Protein AF-0000000076995771 (afdb_homodimer)

Organism: Colletotrichum orbiculare (strain 104-T / ATCC 96160 / CBS 514.97 / LARS 414 / MAFF 240422) (NCBI:txid1213857)

Secondary structure (DSSP, 8-state):
-----------------------------------SSTT--EEEE--BTTTB-HHHHHHHHHHHHHHHHHHHT-S-HHHHHHHHH--HHHHHHHHHHHHHHHHHT--TTTSPP--HHHHHHHHHHHHHHHTT-TTTS-HHHHHHHHGGGGS-PBPTTHHHHHHHHHTTSEEEEEESS-HHHHHHHHHHHT---SEEEEGGGTT--TT-HHHHHHHHHHHH-S--HHHHTTEEEEES-HHHHHHHHHTT-EEEEE--TTT--SPTTSHHHHHHHHH-SEEE-TTS-HHHHHHHHTT-/-----------------------------------SSTT--EEEE--BTTTB-HHHHHHHHHHHHHHHHHHHT-S-HHHHHHHHH--HHHHHHHHHHHHHHHHHT--TTTSPP--HHHHHHHHHHHHHHHTT-TTTS-HHHHHHHHGGGGS-PBPTTHHHHHHHHHTTSEEEEEESS-HHHHHHHHHHHT---SEEEEGGGTT--TT-HHHHHHHHHHHH-S--HHHHTTEEEEES-HHHHHHHHHTT-EEEEE--TTT--SPTTSHHHHHHHHH-SEEE-TTS-HHHHHHHHTT-

Radius of gyration: 30.96 Å; Cα contacts (8 Å, |Δi|>4): 912; chains: 2; bounding box: 150×78×55 Å

Sequence (592 aa):
MFTAFAIPDVWRHQKHISGLTIIPRWAGSKTLRMSALPDVKALTFDVFGTVVDWRGSVTAELFSRAAAKLASGTLDPAAAQNLAAVGWAAFAQEWRDSYKHFTAGHDPAVSAWKDIDAHHRDSLVALLAAHELEGVYTASEAQELSLAWHRLRPWEDSAPGLKRLGAGFVTSTLSNGNRSLLEDLDAFGNLGFRRILSAEDWKAYKPSSVVYDGAVRELLGEGGPEKRAQVAMVAAHLGDLAAARTRGLRTVYVERRDEEDWEREGEKWREARTWVDVWVAEGEGGFEEVARRLGVMFTAFAIPDVWRHQKHISGLTIIPRWAGSKTLRMSALPDVKALTFDVFGTVVDWRGSVTAELFSRAAAKLASGTLDPAAAQNLAAVGWAAFAQEWRDSYKHFTAGHDPAVSAWKDIDAHHRDSLVALLAAHELEGVYTASEAQELSLAWHRLRPWEDSAPGLKRLGAGFVTSTLSNGNRSLLEDLDAFGNLGFRRILSAEDWKAYKPSSVVYDGAVRELLGEGGPEKRAQVAMVAAHLGDLAAARTRGLRTVYVERRDEEDWEREGEKWREARTWVDVWVAEGEGGFEEVARRLGV

Structure (mmCIF, N/CA/C/O backbone):
data_AF-0000000076995771-model_v1
#
loop_
_entity.id
_entity.type
_entity.pdbx_description
1 polymer '(S)-2-haloacid dehalogenase'
#
loop_
_atom_site.group_PDB
_atom_site.id
_atom_site.type_symbol
_atom_site.label_atom_id
_atom_site.label_alt_id
_atom_site.label_comp_id
_atom_site.label_asym_id
_atom_site.label_entity_id
_atom_site.label_seq_id
_atom_site.pdbx_PDB_ins_code
_atom_site.Cartn_x
_atom_site.Cartn_y
_atom_site.Cartn_z
_atom_site.occupancy
_atom_site.B_iso_or_equiv
_atom_site.auth_seq_id
_atom_site.auth_comp_id
_atom_site.auth_asym_id
_atom_site.auth_atom_id
_atom_site.pdbx_PDB_model_num
ATOM 1 N N . MET A 1 1 ? 78.875 28.703 9.367 1 25.09 1 MET A N 1
ATOM 2 C CA . MET A 1 1 ? 79.625 27.438 9.516 1 25.09 1 MET A CA 1
ATOM 3 C C . MET A 1 1 ? 78.75 26.406 10.25 1 25.09 1 MET A C 1
ATOM 5 O O . MET A 1 1 ? 78.812 26.312 11.477 1 25.09 1 MET A O 1
ATOM 9 N N . PHE A 1 2 ? 77.438 26.328 9.875 1 28.23 2 PHE A N 1
ATOM 10 C CA . PHE A 1 2 ? 76.188 25.797 10.438 1 28.23 2 PHE A CA 1
ATOM 11 C C . PHE A 1 2 ? 76.25 24.281 10.477 1 28.23 2 PHE A C 1
ATOM 13 O O . PHE A 1 2 ? 76.438 23.625 9.445 1 28.23 2 PHE A O 1
ATOM 20 N N . THR A 1 3 ? 76.812 23.703 11.555 1 24.83 3 THR A N 1
ATOM 21 C CA . THR A 1 3 ? 77.188 22.328 11.852 1 24.83 3 THR A CA 1
ATOM 22 C C . THR A 1 3 ? 76 21.406 11.727 1 24.83 3 THR A C 1
ATOM 24 O O . THR A 1 3 ? 74.938 21.625 12.359 1 24.83 3 THR A O 1
ATOM 27 N N . ALA A 1 4 ? 75.812 20.609 10.594 1 24.59 4 ALA A N 1
ATOM 28 C CA . ALA A 1 4 ? 74.938 19.672 9.938 1 24.59 4 ALA A CA 1
ATOM 29 C C . ALA A 1 4 ? 74.688 18.438 10.812 1 24.59 4 ALA A C 1
ATOM 31 O O . ALA A 1 4 ? 75.625 17.719 11.156 1 24.59 4 ALA A O 1
ATOM 32 N N . PHE A 1 5 ? 73.75 18.609 11.812 1 25.84 5 PHE A N 1
ATOM 33 C CA . PHE A 1 5 ? 73.5 17.578 12.82 1 25.84 5 PHE A CA 1
ATOM 34 C C . PHE A 1 5 ? 73.25 16.219 12.164 1 25.84 5 PHE A C 1
ATOM 36 O O . PHE A 1 5 ? 72.625 16.141 11.125 1 25.84 5 PHE A O 1
ATOM 43 N N . ALA A 1 6 ? 74.125 15.227 12.398 1 23.16 6 ALA A N 1
ATOM 44 C CA . ALA A 1 6 ? 74.438 13.852 12 1 23.16 6 ALA A CA 1
ATOM 45 C C . ALA A 1 6 ? 73.188 12.945 12.25 1 23.16 6 ALA A C 1
ATOM 47 O O . ALA A 1 6 ? 72.75 12.812 13.391 1 23.16 6 ALA A O 1
ATOM 48 N N . ILE A 1 7 ? 72.188 12.82 11.336 1 26.47 7 ILE A N 1
ATOM 49 C CA . ILE A 1 7 ? 70.938 12.086 11.312 1 26.47 7 ILE A CA 1
ATOM 50 C C . ILE A 1 7 ? 71.188 10.586 11.445 1 26.47 7 ILE A C 1
ATOM 52 O O . ILE A 1 7 ? 71.938 10 10.609 1 26.47 7 ILE A O 1
ATOM 56 N N . PRO A 1 8 ? 71.438 10.094 12.727 1 24.45 8 PRO A N 1
ATOM 57 C CA . PRO A 1 8 ? 72 8.727 12.812 1 24.45 8 PRO A CA 1
ATOM 58 C C . PRO A 1 8 ? 71.125 7.73 12.039 1 24.45 8 PRO A C 1
ATOM 60 O O . PRO A 1 8 ? 69.938 7.984 11.812 1 24.45 8 PRO A O 1
ATOM 63 N N . ASP A 1 9 ? 71.688 6.742 11.375 1 23.47 9 ASP A N 1
ATOM 64 C CA . ASP A 1 9 ? 71.5 5.664 10.414 1 23.47 9 ASP A CA 1
ATOM 65 C C . ASP A 1 9 ? 70.562 4.598 11.008 1 23.47 9 ASP A C 1
ATOM 67 O O . ASP A 1 9 ? 71 3.533 11.422 1 23.47 9 ASP A O 1
ATOM 71 N N . VAL A 1 10 ? 69.625 4.848 11.953 1 27.28 10 VAL A N 1
ATOM 72 C CA . VAL A 1 10 ? 69.062 3.674 12.633 1 27.28 10 VAL A CA 1
ATOM 73 C C . VAL A 1 10 ? 68.438 2.75 11.625 1 27.28 10 VAL A C 1
ATOM 75 O O . VAL A 1 10 ? 67.312 3.049 11.141 1 27.28 10 VAL A O 1
ATOM 78 N N . TRP A 1 11 ? 69.125 2.311 10.547 1 20.55 11 TRP A N 1
ATOM 79 C CA . TRP A 1 11 ? 68.688 1.532 9.398 1 20.55 11 TRP A CA 1
ATOM 80 C C . TRP A 1 11 ? 67.812 0.348 9.859 1 20.55 11 TRP A C 1
ATOM 82 O O . TRP A 1 11 ? 66.688 0.197 9.43 1 20.55 11 TRP A O 1
ATOM 92 N N . ARG A 1 12 ? 68.375 -0.948 9.812 1 18.97 12 ARG A N 1
ATOM 93 C CA . ARG A 1 12 ? 68.125 -2.008 8.836 1 18.97 12 ARG A CA 1
ATOM 94 C C . ARG A 1 12 ? 67.188 -3.09 9.406 1 18.97 12 ARG A C 1
ATOM 96 O O . ARG A 1 12 ? 66.75 -3.979 8.68 1 18.97 12 ARG A O 1
ATOM 103 N N . HIS A 1 13 ? 67.25 -3.408 10.75 1 24.03 13 HIS A N 1
ATOM 104 C CA . HIS A 1 13 ? 67.062 -4.844 10.906 1 24.03 13 HIS A CA 1
ATOM 105 C C . HIS A 1 13 ? 65.688 -5.246 10.523 1 24.03 13 HIS A C 1
ATOM 107 O O . HIS A 1 13 ? 64.688 -4.801 11.141 1 24.03 13 HIS A O 1
ATOM 113 N N . GLN A 1 14 ? 65.438 -5.543 9.227 1 20.91 14 GLN A N 1
ATOM 114 C CA . GLN A 1 14 ? 64.188 -6.062 8.586 1 20.91 14 GLN A CA 1
ATOM 115 C C . GLN A 1 14 ? 63.812 -7.406 9.18 1 20.91 14 GLN A C 1
ATOM 117 O O . GLN A 1 14 ? 64.375 -8.438 8.859 1 20.91 14 GLN A O 1
ATOM 122 N N . LYS A 1 15 ? 63.75 -7.559 10.492 1 27.5 15 LYS A N 1
ATOM 123 C CA . LYS A 1 15 ? 63.406 -8.922 10.867 1 27.5 15 LYS A CA 1
ATOM 124 C C . LYS A 1 15 ? 62.219 -9.43 10.039 1 27.5 15 LYS A C 1
ATOM 126 O O . LYS A 1 15 ? 61.344 -8.656 9.664 1 27.5 15 LYS A O 1
ATOM 131 N N . HIS A 1 16 ? 62.406 -10.578 9.383 1 24.5 16 HIS A N 1
ATOM 132 C CA . HIS A 1 16 ? 61.594 -11.516 8.625 1 24.5 16 HIS A CA 1
ATOM 133 C C . HIS A 1 16 ? 60.312 -11.883 9.391 1 24.5 16 HIS A C 1
ATOM 135 O O . HIS A 1 16 ? 60.375 -12.484 10.461 1 24.5 16 HIS A O 1
ATOM 141 N N . ILE A 1 17 ? 59.469 -10.984 9.719 1 26.48 17 ILE A N 1
ATOM 142 C CA . ILE A 1 17 ? 58.281 -11.492 10.398 1 26.48 17 ILE A CA 1
ATOM 143 C C . ILE A 1 17 ? 57.688 -12.664 9.609 1 26.48 17 ILE A C 1
ATOM 145 O O . ILE A 1 17 ? 57.562 -12.594 8.383 1 26.48 17 ILE A O 1
ATOM 149 N N . SER A 1 18 ? 57.969 -13.891 10.148 1 26.44 18 SER A N 1
ATOM 150 C CA . SER A 1 18 ? 57.406 -15.156 9.695 1 26.44 18 SER A CA 1
ATOM 151 C C . SER A 1 18 ? 55.969 -15.008 9.281 1 26.44 18 SER A C 1
ATOM 153 O O . SER A 1 18 ? 55.25 -14.125 9.781 1 26.44 18 SER A O 1
ATOM 155 N N . GLY A 1 19 ? 55.656 -15.398 8.07 1 26.92 19 GLY A N 1
ATOM 156 C CA . GLY A 1 19 ? 54.438 -15.477 7.273 1 26.92 19 GLY A CA 1
ATOM 157 C C . GLY A 1 19 ? 53.25 -16.062 8.023 1 26.92 19 GLY A C 1
ATOM 158 O O . GLY A 1 19 ? 53.188 -17.281 8.234 1 26.92 19 GLY A O 1
ATOM 159 N N . LEU A 1 20 ? 52.875 -15.492 9.219 1 31.19 20 LEU A N 1
ATOM 160 C CA . LEU A 1 20 ? 51.656 -16.062 9.781 1 31.19 20 LEU A CA 1
ATOM 161 C C . LEU A 1 20 ? 50.562 -16.203 8.719 1 31.19 20 LEU A C 1
ATOM 163 O O . LEU A 1 20 ? 50.156 -15.211 8.133 1 31.19 20 LEU A O 1
ATOM 167 N N . THR A 1 21 ? 50.656 -17.391 8.031 1 28.03 21 THR A N 1
ATOM 168 C CA . THR A 1 21 ? 49.562 -17.75 7.133 1 28.03 21 THR A CA 1
ATOM 169 C C . THR A 1 21 ? 48.219 -17.547 7.812 1 28.03 21 THR A C 1
ATOM 171 O O . THR A 1 21 ? 47.938 -18.188 8.82 1 28.03 21 THR A O 1
ATOM 174 N N . ILE A 1 22 ? 47.781 -16.328 7.922 1 31.41 22 ILE A N 1
ATOM 175 C CA . ILE A 1 22 ? 46.375 -16.141 8.273 1 31.41 22 ILE A CA 1
ATOM 176 C C . ILE A 1 22 ? 45.5 -17.125 7.477 1 31.41 22 ILE A C 1
ATOM 178 O O . ILE A 1 22 ? 45.438 -17.047 6.246 1 31.41 22 ILE A O 1
ATOM 182 N N . ILE A 1 23 ? 45.5 -18.359 7.957 1 33.59 23 ILE A N 1
ATOM 183 C CA . ILE A 1 23 ? 44.469 -19.172 7.328 1 33.59 23 ILE A CA 1
ATOM 184 C C . ILE A 1 23 ? 43.125 -18.453 7.402 1 33.59 23 ILE A C 1
ATOM 186 O O . ILE A 1 23 ? 42.75 -17.984 8.469 1 33.59 23 ILE A O 1
ATOM 190 N N . PRO A 1 24 ? 42.781 -17.891 6.305 1 32.62 24 PRO A N 1
ATOM 191 C CA . PRO A 1 24 ? 41.469 -17.281 6.363 1 32.62 24 PRO A CA 1
ATOM 192 C C . PRO A 1 24 ? 40.438 -18.156 7.059 1 32.62 24 PRO A C 1
ATOM 194 O O . PRO A 1 24 ? 40.312 -19.344 6.746 1 32.62 24 PRO A O 1
ATOM 197 N N . ARG A 1 25 ? 40.219 -17.938 8.352 1 34.12 25 ARG A N 1
ATOM 198 C CA . ARG A 1 25 ? 39.281 -18.703 9.172 1 34.12 25 ARG A CA 1
ATOM 199 C C . ARG A 1 25 ? 37.969 -18.922 8.438 1 34.12 25 ARG A C 1
ATOM 201 O O . ARG A 1 25 ? 37.188 -19.797 8.812 1 34.12 25 ARG A O 1
ATOM 208 N N . TRP A 1 26 ? 37.531 -17.781 7.824 1 31.22 26 TRP A N 1
ATOM 209 C CA . TRP A 1 26 ? 36.094 -17.938 7.652 1 31.22 26 TRP A CA 1
ATOM 210 C C . TRP A 1 26 ? 35.812 -18.984 6.578 1 31.22 26 TRP A C 1
ATOM 212 O O . TRP A 1 26 ? 35.875 -18.688 5.383 1 31.22 26 TRP A O 1
ATOM 222 N N . ALA A 1 27 ? 36.562 -20.062 6.562 1 36.19 27 ALA A N 1
ATOM 223 C CA . ALA A 1 27 ? 35.812 -20.969 5.707 1 36.19 27 ALA A CA 1
ATOM 224 C C . ALA A 1 27 ? 34.344 -21 6.133 1 36.19 27 ALA A C 1
ATOM 226 O O . ALA A 1 27 ? 34.031 -21.406 7.258 1 36.19 27 ALA A O 1
ATOM 227 N N . GLY A 1 28 ? 33.531 -20.062 5.848 1 34.66 28 GLY A N 1
ATOM 228 C CA . GLY A 1 28 ? 32.094 -20.312 5.961 1 34.66 28 GLY A CA 1
ATOM 229 C C . GLY A 1 28 ? 31.719 -21.75 5.656 1 34.66 28 GLY A C 1
ATOM 230 O O . GLY A 1 28 ? 31.969 -22.234 4.555 1 34.66 28 GLY A O 1
ATOM 231 N N . SER A 1 29 ? 32.031 -22.625 6.555 1 32.75 29 SER A N 1
ATOM 232 C CA . SER A 1 29 ? 31.359 -23.922 6.41 1 32.75 29 SER A CA 1
ATOM 233 C C . SER A 1 29 ? 30 -23.766 5.766 1 32.75 29 SER A C 1
ATOM 235 O O . SER A 1 29 ? 29.125 -23.062 6.301 1 32.75 29 SER A O 1
ATOM 237 N N . LYS A 1 30 ? 29.938 -23.609 4.551 1 40.09 30 LYS A N 1
ATOM 238 C CA . LYS A 1 30 ? 28.672 -23.891 3.863 1 40.09 30 LYS A CA 1
ATOM 239 C C . LYS A 1 30 ? 27.953 -25.094 4.496 1 40.09 30 LYS A C 1
ATOM 241 O O . LYS A 1 30 ? 28.234 -26.234 4.145 1 40.09 30 LYS A O 1
ATOM 246 N N . THR A 1 31 ? 27.781 -25.156 5.762 1 41.03 31 THR A N 1
ATOM 247 C CA . THR A 1 31 ? 26.859 -26.172 6.246 1 41.03 31 THR A CA 1
ATOM 248 C C . THR A 1 31 ? 25.734 -26.406 5.242 1 41.03 31 THR A C 1
ATOM 250 O O . THR A 1 31 ? 25 -25.484 4.902 1 41.03 31 THR A O 1
ATOM 253 N N . LEU A 1 32 ? 25.891 -27.156 4.336 1 47.44 32 LEU A N 1
ATOM 254 C CA . LEU A 1 32 ? 24.844 -27.609 3.432 1 47.44 32 LEU A CA 1
ATOM 255 C C . LEU A 1 32 ? 23.484 -27.625 4.141 1 47.44 32 LEU A C 1
ATOM 257 O O . LEU A 1 32 ? 23.219 -28.516 4.953 1 47.44 32 LEU A O 1
ATOM 261 N N . ARG A 1 33 ? 22.984 -26.562 4.559 1 60.62 33 ARG A N 1
ATOM 262 C CA . ARG A 1 33 ? 21.672 -26.547 5.215 1 60.62 33 ARG A CA 1
ATOM 263 C C . ARG A 1 33 ? 20.688 -27.438 4.465 1 60.62 33 ARG A C 1
ATOM 265 O O . ARG A 1 33 ? 20.469 -27.266 3.264 1 60.62 33 ARG A O 1
ATOM 272 N N . MET A 1 34 ? 20.406 -28.625 5.012 1 81.31 34 MET A N 1
ATOM 273 C CA . MET A 1 34 ? 19.469 -29.609 4.473 1 81.31 34 MET A CA 1
ATOM 274 C C . MET A 1 34 ? 18.125 -28.969 4.152 1 81.31 34 MET A C 1
ATOM 276 O O . MET A 1 34 ? 17.594 -28.188 4.949 1 81.31 34 MET A O 1
ATOM 280 N N . SER A 1 35 ? 17.641 -29.156 2.902 1 92.75 35 SER A N 1
ATOM 281 C CA . SER A 1 35 ? 16.344 -28.656 2.451 1 92.75 35 SER A CA 1
ATOM 282 C C . SER A 1 35 ? 15.211 -29.188 3.32 1 92.75 35 SER A C 1
ATOM 284 O O . SER A 1 35 ? 15.195 -30.375 3.674 1 92.75 35 SER A O 1
ATOM 286 N N . ALA A 1 36 ? 14.375 -28.25 3.717 1 95.25 36 ALA A N 1
ATOM 287 C CA . ALA A 1 36 ? 13.195 -28.656 4.469 1 95.25 36 ALA A CA 1
ATOM 288 C C . ALA A 1 36 ? 12.312 -29.594 3.639 1 95.25 36 ALA A C 1
ATOM 290 O O . ALA A 1 36 ? 11.492 -30.328 4.184 1 95.25 36 ALA A O 1
ATOM 291 N N . LEU A 1 37 ? 12.469 -29.516 2.314 1 97.81 37 LEU A N 1
ATOM 292 C CA . LEU A 1 37 ? 11.711 -30.375 1.396 1 97.81 37 LEU A CA 1
ATOM 293 C C . LEU A 1 37 ? 12.633 -30.984 0.349 1 97.81 37 LEU A C 1
ATOM 295 O O . LEU A 1 37 ? 12.562 -30.641 -0.831 1 97.81 37 LEU A O 1
ATOM 299 N N . PRO A 1 38 ? 13.367 -31.969 0.665 1 96 38 PRO A N 1
ATOM 300 C CA . PRO A 1 38 ? 14.461 -32.438 -0.183 1 96 38 PRO A CA 1
ATOM 301 C C . PRO A 1 38 ? 13.969 -33.094 -1.469 1 96 38 PRO A C 1
ATOM 303 O O . PRO A 1 38 ? 14.695 -33.156 -2.465 1 96 38 PRO A O 1
ATOM 306 N N . ASP A 1 39 ? 12.727 -33.625 -1.475 1 96.69 39 ASP A N 1
ATOM 307 C CA . ASP A 1 39 ? 12.273 -34.375 -2.643 1 96.69 39 ASP A CA 1
ATOM 308 C C . ASP A 1 39 ? 11.547 -33.469 -3.629 1 96.69 39 ASP A C 1
ATOM 310 O O . ASP A 1 39 ? 11.211 -33.906 -4.738 1 96.69 39 ASP A O 1
ATOM 314 N N . VAL A 1 40 ? 11.312 -32.188 -3.229 1 98.38 40 VAL A N 1
ATOM 315 C CA . VAL A 1 40 ? 10.531 -31.281 -4.062 1 98.38 40 VAL A CA 1
ATOM 316 C C . VAL A 1 40 ? 11.375 -30.828 -5.246 1 98.38 40 VAL A C 1
ATOM 318 O O . VAL A 1 40 ? 12.555 -30.484 -5.082 1 98.38 40 VAL A O 1
ATOM 321 N N . LYS A 1 41 ? 10.703 -30.797 -6.402 1 98.44 41 LYS A N 1
ATOM 322 C CA . LYS A 1 41 ? 11.383 -30.406 -7.637 1 98.44 41 LYS A CA 1
ATOM 323 C C . LYS A 1 41 ? 10.75 -29.156 -8.234 1 98.44 41 LYS A C 1
ATOM 325 O O . LYS A 1 41 ? 11.398 -28.422 -8.984 1 98.44 41 LYS A O 1
ATOM 330 N N . ALA A 1 42 ? 9.469 -28.984 -7.934 1 98.81 42 ALA A N 1
ATOM 331 C CA . ALA A 1 42 ? 8.734 -27.844 -8.492 1 98.81 42 ALA A CA 1
ATOM 332 C C . ALA A 1 42 ? 7.914 -27.141 -7.41 1 98.81 42 ALA A C 1
ATOM 334 O O . ALA A 1 42 ? 7.434 -27.781 -6.473 1 98.81 42 ALA A O 1
ATOM 335 N N . LEU A 1 43 ? 7.852 -25.828 -7.527 1 98.94 43 LEU A N 1
ATOM 336 C CA . LEU A 1 43 ? 7.059 -24.984 -6.645 1 98.94 43 LEU A CA 1
ATOM 337 C C . LEU A 1 43 ? 5.957 -24.266 -7.422 1 98.94 43 LEU A C 1
ATOM 339 O O . LEU A 1 43 ? 6.23 -23.578 -8.406 1 98.94 43 LEU A O 1
ATOM 343 N N . THR A 1 44 ? 4.691 -24.5 -7.027 1 98.94 44 THR A N 1
ATOM 344 C CA . THR A 1 44 ? 3.57 -23.734 -7.559 1 98.94 44 THR A CA 1
ATOM 345 C C . THR A 1 44 ? 3.174 -22.609 -6.598 1 98.94 44 THR A C 1
ATOM 347 O O . THR A 1 44 ? 3.201 -22.797 -5.379 1 98.94 44 THR A O 1
ATOM 350 N N . PHE A 1 45 ? 2.846 -21.438 -7.168 1 98.94 45 PHE A N 1
ATOM 351 C CA . PHE A 1 45 ? 2.576 -20.266 -6.34 1 98.94 45 PHE A CA 1
ATOM 352 C C . PHE A 1 45 ? 1.173 -19.734 -6.598 1 98.94 45 PHE A C 1
ATOM 354 O O . PHE A 1 45 ? 0.806 -19.469 -7.746 1 98.94 45 PHE A O 1
ATOM 361 N N . ASP A 1 46 ? 0.383 -19.641 -5.5 1 98.94 46 ASP A N 1
ATOM 362 C CA . ASP A 1 46 ? -0.714 -18.672 -5.535 1 98.94 46 ASP A CA 1
ATOM 363 C C . ASP A 1 46 ? -0.2 -17.266 -5.824 1 98.94 46 ASP A C 1
ATOM 365 O O . ASP A 1 46 ? 0.877 -16.891 -5.359 1 98.94 46 ASP A O 1
ATOM 369 N N . VAL A 1 47 ? -1.023 -16.5 -6.574 1 98.88 47 VAL A N 1
ATOM 370 C CA . VAL A 1 47 ? -0.437 -15.258 -7.055 1 98.88 47 VAL A CA 1
ATOM 371 C C . VAL A 1 47 ? -1.057 -14.07 -6.312 1 98.88 47 VAL A C 1
ATOM 373 O O . VAL A 1 47 ? -0.349 -13.297 -5.664 1 98.88 47 VAL A O 1
ATOM 376 N N . PHE A 1 48 ? -2.314 -13.875 -6.324 1 98.62 48 PHE A N 1
ATOM 377 C CA . PHE A 1 48 ? -2.979 -12.703 -5.754 1 98.62 48 PHE A CA 1
ATOM 378 C C . PHE A 1 48 ? -2.986 -12.781 -4.23 1 98.62 48 PHE A C 1
ATOM 380 O O . PHE A 1 48 ? -3.604 -13.672 -3.648 1 98.62 48 PHE A O 1
ATOM 387 N N . GLY A 1 49 ? -2.344 -11.867 -3.648 1 98.44 49 GLY A N 1
ATOM 388 C CA . GLY A 1 49 ? -2.199 -11.852 -2.201 1 98.44 49 GLY A CA 1
ATOM 389 C C . GLY A 1 49 ? -0.955 -12.57 -1.719 1 98.44 49 GLY A C 1
ATOM 390 O O . GLY A 1 49 ? -0.431 -12.266 -0.645 1 98.44 49 GLY A O 1
ATOM 391 N N . THR A 1 50 ? -0.408 -13.445 -2.516 1 98.88 50 THR A N 1
ATOM 392 C CA . THR A 1 50 ? 0.764 -14.234 -2.145 1 98.88 50 THR A CA 1
ATOM 393 C C . THR A 1 50 ? 2.021 -13.672 -2.803 1 98.88 50 THR A C 1
ATOM 395 O O . THR A 1 50 ? 2.98 -13.312 -2.117 1 98.88 50 THR A O 1
ATOM 398 N N . VAL A 1 51 ? 2.004 -13.57 -4.098 1 98.88 51 VAL A N 1
ATOM 399 C CA . VAL A 1 51 ? 3.143 -13.047 -4.852 1 98.88 51 VAL A CA 1
ATOM 400 C C . VAL A 1 51 ? 3.053 -11.531 -4.938 1 98.88 51 VAL A C 1
ATOM 402 O O . VAL A 1 51 ? 4.066 -10.836 -4.844 1 98.88 51 VAL A O 1
ATOM 405 N N . VAL A 1 52 ? 1.792 -11.07 -5.109 1 98.69 52 VAL A N 1
ATOM 406 C CA . VAL A 1 52 ? 1.586 -9.648 -5.363 1 98.69 52 VAL A CA 1
ATOM 407 C C . VAL A 1 52 ? 0.673 -9.062 -4.293 1 98.69 52 VAL A C 1
ATOM 409 O O . VAL A 1 52 ? -0.189 -9.758 -3.75 1 98.69 52 VAL A O 1
ATOM 412 N N . ASP A 1 53 ? 0.853 -7.777 -4.016 1 97.38 53 ASP A N 1
ATOM 413 C CA . ASP A 1 53 ? 0.005 -6.992 -3.127 1 97.38 53 ASP A CA 1
ATOM 414 C C . ASP A 1 53 ? -1.159 -6.363 -3.889 1 97.38 53 ASP A C 1
ATOM 416 O O . ASP A 1 53 ? -1.12 -5.176 -4.227 1 97.38 53 ASP A O 1
ATOM 420 N N . TRP A 1 54 ? -2.219 -7.207 -4.059 1 98.12 54 TRP A N 1
ATOM 421 C CA . TRP A 1 54 ? -3.354 -6.719 -4.84 1 98.12 54 TRP A CA 1
ATOM 422 C C . TRP A 1 54 ? -4.062 -5.582 -4.113 1 98.12 54 TRP A C 1
ATOM 424 O O . TRP A 1 54 ? -4.508 -4.617 -4.738 1 98.12 54 TRP A O 1
ATOM 434 N N . ARG A 1 55 ? -4.16 -5.641 -2.807 1 96.12 55 ARG A N 1
ATOM 435 C CA . ARG A 1 55 ? -4.922 -4.684 -2.006 1 96.12 55 ARG A CA 1
ATOM 436 C C . ARG A 1 55 ? -4.348 -3.277 -2.145 1 96.12 55 ARG A C 1
ATOM 438 O O . ARG A 1 55 ? -5.078 -2.334 -2.461 1 96.12 55 ARG A O 1
ATOM 445 N N . GLY A 1 56 ? -3.061 -3.191 -1.854 1 94.31 56 GLY A N 1
ATOM 446 C CA . GLY A 1 56 ? -2.438 -1.886 -2.002 1 94.31 56 GLY A CA 1
ATOM 447 C C . GLY A 1 56 ? -2.48 -1.36 -3.424 1 94.31 56 GLY A C 1
ATOM 448 O O . GLY A 1 56 ? -2.756 -0.179 -3.646 1 94.31 56 GLY A O 1
ATOM 449 N N . SER A 1 57 ? -2.285 -2.197 -4.402 1 97.19 57 SER A N 1
ATOM 450 C CA . SER A 1 57 ? -2.201 -1.801 -5.805 1 97.19 57 SER A CA 1
ATOM 451 C C . SER A 1 57 ? -3.561 -1.358 -6.336 1 97.19 57 SER A C 1
ATOM 453 O O . SER A 1 57 ? -3.676 -0.304 -6.965 1 97.19 57 SER A O 1
ATOM 455 N N . VAL A 1 58 ? -4.613 -2.15 -6.086 1 98 58 VAL A N 1
ATOM 456 C CA . VAL A 1 58 ? -5.941 -1.867 -6.613 1 98 58 VAL A CA 1
ATOM 457 C C . VAL A 1 58 ? -6.516 -0.621 -5.941 1 98 58 VAL A C 1
ATOM 459 O O . VAL A 1 58 ? -7.094 0.241 -6.605 1 98 58 VAL A O 1
ATOM 462 N N . THR A 1 59 ? -6.285 -0.517 -4.656 1 96.25 59 THR A N 1
ATOM 463 C CA . THR A 1 59 ? -6.746 0.666 -3.938 1 96.25 59 THR A CA 1
ATOM 464 C C . THR A 1 59 ? -6.102 1.929 -4.504 1 96.25 59 THR A C 1
ATOM 466 O O . THR A 1 59 ? -6.785 2.922 -4.754 1 96.25 59 THR A O 1
ATOM 469 N N . ALA A 1 60 ? -4.848 1.85 -4.738 1 95.12 60 ALA A N 1
ATOM 470 C CA . ALA A 1 60 ? -4.121 3.006 -5.258 1 95.12 60 ALA A CA 1
ATOM 471 C C . ALA A 1 60 ? -4.633 3.398 -6.645 1 95.12 60 ALA A C 1
ATOM 473 O O . ALA A 1 60 ? -4.805 4.586 -6.934 1 95.12 60 ALA A O 1
ATOM 474 N N . GLU A 1 61 ? -4.852 2.408 -7.441 1 96.5 61 GLU A N 1
ATOM 475 C CA . GLU A 1 61 ? -5.328 2.68 -8.797 1 96.5 61 GLU A CA 1
ATOM 476 C C . GLU A 1 61 ? -6.727 3.291 -8.773 1 96.5 61 GLU A C 1
ATOM 478 O O . GLU A 1 61 ? -6.992 4.27 -9.477 1 96.5 61 GLU A O 1
ATOM 483 N N . LEU A 1 62 ? -7.602 2.742 -7.965 1 97.69 62 LEU A N 1
ATOM 484 C CA . LEU A 1 62 ? -8.953 3.266 -7.844 1 97.69 62 LEU A CA 1
ATOM 485 C C . LEU A 1 62 ? -8.945 4.707 -7.352 1 97.69 62 LEU A C 1
ATOM 487 O O . LEU A 1 62 ? -9.633 5.566 -7.906 1 97.69 62 LEU A O 1
ATOM 491 N N . PHE A 1 63 ? -8.156 4.926 -6.387 1 96.44 63 PHE A N 1
ATOM 492 C CA . PHE A 1 63 ? -8.062 6.262 -5.816 1 96.44 63 PHE A CA 1
ATOM 493 C C . PHE A 1 63 ? -7.539 7.258 -6.844 1 96.44 63 PHE A C 1
ATOM 495 O O . PHE A 1 63 ? -8.117 8.328 -7.027 1 96.44 63 PHE A O 1
ATOM 502 N N . SER A 1 64 ? -6.48 6.863 -7.52 1 94.81 64 SER A N 1
ATOM 503 C CA . SER A 1 64 ? -5.844 7.742 -8.492 1 94.81 64 SER A CA 1
ATOM 504 C C . SER A 1 64 ? -6.801 8.094 -9.633 1 94.81 64 SER A C 1
ATOM 506 O O . SER A 1 64 ? -6.887 9.25 -10.047 1 94.81 64 SER A O 1
ATOM 508 N N . ARG A 1 65 ? -7.516 7.148 -10.094 1 96.31 65 ARG A N 1
ATOM 509 C CA . ARG A 1 65 ? -8.461 7.379 -11.18 1 96.31 65 ARG A CA 1
ATOM 510 C C . ARG A 1 65 ? -9.609 8.273 -10.727 1 96.31 65 ARG A C 1
ATOM 512 O O . ARG A 1 65 ? -10.078 9.125 -11.484 1 96.31 65 ARG A O 1
ATOM 519 N N . ALA A 1 66 ? -10.055 8.094 -9.547 1 96.94 66 ALA A N 1
ATOM 520 C CA . ALA A 1 66 ? -11.117 8.93 -9 1 96.94 66 ALA A CA 1
ATOM 521 C C . ALA A 1 66 ? -10.648 10.375 -8.844 1 96.94 66 ALA A C 1
ATOM 523 O O . ALA A 1 66 ? -11.367 11.312 -9.203 1 96.94 66 ALA A O 1
ATOM 524 N N . ALA A 1 67 ? -9.453 10.516 -8.312 1 94.06 67 ALA A N 1
ATOM 525 C CA . ALA A 1 67 ? -8.891 11.859 -8.148 1 94.06 67 ALA A CA 1
ATOM 526 C C . ALA A 1 67 ? -8.781 12.578 -9.484 1 94.06 67 ALA A C 1
ATOM 528 O O . ALA A 1 67 ? -9.102 13.766 -9.586 1 94.06 67 ALA A O 1
ATOM 529 N N . ALA A 1 68 ? -8.328 11.82 -10.508 1 93.75 68 ALA A N 1
ATOM 530 C CA . ALA A 1 68 ? -8.211 12.398 -11.844 1 93.75 68 ALA A CA 1
ATOM 531 C C . ALA A 1 68 ? -9.578 12.797 -12.391 1 93.75 68 ALA A C 1
ATOM 533 O O . ALA A 1 68 ? -9.719 13.852 -13.008 1 93.75 68 ALA A O 1
ATOM 534 N N . LYS A 1 69 ? -10.539 11.969 -12.156 1 96.06 69 LYS A N 1
ATOM 535 C CA . LYS A 1 69 ? -11.891 12.258 -12.617 1 96.06 69 LYS A CA 1
ATOM 536 C C . LYS A 1 69 ? -12.453 13.5 -11.938 1 96.06 69 LYS A C 1
ATOM 538 O O . LYS A 1 69 ? -13.055 14.352 -12.594 1 96.06 69 LYS A O 1
ATOM 543 N N . LEU A 1 70 ? -12.258 13.625 -10.711 1 94.44 70 LEU A N 1
ATOM 544 C CA . LEU A 1 70 ? -12.711 14.797 -9.961 1 94.44 70 LEU A CA 1
ATOM 545 C C . LEU A 1 70 ? -12.016 16.062 -10.445 1 94.44 70 LEU A C 1
ATOM 547 O O . LEU A 1 70 ? -12.656 17.094 -10.633 1 94.44 70 LEU A O 1
ATOM 551 N N . ALA A 1 71 ? -10.789 15.906 -10.695 1 91.44 71 ALA A N 1
ATOM 552 C CA . ALA A 1 71 ? -9.984 17.047 -11.117 1 91.44 71 ALA A CA 1
ATOM 553 C C . ALA A 1 71 ? -10.367 17.5 -12.523 1 91.44 71 ALA A C 1
ATOM 555 O O . ALA A 1 71 ? -10.133 18.641 -12.898 1 91.44 71 ALA A O 1
ATOM 556 N N . SER A 1 72 ? -10.93 16.625 -13.312 1 93.81 72 SER A N 1
ATOM 557 C CA . SER A 1 72 ? -11.266 16.922 -14.695 1 93.81 72 SER A CA 1
ATOM 558 C C . SER A 1 72 ? -12.391 17.938 -14.789 1 93.81 72 SER A C 1
ATOM 560 O O . SER A 1 72 ? -12.586 18.578 -15.828 1 93.81 72 SER A O 1
ATOM 562 N N . GLY A 1 73 ? -13.219 18.047 -13.781 1 92.94 73 GLY A N 1
ATOM 563 C CA . GLY A 1 73 ? -14.32 19 -13.758 1 92.94 73 GLY A CA 1
ATOM 564 C C . GLY A 1 73 ? -15.453 18.625 -14.695 1 92.94 73 GLY A C 1
ATOM 565 O O . GLY A 1 73 ? -16.312 19.469 -15.016 1 92.94 73 GLY A O 1
ATOM 566 N N . THR A 1 74 ? -15.508 17.406 -15.117 1 94 74 THR A N 1
ATOM 567 C CA . THR A 1 74 ? -16.469 17 -16.141 1 94 74 THR A CA 1
ATOM 568 C C . THR A 1 74 ? -17.719 16.391 -15.5 1 94 74 THR A C 1
ATOM 570 O O . THR A 1 74 ? -18.703 16.109 -16.188 1 94 74 THR A O 1
ATOM 573 N N . LEU A 1 75 ? -17.703 16.219 -14.195 1 96.06 75 LEU A N 1
ATOM 574 C CA . LEU A 1 75 ? -18.812 15.547 -13.523 1 96.06 75 LEU A CA 1
ATOM 575 C C . LEU A 1 75 ? -19.844 16.562 -13.023 1 96.06 75 LEU A C 1
ATOM 577 O O . LEU A 1 75 ? -19.484 17.672 -12.641 1 96.06 75 LEU A O 1
ATOM 581 N N . ASP A 1 76 ? -21.141 16.156 -13.102 1 95.31 76 ASP A N 1
ATOM 582 C CA . ASP A 1 76 ? -22.125 16.969 -12.391 1 95.31 76 ASP A CA 1
ATOM 583 C C . ASP A 1 76 ? -21.891 16.922 -10.883 1 95.31 76 ASP A C 1
ATOM 585 O O . ASP A 1 76 ? -21.234 16 -10.375 1 95.31 76 ASP A O 1
ATOM 589 N N . PRO A 1 77 ? -22.406 17.859 -10.211 1 95.12 77 PRO A N 1
ATOM 590 C CA . PRO A 1 77 ? -22.109 18.016 -8.781 1 95.12 77 PRO A CA 1
ATOM 591 C C . PRO A 1 77 ? -22.5 16.797 -7.961 1 95.12 77 PRO A C 1
ATOM 593 O O . PRO A 1 77 ? -21.766 16.391 -7.047 1 95.12 77 PRO A O 1
ATOM 596 N N . ALA A 1 78 ? -23.578 16.172 -8.289 1 95.06 78 ALA A N 1
ATOM 597 C CA . ALA A 1 78 ? -24.016 15 -7.527 1 95.06 78 ALA A CA 1
ATOM 598 C C . ALA A 1 78 ? -23.062 13.82 -7.723 1 95.06 78 ALA A C 1
ATOM 600 O O . ALA A 1 78 ? -22.703 13.156 -6.758 1 95.06 78 ALA A O 1
ATOM 601 N N . ALA A 1 79 ? -22.672 13.586 -8.953 1 95.75 79 ALA A N 1
ATOM 602 C CA . ALA A 1 79 ? -21.719 12.516 -9.258 1 95.75 79 ALA A CA 1
ATOM 603 C C . ALA A 1 79 ? -20.375 12.773 -8.609 1 95.75 79 ALA A C 1
ATOM 605 O O . ALA A 1 79 ? -19.734 11.852 -8.102 1 95.75 79 ALA A O 1
ATOM 606 N N . ALA A 1 80 ? -20 14 -8.641 1 95.56 80 ALA A N 1
ATOM 607 C CA . ALA A 1 80 ? -18.734 14.383 -8.023 1 95.56 80 ALA A CA 1
ATOM 608 C C . ALA A 1 80 ? -18.766 14.141 -6.516 1 95.56 80 ALA A C 1
ATOM 610 O O . ALA A 1 80 ? -17.797 13.641 -5.945 1 95.56 80 ALA A O 1
ATOM 611 N N . GLN A 1 81 ? -19.812 14.492 -5.969 1 93.38 81 GLN A N 1
ATOM 612 C CA . GLN A 1 81 ? -19.969 14.289 -4.535 1 93.38 81 GLN A CA 1
ATOM 613 C C . GLN A 1 81 ? -19.953 12.805 -4.18 1 93.38 81 GLN A C 1
ATOM 615 O O . GLN A 1 81 ? -19.297 12.398 -3.219 1 93.38 81 GLN A O 1
ATOM 620 N N . ASN A 1 82 ? -20.641 12 -4.965 1 95.38 82 ASN A N 1
ATOM 621 C CA . ASN A 1 82 ? -20.656 10.555 -4.73 1 95.38 82 ASN A CA 1
ATOM 622 C C . ASN A 1 82 ? -19.266 9.938 -4.898 1 95.38 82 ASN A C 1
ATOM 624 O O . ASN A 1 82 ? -18.859 9.109 -4.09 1 95.38 82 ASN A O 1
ATOM 628 N N . LEU A 1 83 ? -18.594 10.406 -5.906 1 96.31 83 LEU A N 1
ATOM 629 C CA . LEU A 1 83 ? -17.266 9.883 -6.18 1 96.31 83 LEU A CA 1
ATOM 630 C C . LEU A 1 83 ? -16.297 10.242 -5.055 1 96.31 83 LEU A C 1
ATOM 632 O O . LEU A 1 83 ? -15.5 9.406 -4.621 1 96.31 83 LEU A O 1
ATOM 636 N N . ALA A 1 84 ? -16.438 11.414 -4.574 1 91.56 84 ALA A N 1
ATOM 637 C CA . ALA A 1 84 ? -15.555 11.906 -3.529 1 91.56 84 ALA A CA 1
ATOM 638 C C . ALA A 1 84 ? -15.812 11.195 -2.205 1 91.56 84 ALA A C 1
ATOM 640 O O . ALA A 1 84 ? -14.938 11.141 -1.339 1 91.56 84 ALA A O 1
ATOM 641 N N . ALA A 1 85 ? -16.953 10.602 -2.076 1 91.06 85 ALA A N 1
ATOM 642 C CA . ALA A 1 85 ? -17.375 10.023 -0.803 1 91.06 85 ALA A CA 1
ATOM 643 C C . ALA A 1 85 ? -16.984 8.555 -0.712 1 91.06 85 ALA A C 1
ATOM 645 O O . ALA A 1 85 ? -17.062 7.953 0.363 1 91.06 85 ALA A O 1
ATOM 646 N N . VAL A 1 86 ? -16.453 8.016 -1.743 1 94.38 86 VAL A N 1
ATOM 647 C CA . VAL A 1 86 ? -16.203 6.578 -1.786 1 94.38 86 VAL A CA 1
ATOM 648 C C . VAL A 1 86 ? -14.945 6.258 -0.978 1 94.38 86 VAL A C 1
ATOM 650 O O . VAL A 1 86 ? -13.906 6.902 -1.143 1 94.38 86 VAL A O 1
ATOM 653 N N . GLY A 1 87 ? -15.055 5.223 0.001 1 93.62 87 GLY A N 1
ATOM 654 C CA . GLY A 1 87 ? -13.875 4.598 0.579 1 93.62 87 GLY A CA 1
ATOM 655 C C . GLY A 1 87 ? -13.258 3.537 -0.316 1 93.62 87 GLY A C 1
ATOM 656 O O . GLY A 1 87 ? -13.711 2.389 -0.321 1 93.62 87 GLY A O 1
ATOM 657 N N . TRP A 1 88 ? -12.156 3.867 -0.9 1 95.62 88 TRP A N 1
ATOM 658 C CA . TRP A 1 88 ? -11.656 3.045 -1.998 1 95.62 88 TRP A CA 1
ATOM 659 C C . TRP A 1 88 ? -11.039 1.752 -1.475 1 95.62 88 TRP A C 1
ATOM 661 O O . TRP A 1 88 ? -11.016 0.741 -2.18 1 95.62 88 TRP A O 1
ATOM 671 N N . ALA A 1 89 ? -10.539 1.733 -0.271 1 93.69 89 ALA A N 1
ATOM 672 C CA . ALA A 1 89 ? -10.078 0.476 0.31 1 93.69 89 ALA A CA 1
ATOM 673 C C . ALA A 1 89 ? -11.234 -0.503 0.49 1 93.69 89 ALA A C 1
ATOM 675 O O . ALA A 1 89 ? -11.109 -1.686 0.161 1 93.69 89 ALA A O 1
ATOM 676 N N . ALA A 1 90 ? -12.289 0.054 1.008 1 94.69 90 ALA A N 1
ATOM 677 C CA . ALA A 1 90 ? -13.477 -0.78 1.183 1 94.69 90 ALA A CA 1
ATOM 678 C C . ALA A 1 90 ? -14.023 -1.239 -0.164 1 94.69 90 ALA A C 1
ATOM 680 O O . ALA A 1 90 ? -14.438 -2.395 -0.313 1 94.69 90 ALA A O 1
ATOM 681 N N . PHE A 1 91 ? -14.039 -0.305 -1.144 1 97.62 91 PHE A N 1
ATOM 682 C CA . PHE A 1 91 ? -14.492 -0.64 -2.49 1 97.62 91 PHE A CA 1
ATOM 683 C C . PHE A 1 91 ? -13.648 -1.769 -3.074 1 97.62 91 PHE A C 1
ATOM 685 O O . PHE A 1 91 ? -14.188 -2.727 -3.633 1 97.62 91 PHE A O 1
ATOM 692 N N . ALA A 1 92 ? -12.336 -1.678 -2.912 1 98.19 92 ALA A N 1
ATOM 693 C CA . ALA A 1 92 ? -11.422 -2.711 -3.402 1 98.19 92 ALA A CA 1
ATOM 694 C C . ALA A 1 92 ? -11.711 -4.055 -2.74 1 98.19 92 ALA A C 1
ATOM 696 O O . ALA A 1 92 ? -11.695 -5.094 -3.4 1 98.19 92 ALA A O 1
ATOM 697 N N . GLN A 1 93 ? -11.93 -4.012 -1.452 1 97.38 93 GLN A N 1
ATOM 698 C CA . GLN A 1 93 ? -12.25 -5.242 -0.734 1 97.38 93 GLN A CA 1
ATOM 699 C C . GLN A 1 93 ? -13.547 -5.859 -1.257 1 97.38 93 GLN A C 1
ATOM 701 O O . GLN A 1 93 ? -13.633 -7.078 -1.422 1 97.38 93 GLN A O 1
ATOM 706 N N . GLU A 1 94 ? -14.531 -5.02 -1.533 1 98.31 94 GLU A N 1
ATOM 707 C CA . GLU A 1 94 ? -15.773 -5.516 -2.115 1 98.31 94 GLU A CA 1
ATOM 708 C C . GLU A 1 94 ? -15.531 -6.176 -3.467 1 98.31 94 GLU A C 1
ATOM 710 O O . GLU A 1 94 ? -16.125 -7.211 -3.775 1 98.31 94 GLU A O 1
ATOM 715 N N . TRP A 1 95 ? -14.688 -5.574 -4.199 1 98.69 95 TRP A N 1
ATOM 716 C CA . TRP A 1 95 ? -14.32 -6.109 -5.508 1 98.69 95 TRP A CA 1
ATOM 717 C C . TRP A 1 95 ? -13.656 -7.473 -5.371 1 98.69 95 TRP A C 1
ATOM 719 O O . TRP A 1 95 ? -14.016 -8.422 -6.078 1 98.69 95 TRP A O 1
ATOM 729 N N . ARG A 1 96 ? -12.758 -7.613 -4.449 1 98.38 96 ARG A N 1
ATOM 730 C CA . ARG A 1 96 ? -12.086 -8.883 -4.168 1 98.38 96 ARG A CA 1
ATOM 731 C C . ARG A 1 96 ? -13.078 -9.922 -3.668 1 98.38 96 ARG A C 1
ATOM 733 O O . ARG A 1 96 ? -13.016 -11.086 -4.066 1 98.38 96 ARG A O 1
ATOM 740 N N . ASP A 1 97 ? -13.992 -9.492 -2.814 1 97.62 97 ASP A N 1
ATOM 741 C CA . ASP A 1 97 ? -14.992 -10.414 -2.283 1 97.62 97 ASP A CA 1
ATOM 742 C C . ASP A 1 97 ? -15.875 -10.969 -3.4 1 97.62 97 ASP A C 1
ATOM 744 O O . ASP A 1 97 ? -16.266 -12.133 -3.363 1 97.62 97 ASP A O 1
ATOM 748 N N . SER A 1 98 ? -16.188 -10.109 -4.352 1 97.62 98 SER A N 1
ATOM 749 C CA . SER A 1 98 ? -16.969 -10.578 -5.496 1 97.62 98 SER A CA 1
ATOM 750 C C . SER A 1 98 ? -16.25 -11.711 -6.227 1 97.62 98 SER A C 1
ATOM 752 O O . SER A 1 98 ? -16.891 -12.672 -6.652 1 97.62 98 SER A O 1
ATOM 754 N N . TYR A 1 99 ? -14.961 -11.594 -6.414 1 97.31 99 TYR A N 1
ATOM 755 C CA . TYR A 1 99 ? -14.148 -12.633 -7.031 1 97.31 99 TYR A CA 1
ATOM 756 C C . TYR A 1 99 ? -14.219 -13.93 -6.23 1 97.31 99 TYR A C 1
ATOM 758 O O . TYR A 1 99 ? -14.398 -15.008 -6.797 1 97.31 99 TYR A O 1
ATOM 766 N N . LYS A 1 100 ? -14.078 -13.82 -4.875 1 96.12 100 LYS A N 1
ATOM 767 C CA . LYS A 1 100 ? -14.117 -15.008 -4.02 1 96.12 100 LYS A CA 1
ATOM 768 C C . LYS A 1 100 ? -15.461 -15.727 -4.148 1 96.12 100 LYS A C 1
ATOM 770 O O . LYS A 1 100 ? -15.5 -16.953 -4.262 1 96.12 100 LYS A O 1
ATOM 775 N N . HIS A 1 101 ? -16.516 -14.961 -4.191 1 95.38 101 HIS A N 1
ATOM 776 C CA . HIS A 1 101 ? -17.844 -15.547 -4.344 1 95.38 101 HIS A CA 1
ATOM 777 C C . HIS A 1 101 ? -18.016 -16.203 -5.711 1 95.38 101 HIS A C 1
ATOM 779 O O . HIS A 1 101 ? -18.562 -17.297 -5.816 1 95.38 101 HIS A O 1
ATOM 785 N N . PHE A 1 102 ? -17.516 -15.547 -6.664 1 95.31 102 PHE A N 1
ATOM 786 C CA . PHE A 1 102 ? -17.609 -16.016 -8.039 1 95.31 102 PHE A CA 1
ATOM 787 C C . PHE A 1 102 ? -16.922 -17.359 -8.203 1 95.31 102 PHE A C 1
ATOM 789 O O . PHE A 1 102 ? -17.531 -18.328 -8.672 1 95.31 102 PHE A O 1
ATOM 796 N N . THR A 1 103 ? -15.688 -17.5 -7.703 1 94.44 103 THR A N 1
ATOM 797 C CA . THR A 1 103 ? -14.93 -18.734 -7.898 1 94.44 103 THR A CA 1
ATOM 798 C C . THR A 1 103 ? -15.453 -19.844 -6.992 1 94.44 103 THR A C 1
ATOM 800 O O . THR A 1 103 ? -15.469 -21.016 -7.387 1 94.44 103 THR A O 1
ATOM 803 N N . ALA A 1 104 ? -15.93 -19.516 -5.824 1 90.25 104 ALA A N 1
ATOM 804 C CA . ALA A 1 104 ? -16.484 -20.5 -4.906 1 90.25 104 ALA A CA 1
ATOM 805 C C . ALA A 1 104 ? -17.781 -21.094 -5.449 1 90.25 104 ALA A C 1
ATOM 807 O O . ALA A 1 104 ? -18.109 -22.25 -5.172 1 90.25 104 ALA A O 1
ATOM 808 N N . GLY A 1 105 ? -18.453 -20.312 -6.266 1 87.69 105 GLY A N 1
ATOM 809 C CA . GLY A 1 105 ? -19.734 -20.734 -6.781 1 87.69 105 GLY A CA 1
ATOM 810 C C . GLY A 1 105 ? -19.641 -21.469 -8.109 1 87.69 105 GLY A C 1
ATOM 811 O O . GLY A 1 105 ? -20.656 -21.953 -8.625 1 87.69 105 GLY A O 1
ATOM 812 N N . HIS A 1 106 ? -18.531 -21.547 -8.578 1 87.12 106 HIS A N 1
ATOM 813 C CA . HIS A 1 106 ? -18.359 -22.172 -9.883 1 87.12 106 HIS A CA 1
ATOM 814 C C . HIS A 1 106 ? -18.297 -23.688 -9.758 1 87.12 106 HIS A C 1
ATOM 816 O O . HIS A 1 106 ? -17.531 -24.219 -8.945 1 87.12 106 HIS A O 1
ATOM 822 N N . ASP A 1 107 ? -19.156 -24.312 -10.508 1 84.62 107 ASP A N 1
ATOM 823 C CA . ASP A 1 107 ? -19.109 -25.766 -10.695 1 84.62 107 ASP A CA 1
ATOM 824 C C . ASP A 1 107 ? -18.719 -26.109 -12.125 1 84.62 107 ASP A C 1
ATOM 826 O O . ASP A 1 107 ? -19.5 -25.938 -13.062 1 84.62 107 ASP A O 1
ATOM 830 N N . PRO A 1 108 ? -17.578 -26.656 -12.25 1 83.25 108 PRO A N 1
ATOM 831 C CA . PRO A 1 108 ? -17.094 -26.906 -13.609 1 83.25 108 PRO A CA 1
ATOM 832 C C . PRO A 1 108 ? -18 -27.859 -14.391 1 83.25 108 PRO A C 1
ATOM 834 O O . PRO A 1 108 ? -17.953 -27.875 -15.617 1 83.25 108 PRO A O 1
ATOM 837 N N . ALA A 1 109 ? -18.734 -28.625 -13.68 1 83.25 109 ALA A N 1
ATOM 838 C CA . ALA A 1 109 ? -19.594 -29.609 -14.328 1 83.25 109 ALA A CA 1
ATOM 839 C C . ALA A 1 109 ? -20.828 -28.938 -14.93 1 83.25 109 ALA A C 1
ATOM 841 O O . ALA A 1 109 ? -21.422 -29.453 -15.875 1 83.25 109 ALA A O 1
ATOM 842 N N . VAL A 1 110 ? -21.203 -27.719 -14.477 1 85.69 110 VAL A N 1
ATOM 843 C CA . VAL A 1 110 ? -22.484 -27.188 -14.906 1 85.69 110 VAL A CA 1
ATOM 844 C C . VAL A 1 110 ? -22.328 -25.703 -15.273 1 85.69 110 VAL A C 1
ATOM 846 O O . VAL A 1 110 ? -23.109 -25.172 -16.062 1 85.69 110 VAL A O 1
ATOM 849 N N . SER A 1 111 ? -21.328 -25.078 -14.766 1 88 111 SER A N 1
ATOM 850 C CA . SER A 1 111 ? -21.156 -23.641 -14.977 1 88 111 SER A CA 1
ATOM 851 C C . SER A 1 111 ? -20.438 -23.359 -16.297 1 88 111 SER A C 1
ATOM 853 O O . SER A 1 111 ? -19.5 -24.062 -16.656 1 88 111 SER A O 1
ATOM 855 N N . ALA A 1 112 ? -20.969 -22.375 -17.016 1 91.69 112 ALA A N 1
ATOM 856 C CA . ALA A 1 112 ? -20.188 -21.875 -18.141 1 91.69 112 ALA A CA 1
ATOM 857 C C . ALA A 1 112 ? -18.906 -21.203 -17.656 1 91.69 112 ALA A C 1
ATOM 859 O O . ALA A 1 112 ? -18.906 -20.516 -16.625 1 91.69 112 ALA A O 1
ATOM 860 N N . TRP A 1 113 ? -17.859 -21.438 -18.453 1 93.69 113 TRP A N 1
ATOM 861 C CA . TRP A 1 113 ? -16.562 -20.859 -18.078 1 93.69 113 TRP A CA 1
ATOM 862 C C . TRP A 1 113 ? -16.562 -19.344 -18.297 1 93.69 113 TRP A C 1
ATOM 864 O O . TRP A 1 113 ? -17.031 -18.875 -19.344 1 93.69 113 TRP A O 1
ATOM 874 N N . LYS A 1 114 ? -16.172 -18.578 -17.375 1 94.75 114 LYS A N 1
ATOM 875 C CA . LYS A 1 114 ? -15.883 -17.141 -17.422 1 94.75 114 LYS A CA 1
ATOM 876 C C . LYS A 1 114 ? -14.523 -16.844 -16.812 1 94.75 114 LYS A C 1
ATOM 878 O O . LYS A 1 114 ? -14.242 -17.219 -15.672 1 94.75 114 LYS A O 1
ATOM 883 N N . ASP A 1 115 ? -13.688 -16.125 -17.625 1 94.06 115 ASP A N 1
ATOM 884 C CA . ASP A 1 115 ? -12.359 -15.891 -17.078 1 94.06 115 ASP A CA 1
ATOM 885 C C . ASP A 1 115 ? -12.383 -14.734 -16.078 1 94.06 115 ASP A C 1
ATOM 887 O O . ASP A 1 115 ? -13.406 -14.07 -15.906 1 94.06 115 ASP A O 1
ATOM 891 N N . ILE A 1 116 ? -11.352 -14.555 -15.398 1 97.44 116 ILE A N 1
ATOM 892 C CA . ILE A 1 116 ? -11.281 -13.641 -14.258 1 97.44 116 ILE A CA 1
ATOM 893 C C . ILE A 1 116 ? -11.375 -12.195 -14.758 1 97.44 116 ILE A C 1
ATOM 895 O O . ILE A 1 116 ? -12 -11.359 -14.117 1 97.44 116 ILE A O 1
ATOM 899 N N . ASP A 1 117 ? -10.836 -11.883 -15.93 1 97.94 117 ASP A N 1
ATOM 900 C CA . ASP A 1 117 ? -10.953 -10.547 -16.5 1 97.94 117 ASP A CA 1
ATOM 901 C C . ASP A 1 117 ? -12.414 -10.172 -16.734 1 97.94 117 ASP A C 1
ATOM 903 O O . ASP A 1 117 ? -12.836 -9.062 -16.391 1 97.94 117 ASP A O 1
ATOM 907 N N . ALA A 1 118 ? -13.055 -11.125 -17.328 1 97.25 118 ALA A N 1
ATOM 908 C CA . ALA A 1 118 ? -14.469 -10.875 -17.578 1 97.25 118 ALA A CA 1
ATOM 909 C C . ALA A 1 118 ? -15.234 -10.648 -16.281 1 97.25 118 ALA A C 1
ATOM 911 O O . ALA A 1 118 ? -16.078 -9.742 -16.203 1 97.25 118 ALA A O 1
ATOM 912 N N . HIS A 1 119 ? -14.961 -11.445 -15.312 1 97.81 119 HIS A N 1
ATOM 913 C CA . HIS A 1 119 ? -15.617 -11.25 -14.023 1 97.81 119 HIS A CA 1
ATOM 914 C C . HIS A 1 119 ? -15.25 -9.906 -13.414 1 97.81 119 HIS A C 1
ATOM 916 O O . HIS A 1 119 ? -16.109 -9.195 -12.891 1 97.81 119 HIS A O 1
ATOM 922 N N . HIS A 1 120 ? -13.953 -9.562 -13.453 1 98.5 120 HIS A N 1
ATOM 923 C CA . HIS A 1 120 ? -13.508 -8.297 -12.875 1 98.5 120 HIS A CA 1
ATOM 924 C C . HIS A 1 120 ? -14.203 -7.113 -13.539 1 98.5 120 HIS A C 1
ATOM 926 O O . HIS A 1 120 ? -14.633 -6.176 -12.852 1 98.5 120 HIS A O 1
ATOM 932 N N . ARG A 1 121 ? -14.367 -7.172 -14.805 1 98.31 121 ARG A N 1
ATOM 933 C CA . ARG A 1 121 ? -15.039 -6.094 -15.523 1 98.31 121 ARG A CA 1
ATOM 934 C C . ARG A 1 121 ? -16.5 -5.992 -15.109 1 98.31 121 ARG A C 1
ATOM 936 O O . ARG A 1 121 ? -16.969 -4.918 -14.742 1 98.31 121 ARG A O 1
ATOM 943 N N . ASP A 1 122 ? -17.188 -7.125 -15.125 1 98.12 122 ASP A N 1
ATOM 944 C CA . ASP A 1 122 ? -18.609 -7.141 -14.805 1 98.12 122 ASP A CA 1
ATOM 945 C C . ASP A 1 122 ? -18.859 -6.695 -13.367 1 98.12 122 ASP A C 1
ATOM 947 O O . ASP A 1 122 ? -19.766 -5.914 -13.094 1 98.12 122 ASP A O 1
ATOM 951 N N . SER A 1 123 ? -18.047 -7.203 -12.469 1 98.56 123 SER A N 1
ATOM 952 C CA . SER A 1 123 ? -18.219 -6.879 -11.055 1 98.56 123 SER A CA 1
ATOM 953 C C . SER A 1 123 ? -17.891 -5.418 -10.773 1 98.56 123 SER A C 1
ATOM 955 O O . SER A 1 123 ? -18.5 -4.793 -9.906 1 98.56 123 SER A O 1
ATOM 957 N N . LEU A 1 124 ? -16.906 -4.859 -11.531 1 98.62 124 LEU A N 1
ATOM 958 C CA . LEU A 1 124 ? -16.609 -3.441 -11.383 1 98.62 124 LEU A CA 1
ATOM 959 C C . LEU A 1 124 ? -17.797 -2.582 -11.758 1 98.62 124 LEU A C 1
ATOM 961 O O . LEU A 1 124 ? -18.172 -1.669 -11.023 1 98.62 124 LEU A O 1
ATOM 965 N N . VAL A 1 125 ? -18.391 -2.889 -12.852 1 98.31 125 VAL A N 1
ATOM 966 C CA . VAL A 1 125 ? -19.531 -2.133 -13.328 1 98.31 125 VAL A CA 1
ATOM 967 C C . VAL A 1 125 ? -20.672 -2.219 -12.312 1 98.31 125 VAL A C 1
ATOM 969 O O . VAL A 1 125 ? -21.297 -1.206 -11.977 1 98.31 125 VAL A O 1
ATOM 972 N N . ALA A 1 126 ? -20.922 -3.398 -11.789 1 98.25 126 ALA A N 1
ATOM 973 C CA . ALA A 1 126 ? -21.969 -3.6 -10.789 1 98.25 126 ALA A CA 1
ATOM 974 C C . ALA A 1 126 ? -21.656 -2.824 -9.508 1 98.25 126 ALA A C 1
ATOM 976 O O . ALA A 1 126 ? -22.562 -2.229 -8.914 1 98.25 126 ALA A O 1
ATOM 977 N N . LEU A 1 127 ? -20.422 -2.832 -9.109 1 98.38 127 LEU A N 1
ATOM 978 C CA . LEU A 1 127 ? -20.016 -2.15 -7.883 1 98.38 127 LEU A CA 1
ATOM 979 C C . LEU A 1 127 ? -20.125 -0.638 -8.039 1 98.38 127 LEU A C 1
ATOM 981 O O . LEU A 1 127 ? -20.562 0.054 -7.117 1 98.38 127 LEU A O 1
ATOM 985 N N . LEU A 1 128 ? -19.703 -0.131 -9.211 1 98.31 128 LEU A N 1
ATOM 986 C CA . LEU A 1 128 ? -19.859 1.296 -9.469 1 98.31 128 LEU A CA 1
ATOM 987 C C . LEU A 1 128 ? -21.328 1.711 -9.367 1 98.31 128 LEU A C 1
ATOM 989 O O . LEU A 1 128 ? -21.641 2.738 -8.766 1 98.31 128 LEU A O 1
ATOM 993 N N . ALA A 1 129 ? -22.203 0.908 -9.898 1 97.88 129 ALA A N 1
ATOM 994 C CA . ALA A 1 129 ? -23.625 1.188 -9.82 1 97.88 129 ALA A CA 1
ATOM 995 C C . ALA A 1 129 ? -24.109 1.15 -8.375 1 97.88 129 ALA A C 1
ATOM 997 O O . ALA A 1 129 ? -24.891 2.014 -7.949 1 97.88 129 ALA A O 1
ATOM 998 N N . ALA A 1 130 ? -23.656 0.172 -7.645 1 97.75 130 ALA A N 1
ATOM 999 C CA . ALA A 1 130 ? -24.062 0.012 -6.25 1 97.75 130 ALA A CA 1
ATOM 1000 C C . ALA A 1 130 ? -23.641 1.217 -5.414 1 97.75 130 ALA A C 1
ATOM 1002 O O . ALA A 1 130 ? -24.297 1.543 -4.418 1 97.75 130 ALA A O 1
ATOM 1003 N N . HIS A 1 131 ? -22.578 1.914 -5.867 1 97.06 131 HIS A N 1
ATOM 1004 C CA . HIS A 1 131 ? -22.078 3.088 -5.152 1 97.06 131 HIS A CA 1
ATOM 1005 C C . HIS A 1 131 ? -22.578 4.375 -5.805 1 97.06 131 HIS A C 1
ATOM 1007 O O . HIS A 1 131 ? -22 5.445 -5.582 1 97.06 131 HIS A O 1
ATOM 1013 N N . GLU A 1 132 ? -23.547 4.234 -6.691 1 97.19 132 GLU A N 1
ATOM 1014 C CA . GLU A 1 132 ? -24.188 5.363 -7.359 1 97.19 132 GLU A CA 1
ATOM 1015 C C . GLU A 1 132 ? -23.188 6.129 -8.227 1 97.19 132 GLU A C 1
ATOM 1017 O O . GLU A 1 132 ? -23.188 7.359 -8.25 1 97.19 132 GLU A O 1
ATOM 1022 N N . LEU A 1 133 ? -22.344 5.363 -8.82 1 97.81 133 LEU A N 1
ATOM 1023 C CA . LEU A 1 133 ? -21.344 5.953 -9.695 1 97.81 133 LEU A CA 1
ATOM 1024 C C . LEU A 1 133 ? -21.562 5.535 -11.148 1 97.81 133 LEU A C 1
ATOM 1026 O O . LEU A 1 133 ? -20.625 5.516 -11.945 1 97.81 133 LEU A O 1
ATOM 1030 N N . GLU A 1 134 ? -22.812 5.148 -11.344 1 94.06 134 GLU A N 1
ATOM 1031 C CA . GLU A 1 134 ? -23.141 4.809 -12.727 1 94.06 134 GLU A CA 1
ATOM 1032 C C . GLU A 1 134 ? -22.875 5.988 -13.664 1 94.06 134 GLU A C 1
ATOM 1034 O O . GLU A 1 134 ? -23.266 7.117 -13.367 1 94.06 134 GLU A O 1
ATOM 1039 N N . GLY A 1 135 ? -22.141 5.805 -14.742 1 93.38 135 GLY A N 1
ATOM 1040 C CA . GLY A 1 135 ? -21.922 6.844 -15.734 1 93.38 135 GLY A CA 1
ATOM 1041 C C . GLY A 1 135 ? -20.703 7.699 -15.445 1 93.38 135 GLY A C 1
ATOM 1042 O O . GLY A 1 135 ? -20.312 8.516 -16.281 1 93.38 135 GLY A O 1
ATOM 1043 N N . VAL A 1 136 ? -20.141 7.605 -14.266 1 97.12 136 VAL A N 1
ATOM 1044 C CA . VAL A 1 136 ? -18.953 8.383 -13.922 1 97.12 136 VAL A CA 1
ATOM 1045 C C . VAL A 1 136 ? -17.812 8.023 -14.852 1 97.12 136 VAL A C 1
ATOM 1047 O O . VAL A 1 136 ? -17.078 8.898 -15.328 1 97.12 136 VAL A O 1
ATOM 1050 N N . TYR A 1 137 ? -17.703 6.797 -15.109 1 97.56 137 TYR A N 1
ATOM 1051 C CA . TYR A 1 137 ? -16.703 6.316 -16.062 1 97.56 137 TYR A CA 1
ATOM 1052 C C . TYR A 1 137 ? -17.359 5.859 -17.359 1 97.56 137 TYR A C 1
ATOM 1054 O O . TYR A 1 137 ? -18.422 5.234 -17.328 1 97.56 137 TYR A O 1
ATOM 1062 N N . THR A 1 138 ? -16.703 6.215 -18.438 1 97.06 138 THR A N 1
ATOM 1063 C CA . THR A 1 138 ? -17.141 5.637 -19.703 1 97.06 138 THR A CA 1
ATOM 1064 C C . THR A 1 138 ? -16.859 4.137 -19.734 1 97.06 138 THR A C 1
ATOM 1066 O O . THR A 1 138 ? -16.125 3.617 -18.891 1 97.06 138 THR A O 1
ATOM 1069 N N . ALA A 1 139 ? -17.469 3.48 -20.75 1 97.06 139 ALA A N 1
ATOM 1070 C CA . ALA A 1 139 ? -17.234 2.047 -20.906 1 97.06 139 ALA A CA 1
ATOM 1071 C C . ALA A 1 139 ? -15.742 1.755 -21.094 1 97.06 139 ALA A C 1
ATOM 1073 O O . ALA A 1 139 ? -15.219 0.79 -20.547 1 97.06 139 ALA A O 1
ATOM 1074 N N . SER A 1 140 ? -15.125 2.578 -21.875 1 97.75 140 SER A N 1
ATOM 1075 C CA . SER A 1 140 ? -13.703 2.4 -22.141 1 97.75 140 SER A CA 1
ATOM 1076 C C . SER A 1 140 ? -12.883 2.645 -20.875 1 97.75 140 SER A C 1
ATOM 1078 O O . SER A 1 140 ? -11.922 1.919 -20.594 1 97.75 140 SER A O 1
ATOM 1080 N N . GLU A 1 141 ? -13.273 3.658 -20.062 1 97.25 141 GLU A N 1
ATOM 1081 C CA . GLU A 1 141 ? -12.586 3.934 -18.812 1 97.25 141 GLU A CA 1
ATOM 1082 C C . GLU A 1 141 ? -12.75 2.781 -17.828 1 97.25 141 GLU A C 1
ATOM 1084 O O . GLU A 1 141 ? -11.797 2.4 -17.141 1 97.25 141 GLU A O 1
ATOM 1089 N N . ALA A 1 142 ? -13.93 2.273 -17.797 1 97.75 142 ALA A N 1
ATOM 1090 C CA . ALA A 1 142 ? -14.195 1.155 -16.891 1 97.75 142 ALA A CA 1
ATOM 1091 C C . ALA A 1 142 ? -13.414 -0.086 -17.312 1 97.75 142 ALA A C 1
ATOM 1093 O O . ALA A 1 142 ? -12.898 -0.815 -16.453 1 97.75 142 ALA A O 1
ATOM 1094 N N . GLN A 1 143 ? -13.328 -0.302 -18.594 1 97.94 143 GLN A N 1
ATOM 1095 C CA . GLN A 1 143 ? -12.539 -1.417 -19.094 1 97.94 143 GLN A CA 1
ATOM 1096 C C . GLN A 1 143 ? -11.07 -1.267 -18.719 1 97.94 143 GLN A C 1
ATOM 1098 O O . GLN A 1 143 ? -10.445 -2.221 -18.25 1 97.94 143 GLN A O 1
ATOM 1103 N N . GLU A 1 144 ? -10.57 -0.122 -18.906 1 97.69 144 GLU A N 1
ATOM 1104 C CA . GLU A 1 144 ? -9.18 0.132 -18.547 1 97.69 144 GLU A CA 1
ATOM 1105 C C . GLU A 1 144 ? -8.961 -0.016 -17.047 1 97.69 144 GLU A C 1
ATOM 1107 O O . GLU A 1 144 ? -7.949 -0.567 -16.609 1 97.69 144 GLU A O 1
ATOM 1112 N N . LEU A 1 145 ? -9.914 0.507 -16.266 1 98 145 LEU A N 1
ATOM 1113 C CA . LEU A 1 145 ? -9.828 0.424 -14.82 1 98 145 LEU A CA 1
ATOM 1114 C C . LEU A 1 145 ? -9.852 -1.028 -14.352 1 98 145 LEU A C 1
ATOM 1116 O O . LEU A 1 145 ? -9.148 -1.397 -13.414 1 98 145 LEU A O 1
ATOM 1120 N N . SER A 1 146 ? -10.609 -1.858 -15.008 1 98.5 146 SER A N 1
ATOM 1121 C CA . SER A 1 146 ? -10.695 -3.266 -14.633 1 98.5 146 SER A CA 1
ATOM 1122 C C . SER A 1 146 ? -9.367 -3.977 -14.836 1 98.5 146 SER A C 1
ATOM 1124 O O . SER A 1 146 ? -9.07 -4.965 -14.164 1 98.5 146 SER A O 1
ATOM 1126 N N . LEU A 1 147 ? -8.531 -3.439 -15.695 1 97.94 147 LEU A N 1
ATOM 1127 C CA . LEU A 1 147 ? -7.242 -4.055 -15.992 1 97.94 147 LEU A CA 1
ATOM 1128 C C . LEU A 1 147 ? -6.199 -3.656 -14.953 1 97.94 147 LEU A C 1
ATOM 1130 O O . LEU A 1 147 ? -5.031 -4.039 -15.062 1 97.94 147 LEU A O 1
ATOM 1134 N N . ALA A 1 148 ? -6.656 -2.922 -13.906 1 97.62 148 ALA A N 1
ATOM 1135 C CA . ALA A 1 148 ? -5.781 -2.664 -12.766 1 97.62 148 ALA A CA 1
ATOM 1136 C C . ALA A 1 148 ? -5.203 -3.965 -12.211 1 97.62 148 ALA A C 1
ATOM 1138 O O . ALA A 1 148 ? -4.062 -3.996 -11.742 1 97.62 148 ALA A O 1
ATOM 1139 N N . TRP A 1 149 ? -5.848 -5.035 -12.344 1 98.5 149 TRP A N 1
ATOM 1140 C CA . TRP A 1 149 ? -5.465 -6.332 -11.805 1 98.5 149 TRP A CA 1
ATOM 1141 C C . TRP A 1 149 ? -4.293 -6.926 -12.586 1 98.5 149 TRP A C 1
ATOM 1143 O O . TRP A 1 149 ? -3.67 -7.891 -12.133 1 98.5 149 TRP A O 1
ATOM 1153 N N . HIS A 1 150 ? -3.959 -6.371 -13.727 1 98.19 150 HIS A N 1
ATOM 1154 C CA . HIS A 1 150 ? -2.832 -6.816 -14.539 1 98.19 150 HIS A CA 1
ATOM 1155 C C . HIS A 1 150 ? -1.539 -6.129 -14.109 1 98.19 150 HIS A C 1
ATOM 1157 O O . HIS A 1 150 ? -0.459 -6.473 -14.594 1 98.19 150 HIS A O 1
ATOM 1163 N N . ARG A 1 151 ? -1.656 -5.152 -13.25 1 96.31 151 ARG A N 1
ATOM 1164 C CA . ARG A 1 151 ? -0.525 -4.316 -12.859 1 96.31 151 ARG A CA 1
ATOM 1165 C C . ARG A 1 151 ? -0.436 -4.188 -11.344 1 96.31 151 ARG A C 1
ATOM 1167 O O . ARG A 1 151 ? -0.546 -3.088 -10.805 1 96.31 151 ARG A O 1
ATOM 1174 N N . LEU A 1 152 ? -0.16 -5.262 -10.766 1 98 152 LEU A N 1
ATOM 1175 C CA . LEU A 1 152 ? -0.074 -5.312 -9.312 1 98 152 LEU A CA 1
ATOM 1176 C C . LEU A 1 152 ? 1.378 -5.422 -8.859 1 98 152 LEU A C 1
ATOM 1178 O O . LEU A 1 152 ? 2.139 -6.234 -9.383 1 98 152 LEU A O 1
ATOM 1182 N N . ARG A 1 153 ? 1.775 -4.609 -7.957 1 96.44 153 ARG A N 1
ATOM 1183 C CA . ARG A 1 153 ? 3.135 -4.629 -7.426 1 96.44 153 ARG A CA 1
ATOM 1184 C C . ARG A 1 153 ? 3.4 -5.91 -6.641 1 96.44 153 ARG A C 1
ATOM 1186 O O . ARG A 1 153 ? 2.602 -6.297 -5.785 1 96.44 153 ARG A O 1
ATOM 1193 N N . PRO A 1 154 ? 4.52 -6.59 -6.895 1 97.69 154 PRO A N 1
ATOM 1194 C CA . PRO A 1 154 ? 4.887 -7.719 -6.039 1 97.69 154 PRO A CA 1
ATOM 1195 C C . PRO A 1 154 ? 5.258 -7.285 -4.621 1 97.69 154 PRO A C 1
ATOM 1197 O O . PRO A 1 154 ? 5.621 -6.129 -4.398 1 97.69 154 PRO A O 1
ATOM 1200 N N . TRP A 1 155 ? 5.055 -8.219 -3.697 1 96.62 155 TRP A N 1
ATOM 1201 C CA . TRP A 1 155 ? 5.703 -8.016 -2.408 1 96.62 155 TRP A CA 1
ATOM 1202 C C . TRP A 1 155 ? 7.211 -7.871 -2.574 1 96.62 155 TRP A C 1
ATOM 1204 O O . TRP A 1 155 ? 7.793 -8.406 -3.525 1 96.62 155 TRP A O 1
ATOM 1214 N N . GLU A 1 156 ? 7.871 -7.262 -1.629 1 92.5 156 GLU A N 1
ATOM 1215 C CA . GLU A 1 156 ? 9.281 -6.91 -1.762 1 92.5 156 GLU A CA 1
ATOM 1216 C C . GLU A 1 156 ? 10.148 -8.156 -1.914 1 92.5 156 GLU A C 1
ATOM 1218 O O . GLU A 1 156 ? 11.164 -8.133 -2.611 1 92.5 156 GLU A O 1
ATOM 1223 N N . ASP A 1 157 ? 9.742 -9.18 -1.326 1 96.44 157 ASP A N 1
ATOM 1224 C CA . ASP A 1 157 ? 10.539 -10.398 -1.289 1 96.44 157 ASP A CA 1
ATOM 1225 C C . ASP A 1 157 ? 10.203 -11.312 -2.467 1 96.44 157 ASP A C 1
ATOM 1227 O O . ASP A 1 157 ? 10.898 -12.305 -2.705 1 96.44 157 ASP A O 1
ATOM 1231 N N . SER A 1 158 ? 9.188 -10.977 -3.262 1 98.06 158 SER A N 1
ATOM 1232 C CA . SER A 1 158 ? 8.68 -11.914 -4.254 1 98.06 158 SER A CA 1
ATOM 1233 C C . SER A 1 158 ? 9.672 -12.117 -5.387 1 98.06 158 SER A C 1
ATOM 1235 O O . SER A 1 158 ? 10.148 -13.234 -5.605 1 98.06 158 SER A O 1
ATOM 1237 N N . ALA A 1 159 ? 10.086 -11.078 -5.992 1 96.12 159 ALA A N 1
ATOM 1238 C CA . ALA A 1 159 ? 10.953 -11.211 -7.16 1 96.12 159 ALA A CA 1
ATOM 1239 C C . ALA A 1 159 ? 12.32 -11.766 -6.77 1 96.12 159 ALA A C 1
ATOM 1241 O O . ALA A 1 159 ? 12.773 -12.758 -7.34 1 96.12 159 ALA A O 1
ATOM 1242 N N . PRO A 1 160 ? 12.977 -11.203 -5.715 1 95.19 160 PRO A N 1
ATOM 1243 C CA . PRO A 1 160 ? 14.266 -11.789 -5.34 1 95.19 160 PRO A CA 1
ATOM 1244 C C . PRO A 1 160 ? 14.141 -13.234 -4.855 1 95.19 160 PRO A C 1
ATOM 1246 O O . PRO A 1 160 ? 15.008 -14.062 -5.141 1 95.19 160 PRO A O 1
ATOM 1249 N N . GLY A 1 161 ? 13.102 -13.469 -4.141 1 98.06 161 GLY A N 1
ATOM 1250 C CA . GLY A 1 161 ? 12.883 -14.836 -3.691 1 98.06 161 GLY A CA 1
ATOM 1251 C C . GLY A 1 161 ? 12.664 -15.805 -4.832 1 98.06 161 GLY A C 1
ATOM 1252 O O . GLY A 1 161 ? 13.219 -16.906 -4.836 1 98.06 161 GLY A O 1
ATOM 1253 N N . LEU A 1 162 ? 11.891 -15.398 -5.793 1 98.56 162 LEU A N 1
ATOM 1254 C CA . LEU A 1 162 ? 11.609 -16.25 -6.945 1 98.56 162 LEU A CA 1
ATOM 1255 C C . LEU A 1 162 ? 12.875 -16.484 -7.762 1 98.56 162 LEU A C 1
ATOM 1257 O O . LEU A 1 162 ? 13.07 -17.578 -8.297 1 98.56 162 LEU A O 1
ATOM 1261 N N . LYS A 1 163 ? 13.68 -15.523 -7.879 1 96.5 163 LYS A N 1
ATOM 1262 C CA . LYS A 1 163 ? 14.953 -15.688 -8.578 1 96.5 163 LYS A CA 1
ATOM 1263 C C . LYS A 1 163 ? 15.812 -16.75 -7.91 1 96.5 163 LYS A C 1
ATOM 1265 O O . LYS A 1 163 ? 16.359 -17.625 -8.586 1 96.5 163 LYS A O 1
ATOM 1270 N N . ARG A 1 164 ? 15.906 -16.703 -6.629 1 97.69 164 ARG A N 1
ATOM 1271 C CA . ARG A 1 164 ? 16.688 -17.703 -5.887 1 97.69 164 ARG A CA 1
ATOM 1272 C C . ARG A 1 164 ? 16.062 -19.094 -6.031 1 97.69 164 ARG A C 1
ATOM 1274 O O . ARG A 1 164 ? 16.766 -20.062 -6.297 1 97.69 164 ARG A O 1
ATOM 1281 N N . LEU A 1 165 ? 14.789 -19.094 -5.875 1 98.69 165 LEU A N 1
ATOM 1282 C CA . LEU A 1 165 ? 14.086 -20.375 -5.957 1 98.69 165 LEU A CA 1
ATOM 1283 C C . LEU A 1 165 ? 14.203 -20.969 -7.352 1 98.69 165 LEU A C 1
ATOM 1285 O O . LEU A 1 165 ? 14.312 -22.188 -7.504 1 98.69 165 LEU A O 1
ATOM 1289 N N . GLY A 1 166 ? 14.258 -20.125 -8.32 1 98.25 166 GLY A N 1
ATOM 1290 C CA . GLY A 1 166 ? 14.336 -20.562 -9.703 1 98.25 166 GLY A CA 1
ATOM 1291 C C . GLY A 1 166 ? 15.656 -21.234 -10.039 1 98.25 166 GLY A C 1
ATOM 1292 O O . GLY A 1 166 ? 15.773 -21.906 -11.062 1 98.25 166 GLY A O 1
ATOM 1293 N N . ALA A 1 167 ? 16.625 -21.078 -9.234 1 96.25 167 ALA A N 1
ATOM 1294 C CA . ALA A 1 167 ? 17.938 -21.688 -9.453 1 96.25 167 ALA A CA 1
ATOM 1295 C C . ALA A 1 167 ? 17.906 -23.172 -9.109 1 96.25 167 ALA A C 1
ATOM 1297 O O . ALA A 1 167 ? 18.719 -23.953 -9.609 1 96.25 167 ALA A O 1
ATOM 1298 N N . GLY A 1 168 ? 16.953 -23.531 -8.312 1 97.25 168 GLY A N 1
ATOM 1299 C CA . GLY A 1 168 ? 16.938 -24.906 -7.859 1 97.25 168 GLY A CA 1
ATOM 1300 C C . GLY A 1 168 ? 15.656 -25.641 -8.188 1 97.25 168 GLY A C 1
ATOM 1301 O O . GLY A 1 168 ? 15.609 -26.875 -8.156 1 97.25 168 GLY A O 1
ATOM 1302 N N . PHE A 1 169 ? 14.609 -24.891 -8.492 1 98.56 169 PHE A N 1
ATOM 1303 C CA . PHE A 1 169 ? 13.297 -25.484 -8.703 1 98.56 169 PHE A CA 1
ATOM 1304 C C . PHE A 1 169 ? 12.672 -24.969 -10 1 98.56 169 PHE A C 1
ATOM 1306 O O . PHE A 1 169 ? 13 -23.875 -10.469 1 98.56 169 PHE A O 1
ATOM 1313 N N . VAL A 1 170 ? 11.766 -25.781 -10.586 1 98.62 170 VAL A N 1
ATOM 1314 C CA . VAL A 1 170 ? 10.82 -25.234 -11.562 1 98.62 170 VAL A CA 1
ATOM 1315 C C . VAL A 1 170 ? 9.742 -24.422 -10.836 1 98.62 170 VAL A C 1
ATOM 1317 O O . VAL A 1 170 ? 8.977 -24.969 -10.047 1 98.62 170 VAL A O 1
ATOM 1320 N N . THR A 1 171 ? 9.727 -23.109 -11.062 1 98.88 171 THR A N 1
ATOM 1321 C CA . THR A 1 171 ? 8.719 -22.266 -10.438 1 98.88 171 THR A CA 1
ATOM 1322 C C . THR A 1 171 ? 7.559 -22 -11.391 1 98.88 171 THR A C 1
ATOM 1324 O O . THR A 1 171 ? 7.766 -21.812 -12.594 1 98.88 171 THR A O 1
ATOM 1327 N N . SER A 1 172 ? 6.348 -22.094 -10.875 1 98.94 172 SER A N 1
ATOM 1328 C CA . SER A 1 172 ? 5.152 -21.859 -11.688 1 98.94 172 SER A CA 1
ATOM 1329 C C . SER A 1 172 ? 4.074 -21.125 -10.891 1 98.94 172 SER A C 1
ATOM 1331 O O . SER A 1 172 ? 3.947 -21.328 -9.68 1 98.94 172 SER A O 1
ATOM 1333 N N . THR A 1 173 ? 3.346 -20.328 -11.648 1 98.94 173 THR A N 1
ATOM 1334 C CA . THR A 1 173 ? 2.086 -19.906 -11.047 1 98.94 173 THR A CA 1
ATOM 1335 C C . THR A 1 173 ? 1.1 -21.062 -10.977 1 98.94 173 THR A C 1
ATOM 1337 O O . THR A 1 173 ? 1.212 -22.031 -11.734 1 98.94 173 THR A O 1
ATOM 1340 N N . LEU A 1 174 ? 0.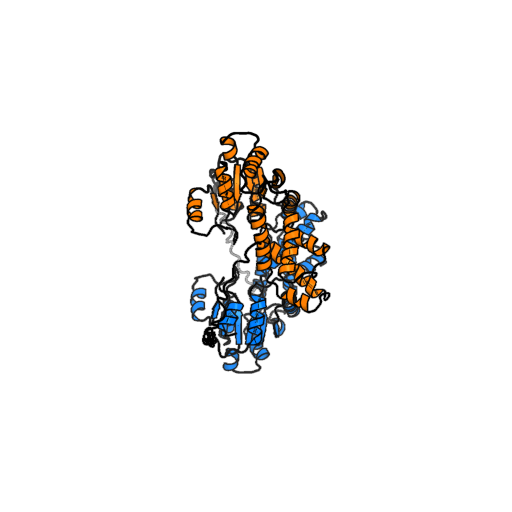3 -21.109 -10.055 1 98.88 174 LEU A N 1
ATOM 1341 C CA . LEU A 1 174 ? -0.969 -21.828 -10.008 1 98.88 174 LEU A CA 1
ATOM 1342 C C . LEU A 1 174 ? -2.074 -20.938 -9.438 1 98.88 174 LEU A C 1
ATOM 1344 O O . LEU A 1 174 ? -2.283 -20.906 -8.227 1 98.88 174 LEU A O 1
ATOM 1348 N N . SER A 1 175 ? -2.709 -20.25 -10.328 1 98.62 175 SER A N 1
ATOM 1349 C CA . SER A 1 175 ? -3.615 -19.156 -9.977 1 98.62 175 SER A CA 1
ATOM 1350 C C . SER A 1 175 ? -4.914 -19.234 -10.766 1 98.62 175 SER A C 1
ATOM 1352 O O . SER A 1 175 ? -4.934 -19.75 -11.883 1 98.62 175 SER A O 1
ATOM 1354 N N . ASN A 1 176 ? -5.953 -18.781 -10.164 1 97.94 176 ASN A N 1
ATOM 1355 C CA . ASN A 1 176 ? -7.242 -18.719 -10.844 1 97.94 176 ASN A CA 1
ATOM 1356 C C . ASN A 1 176 ? -7.238 -17.656 -11.945 1 97.94 176 ASN A C 1
ATOM 1358 O O . ASN A 1 176 ? -8.133 -17.625 -12.789 1 97.94 176 ASN A O 1
ATOM 1362 N N . GLY A 1 177 ? -6.258 -16.75 -11.992 1 97.81 177 GLY A N 1
ATOM 1363 C CA . GLY A 1 177 ? -6.16 -15.75 -13.039 1 97.81 177 GLY A CA 1
ATOM 1364 C C . GLY A 1 177 ? -5.949 -16.344 -14.422 1 97.81 177 GLY A C 1
ATOM 1365 O O . GLY A 1 177 ? -5.289 -17.375 -14.562 1 97.81 177 GLY A O 1
ATOM 1366 N N . ASN A 1 178 ? -6.562 -15.68 -15.359 1 97.19 178 ASN A N 1
ATOM 1367 C CA . ASN A 1 178 ? -6.348 -16.156 -16.719 1 97.19 178 ASN A CA 1
ATOM 1368 C C . ASN A 1 178 ? -4.914 -15.914 -17.188 1 97.19 178 ASN A C 1
ATOM 1370 O O . ASN A 1 178 ? -4.176 -15.156 -16.547 1 97.19 178 ASN A O 1
ATOM 1374 N N . ARG A 1 179 ? -4.543 -16.609 -18.25 1 97.44 179 ARG A N 1
ATOM 1375 C CA . ARG A 1 179 ? -3.15 -16.688 -18.688 1 97.44 179 ARG A CA 1
ATOM 1376 C C . ARG A 1 179 ? -2.578 -15.312 -18.984 1 97.44 179 ARG A C 1
ATOM 1378 O O . ARG A 1 179 ? -1.483 -14.977 -18.531 1 97.44 179 ARG A O 1
ATOM 1385 N N . SER A 1 180 ? -3.283 -14.484 -19.734 1 97.94 180 SER A N 1
ATOM 1386 C CA . SER A 1 180 ? -2.793 -13.156 -20.094 1 97.94 180 SER A CA 1
ATOM 1387 C C . SER A 1 180 ? -2.572 -12.289 -18.859 1 97.94 180 SER A C 1
ATOM 1389 O O . SER A 1 180 ? -1.598 -11.539 -18.781 1 97.94 180 SER A O 1
ATOM 1391 N N . LEU A 1 181 ? -3.486 -12.406 -17.906 1 98.19 181 LEU A N 1
ATOM 1392 C CA . LEU A 1 181 ? -3.377 -11.695 -16.625 1 98.19 181 LEU A CA 1
ATOM 1393 C C . LEU A 1 181 ? -2.105 -12.102 -15.891 1 98.19 181 LEU A C 1
ATOM 1395 O O . LEU A 1 181 ? -1.336 -11.234 -15.461 1 98.19 181 LEU A O 1
ATOM 1399 N N . LEU A 1 182 ? -1.831 -13.352 -15.828 1 98.81 182 LEU A N 1
ATOM 1400 C CA . LEU A 1 182 ? -0.677 -13.867 -15.102 1 98.81 182 LEU A CA 1
ATOM 1401 C C . LEU A 1 182 ? 0.62 -13.531 -15.828 1 98.81 182 LEU A C 1
ATOM 1403 O O . LEU A 1 182 ? 1.634 -13.234 -15.188 1 98.81 182 LEU A O 1
ATOM 1407 N N . GLU A 1 183 ? 0.581 -13.578 -17.109 1 98.44 183 GLU A N 1
ATOM 1408 C CA . GLU A 1 183 ? 1.746 -13.195 -17.906 1 98.44 183 GLU A CA 1
ATOM 1409 C C . GLU A 1 183 ? 2.074 -11.719 -17.719 1 98.44 183 GLU A C 1
ATOM 1411 O O . GLU A 1 183 ? 3.244 -11.344 -17.609 1 98.44 183 GLU A O 1
ATOM 1416 N N . ASP A 1 184 ? 1.028 -10.898 -17.734 1 97.88 184 ASP A N 1
ATOM 1417 C CA . ASP A 1 184 ? 1.226 -9.469 -17.5 1 97.88 184 ASP A CA 1
ATOM 1418 C C . ASP A 1 184 ? 1.831 -9.219 -16.125 1 97.88 184 ASP A C 1
ATOM 1420 O O . ASP A 1 184 ? 2.725 -8.383 -15.977 1 97.88 184 ASP A O 1
ATOM 1424 N N . LEU A 1 185 ? 1.366 -9.891 -15.133 1 98.25 185 LEU A N 1
ATOM 1425 C CA . LEU A 1 185 ? 1.903 -9.727 -13.789 1 98.25 185 LEU A CA 1
ATOM 1426 C C . LEU A 1 185 ? 3.361 -10.172 -13.727 1 98.25 185 LEU A C 1
ATOM 1428 O O . LEU A 1 185 ? 4.184 -9.531 -13.07 1 98.25 185 LEU A O 1
ATOM 1432 N N . ASP A 1 186 ? 3.658 -11.281 -14.398 1 98.12 186 ASP A N 1
ATOM 1433 C CA . ASP A 1 186 ? 5.031 -11.781 -14.438 1 98.12 186 ASP A CA 1
ATOM 1434 C C . ASP A 1 186 ? 5.977 -10.734 -15.031 1 98.12 186 ASP A C 1
ATOM 1436 O O . ASP A 1 186 ? 7.027 -10.445 -14.453 1 98.12 186 ASP A O 1
ATOM 1440 N N . ALA A 1 187 ? 5.516 -10.156 -16.125 1 94.75 187 ALA A N 1
ATOM 1441 C CA . ALA A 1 187 ? 6.32 -9.141 -16.812 1 94.75 187 ALA A CA 1
ATOM 1442 C C . ALA A 1 187 ? 6.406 -7.859 -15.984 1 94.75 187 ALA A C 1
ATOM 1444 O O . ALA A 1 187 ? 7.496 -7.316 -15.789 1 94.75 187 ALA A O 1
ATOM 1445 N N . PHE A 1 188 ? 5.312 -7.434 -15.492 1 95.19 188 PHE A N 1
ATOM 1446 C CA . PHE A 1 188 ? 5.219 -6.176 -14.766 1 95.19 188 PHE A CA 1
ATOM 1447 C C . PHE A 1 188 ? 6.082 -6.215 -13.508 1 95.19 188 PHE A C 1
ATOM 1449 O O . PHE A 1 188 ? 6.715 -5.219 -13.148 1 95.19 188 PHE A O 1
ATOM 1456 N N . GLY A 1 189 ? 6.133 -7.371 -12.82 1 95.06 189 GLY A N 1
ATOM 1457 C CA . GLY A 1 189 ? 6.832 -7.516 -11.555 1 95.06 189 GLY A CA 1
ATOM 1458 C C . GLY A 1 189 ? 8.242 -8.047 -11.711 1 95.06 189 GLY A C 1
ATOM 1459 O O . GLY A 1 189 ? 8.961 -8.211 -10.727 1 95.06 189 GLY A O 1
ATOM 1460 N N . ASN A 1 190 ? 8.609 -8.336 -12.93 1 93.44 190 ASN A N 1
ATOM 1461 C CA . ASN A 1 190 ? 9.891 -9 -13.164 1 93.44 190 ASN A CA 1
ATOM 1462 C C . ASN A 1 190 ? 10.047 -10.234 -12.281 1 93.44 190 ASN A C 1
ATOM 1464 O O . ASN A 1 190 ? 11.039 -10.375 -11.57 1 93.44 190 ASN A O 1
ATOM 1468 N N . LEU A 1 191 ? 9.086 -11.047 -12.281 1 97 191 LEU A N 1
ATOM 1469 C CA . LEU A 1 191 ? 9.016 -12.148 -11.336 1 97 191 LEU A CA 1
ATOM 1470 C C . LEU A 1 191 ? 9.82 -13.344 -11.828 1 97 191 LEU A C 1
ATOM 1472 O O . LEU A 1 191 ? 10.43 -14.062 -11.031 1 97 191 LEU A O 1
ATOM 1476 N N . GLY A 1 192 ? 9.766 -13.68 -13.117 1 96.94 192 GLY A N 1
ATOM 1477 C CA . GLY A 1 192 ? 10.641 -14.688 -13.711 1 96.94 192 GLY A CA 1
ATOM 1478 C C . GLY A 1 192 ? 10.164 -16.109 -13.469 1 96.94 192 GLY A C 1
ATOM 1479 O O . GLY A 1 192 ? 10.977 -17.016 -13.266 1 96.94 192 GLY A O 1
ATOM 1480 N N . PHE A 1 193 ? 8.883 -16.297 -13.484 1 98.69 193 PHE A N 1
ATOM 1481 C CA . PHE A 1 193 ? 8.367 -17.656 -13.398 1 98.69 193 PHE A CA 1
ATOM 1482 C C . PHE A 1 193 ? 8.828 -18.484 -14.602 1 98.69 193 PHE A C 1
ATOM 1484 O O . PHE A 1 193 ? 8.781 -18 -15.734 1 98.69 193 PHE A O 1
ATOM 1491 N N . ARG A 1 194 ? 9.211 -19.719 -14.328 1 98.5 194 ARG A N 1
ATOM 1492 C CA . ARG A 1 194 ? 9.578 -20.609 -15.422 1 98.5 194 ARG A CA 1
ATOM 1493 C C . ARG A 1 194 ? 8.336 -21.062 -16.188 1 98.5 194 ARG A C 1
ATOM 1495 O O . ARG A 1 194 ? 8.391 -21.266 -17.406 1 98.5 194 ARG A O 1
ATOM 1502 N N . ARG A 1 195 ? 7.215 -21.281 -15.5 1 98.69 195 ARG A N 1
ATOM 1503 C CA . ARG A 1 195 ? 5.941 -21.703 -16.078 1 98.69 195 ARG A CA 1
ATOM 1504 C C . ARG A 1 195 ? 4.801 -20.812 -15.578 1 98.69 195 ARG A C 1
ATOM 1506 O O . ARG A 1 195 ? 4.855 -20.281 -14.469 1 98.69 195 ARG A O 1
ATOM 1513 N N . ILE A 1 196 ? 3.857 -20.672 -16.484 1 98.81 196 ILE A N 1
ATOM 1514 C CA . ILE A 1 196 ? 2.615 -19.984 -16.125 1 98.81 196 ILE A CA 1
ATOM 1515 C C . ILE A 1 196 ? 1.443 -20.953 -16.25 1 98.81 196 ILE A C 1
ATOM 1517 O O . ILE A 1 196 ? 1.04 -21.312 -17.359 1 98.81 196 ILE A O 1
ATOM 1521 N N . LEU A 1 197 ? 0.954 -21.422 -15.094 1 98.75 197 LEU A N 1
ATOM 1522 C CA . LEU A 1 197 ? -0.23 -22.266 -15.062 1 98.75 197 LEU A CA 1
ATOM 1523 C C . LEU A 1 197 ? -1.433 -21.516 -14.516 1 98.75 197 LEU A C 1
ATOM 1525 O O . LEU A 1 197 ? -1.317 -20.797 -13.523 1 98.75 197 LEU A O 1
ATOM 1529 N N . SER A 1 198 ? -2.5 -21.625 -15.227 1 98.19 198 SER A N 1
ATOM 1530 C CA . SER A 1 198 ? -3.734 -20.891 -14.961 1 98.19 198 SER A CA 1
ATOM 1531 C C . SER A 1 198 ? -4.922 -21.844 -14.82 1 98.19 198 SER A C 1
ATOM 1533 O O . SER A 1 198 ? -4.98 -22.875 -15.5 1 98.19 198 SER A O 1
ATOM 1535 N N . ALA A 1 199 ? -5.84 -21.438 -13.914 1 94 199 ALA A N 1
ATOM 1536 C CA . ALA A 1 199 ? -7.109 -22.156 -13.836 1 94 199 ALA A CA 1
ATOM 1537 C C . ALA A 1 199 ? -7.754 -22.281 -15.211 1 94 199 ALA A C 1
ATOM 1539 O O . ALA A 1 199 ? -8.445 -23.266 -15.492 1 94 199 ALA A O 1
ATOM 1540 N N . GLU A 1 200 ? -7.484 -21.359 -16.047 1 95.88 200 GLU A N 1
ATOM 1541 C CA . GLU A 1 200 ? -8 -21.344 -17.406 1 95.88 200 GLU A CA 1
ATOM 1542 C C . GLU A 1 200 ? -7.574 -22.594 -18.172 1 95.88 200 GLU A C 1
ATOM 1544 O O . GLU A 1 200 ? -8.297 -23.078 -19.047 1 95.88 200 GLU A O 1
ATOM 1549 N N . ASP A 1 201 ? -6.445 -23.141 -17.844 1 96.12 201 ASP A N 1
ATOM 1550 C CA . ASP A 1 201 ? -5.898 -24.312 -18.531 1 96.12 201 ASP A CA 1
ATOM 1551 C C . ASP A 1 201 ? -6.832 -25.516 -18.391 1 96.12 201 ASP A C 1
ATOM 1553 O O . ASP A 1 201 ? -6.848 -26.391 -19.25 1 96.12 201 ASP A O 1
ATOM 1557 N N . TRP A 1 202 ? -7.68 -25.516 -17.312 1 94.69 202 TRP A N 1
ATOM 1558 C CA . TRP A 1 202 ? -8.555 -26.656 -17.031 1 94.69 202 TRP A CA 1
ATOM 1559 C C . TRP A 1 202 ? -10.008 -26.219 -16.922 1 94.69 202 TRP A C 1
ATOM 1561 O O . TRP A 1 202 ? -10.883 -27.016 -16.609 1 94.69 202 TRP A O 1
ATOM 1571 N N . LYS A 1 203 ? -10.227 -24.953 -17.109 1 94.69 203 LYS A N 1
ATOM 1572 C CA . LYS A 1 203 ? -11.562 -24.359 -16.969 1 94.69 203 LYS A CA 1
ATOM 1573 C C . LYS A 1 203 ? -12.195 -24.75 -15.633 1 94.69 203 LYS A C 1
ATOM 1575 O O . LYS A 1 203 ? -13.352 -25.172 -15.594 1 94.69 203 LYS A O 1
ATOM 1580 N N . ALA A 1 204 ? -11.414 -24.719 -14.648 1 94.75 204 ALA A N 1
ATOM 1581 C CA . ALA A 1 204 ? -11.789 -24.938 -13.25 1 94.75 204 ALA A CA 1
ATOM 1582 C C . ALA A 1 204 ? -10.961 -24.062 -12.32 1 94.75 204 ALA A C 1
ATOM 1584 O O . ALA A 1 204 ? -9.797 -23.766 -12.602 1 94.75 204 ALA A O 1
ATOM 1585 N N . TYR A 1 205 ? -11.625 -23.656 -11.258 1 96.88 205 TYR A N 1
ATOM 1586 C CA . TYR A 1 205 ? -10.906 -22.812 -10.305 1 96.88 205 TYR A CA 1
ATOM 1587 C C . TYR A 1 205 ? -10.438 -23.625 -9.102 1 96.88 205 TYR A C 1
ATOM 1589 O O . TYR A 1 205 ? -11.055 -24.625 -8.742 1 96.88 205 TYR A O 1
ATOM 1597 N N . LYS A 1 206 ? -9.227 -23.203 -8.508 1 96.38 206 LYS A N 1
ATOM 1598 C CA . LYS A 1 206 ? -8.953 -23.609 -7.133 1 96.38 206 LYS A CA 1
ATOM 1599 C C . LYS A 1 206 ? -10.148 -23.328 -6.227 1 96.38 206 LYS A C 1
ATOM 1601 O O . LYS A 1 206 ? -10.844 -22.328 -6.402 1 96.38 206 LYS A O 1
ATOM 1606 N N . PRO A 1 207 ? -10.516 -24.328 -5.438 1 95.62 207 PRO A N 1
ATOM 1607 C CA . PRO A 1 207 ? -9.711 -25.469 -4.988 1 95.62 207 PRO A CA 1
ATOM 1608 C C . PRO A 1 207 ? -10.094 -26.766 -5.699 1 95.62 207 PRO A C 1
ATOM 1610 O O . PRO A 1 207 ? -9.922 -27.844 -5.141 1 95.62 207 PRO A O 1
ATOM 1613 N N . SER A 1 208 ? -10.586 -26.719 -6.832 1 94.88 208 SER A N 1
ATOM 1614 C CA . SER A 1 208 ? -10.883 -27.953 -7.562 1 94.88 208 SER A CA 1
ATOM 1615 C C . SER A 1 208 ? -9.633 -28.828 -7.699 1 94.88 208 SER A C 1
ATOM 1617 O O . SER A 1 208 ? -8.555 -28.328 -8.039 1 94.88 208 SER A O 1
ATOM 1619 N N . SER A 1 209 ? -9.812 -30.188 -7.527 1 95.88 209 SER A N 1
ATOM 1620 C CA . SER A 1 209 ? -8.695 -31.109 -7.594 1 95.88 209 SER A CA 1
ATOM 1621 C C . SER A 1 209 ? -8.07 -31.141 -8.984 1 95.88 209 SER A C 1
ATOM 1623 O O . SER A 1 209 ? -6.867 -31.359 -9.133 1 95.88 209 SER A O 1
ATOM 1625 N N . VAL A 1 210 ? -8.836 -30.812 -9.969 1 95.19 210 VAL A N 1
ATOM 1626 C CA . VAL A 1 210 ? -8.367 -30.875 -11.352 1 95.19 210 VAL A CA 1
ATOM 1627 C C . VAL A 1 210 ? -7.223 -29.891 -11.555 1 95.19 210 VAL A C 1
ATOM 1629 O O . VAL A 1 210 ? -6.289 -30.172 -12.312 1 95.19 210 VAL A O 1
ATOM 1632 N N . VAL A 1 211 ? -7.262 -28.859 -10.836 1 97.19 211 VAL A N 1
ATOM 1633 C CA . VAL A 1 211 ? -6.254 -27.812 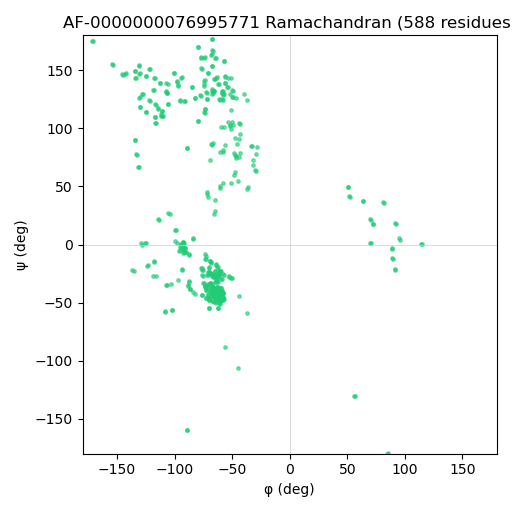-10.984 1 97.19 211 VAL A CA 1
ATOM 1634 C C . VAL A 1 211 ? -4.926 -28.297 -10.398 1 97.19 211 VAL A C 1
ATOM 1636 O O . VAL A 1 211 ? -3.885 -28.203 -11.055 1 97.19 211 VAL A O 1
ATOM 1639 N N . TYR A 1 212 ? -4.977 -28.875 -9.25 1 98.06 212 TYR A N 1
ATOM 1640 C CA . TYR A 1 212 ? -3.77 -29.344 -8.57 1 98.06 212 TYR A CA 1
ATOM 1641 C C . TYR A 1 212 ? -3.189 -30.562 -9.266 1 98.06 212 TYR A C 1
ATOM 1643 O O . TYR A 1 212 ? -1.979 -30.641 -9.492 1 98.06 212 TYR A O 1
ATOM 1651 N N . ASP A 1 213 ? -4.082 -31.484 -9.648 1 97.62 213 ASP A N 1
ATOM 1652 C CA . ASP A 1 213 ? -3.646 -32.656 -10.398 1 97.62 213 ASP A CA 1
ATOM 1653 C C . ASP A 1 213 ? -3.045 -32.281 -11.742 1 97.62 213 ASP A C 1
ATOM 1655 O O . ASP A 1 213 ? -2.025 -32.812 -12.156 1 97.62 213 ASP A O 1
ATOM 1659 N N . GLY A 1 214 ? -3.742 -31.328 -12.375 1 97.56 214 GLY A N 1
ATOM 1660 C CA . GLY A 1 214 ? -3.252 -30.844 -13.648 1 97.56 214 GLY A CA 1
ATOM 1661 C C . GLY A 1 214 ? -1.881 -30.203 -13.547 1 97.56 214 GLY A C 1
ATOM 1662 O O . GLY A 1 214 ? -1.034 -30.391 -14.422 1 97.56 214 GLY A O 1
ATOM 1663 N N . ALA A 1 215 ? -1.641 -29.469 -12.5 1 98.19 215 ALA A N 1
ATOM 1664 C CA . ALA A 1 215 ? -0.352 -28.812 -12.297 1 98.19 215 ALA A CA 1
ATOM 1665 C C . ALA A 1 215 ? 0.773 -29.828 -12.172 1 98.19 215 ALA A C 1
ATOM 1667 O O . ALA A 1 215 ? 1.835 -29.672 -12.773 1 98.19 215 ALA A O 1
ATOM 1668 N N . VAL A 1 216 ? 0.513 -30.844 -11.406 1 98.19 216 VAL A N 1
ATOM 1669 C CA . VAL A 1 216 ? 1.514 -31.891 -11.234 1 98.19 216 VAL A CA 1
ATOM 1670 C C . VAL A 1 216 ? 1.84 -32.531 -12.586 1 98.19 216 VAL A C 1
ATOM 1672 O O . VAL A 1 216 ? 3.01 -32.688 -12.93 1 98.19 216 VAL A O 1
ATOM 1675 N N . ARG A 1 217 ? 0.825 -32.844 -13.336 1 97.69 217 ARG A N 1
ATOM 1676 C CA . ARG A 1 217 ? 1.013 -33.469 -14.641 1 97.69 217 ARG A CA 1
ATOM 1677 C C . ARG A 1 217 ? 1.789 -32.562 -15.586 1 97.69 217 ARG A C 1
ATOM 1679 O O . ARG A 1 217 ? 2.686 -33.031 -16.297 1 97.69 217 ARG A O 1
ATOM 1686 N N . GLU A 1 218 ? 1.446 -31.297 -15.562 1 97.88 218 GLU A N 1
ATOM 1687 C CA . GLU A 1 218 ? 2.092 -30.344 -16.453 1 97.88 218 GLU A CA 1
ATOM 1688 C C . GLU A 1 218 ? 3.561 -30.141 -16.094 1 97.88 218 GLU A C 1
ATOM 1690 O O . GLU A 1 218 ? 4.406 -29.953 -16.969 1 97.88 218 GLU A O 1
ATOM 1695 N N . LEU A 1 219 ? 3.863 -30.203 -14.836 1 97.88 219 LEU A N 1
ATOM 1696 C CA . LEU A 1 219 ? 5.203 -29.859 -14.383 1 97.88 219 LEU A CA 1
ATOM 1697 C C . LEU A 1 219 ? 6.117 -31.078 -14.406 1 97.88 219 LEU A C 1
ATOM 1699 O O . LEU A 1 219 ? 7.301 -30.969 -14.734 1 97.88 219 LEU A O 1
ATOM 1703 N N . LEU A 1 220 ? 5.516 -32.188 -14.086 1 96.88 220 LEU A N 1
ATOM 1704 C CA . LEU A 1 220 ? 6.406 -33.344 -13.875 1 96.88 220 LEU A CA 1
ATOM 1705 C C . LEU A 1 220 ? 5.953 -34.531 -14.688 1 96.88 220 LEU A C 1
ATOM 1707 O O . LEU A 1 220 ? 6.582 -35.594 -14.641 1 96.88 220 LEU A O 1
ATOM 1711 N N . GLY A 1 221 ? 4.895 -34.438 -15.445 1 94.31 221 GLY A N 1
ATOM 1712 C CA . GLY A 1 221 ? 4.379 -35.562 -16.234 1 94.31 221 GLY A CA 1
ATOM 1713 C C . GLY A 1 221 ? 3.459 -36.469 -15.438 1 94.31 221 GLY A C 1
ATOM 1714 O O . GLY A 1 221 ? 3.156 -36.188 -14.273 1 94.31 221 GLY A O 1
ATOM 1715 N N . GLU A 1 222 ? 3.002 -37.469 -16.125 1 91.38 222 GLU A N 1
ATOM 1716 C CA . GLU A 1 222 ? 2.133 -38.438 -15.484 1 91.38 222 GLU A CA 1
ATOM 1717 C C . GLU A 1 222 ? 2.891 -39.25 -14.438 1 91.38 222 GLU A C 1
ATOM 1719 O O . GLU A 1 222 ? 4.062 -39.594 -14.633 1 91.38 222 GLU A O 1
ATOM 1724 N N . GLY A 1 223 ? 2.223 -39.344 -13.305 1 84.31 223 GLY A N 1
ATOM 1725 C CA . GLY A 1 223 ? 2.869 -40.156 -12.281 1 84.31 223 GLY A CA 1
ATOM 1726 C C . GLY A 1 223 ? 1.99 -40.406 -11.07 1 84.31 223 GLY A C 1
ATOM 1727 O O . GLY A 1 223 ? 0.856 -39.938 -11.016 1 84.31 223 GLY A O 1
ATOM 1728 N N . GLY A 1 224 ? 2.488 -41.25 -10.102 1 87.62 224 GLY A N 1
ATOM 1729 C CA . GLY A 1 224 ? 1.769 -41.625 -8.898 1 87.62 224 GLY A CA 1
ATOM 1730 C C . GLY A 1 224 ? 2.008 -40.688 -7.734 1 87.62 224 GLY A C 1
ATOM 1731 O O . GLY A 1 224 ? 2.355 -39.5 -7.938 1 87.62 224 GLY A O 1
ATOM 1732 N N . PRO A 1 225 ? 1.746 -41.156 -6.57 1 91.56 225 PRO A N 1
ATOM 1733 C CA . PRO A 1 225 ? 1.867 -40.344 -5.355 1 91.56 225 PRO A CA 1
ATOM 1734 C C . PRO A 1 225 ? 3.268 -39.781 -5.168 1 91.56 225 PRO A C 1
ATOM 1736 O O . PRO A 1 225 ? 3.418 -38.688 -4.609 1 91.56 225 PRO A O 1
ATOM 1739 N N . GLU A 1 226 ? 4.211 -40.438 -5.723 1 93 226 GLU A N 1
ATOM 1740 C CA . GLU A 1 226 ? 5.582 -39.969 -5.555 1 93 226 GLU A CA 1
ATOM 1741 C C . GLU A 1 226 ? 5.82 -38.656 -6.324 1 93 226 GLU A C 1
ATOM 1743 O O . GLU A 1 226 ? 6.555 -37.781 -5.859 1 93 226 GLU A O 1
ATOM 1748 N N . LYS A 1 227 ? 5.207 -38.531 -7.418 1 95.25 227 LYS A N 1
ATOM 1749 C CA . LYS A 1 227 ? 5.359 -37.344 -8.219 1 95.25 227 LYS A CA 1
ATOM 1750 C C . LYS A 1 227 ? 4.621 -36.156 -7.59 1 95.25 227 LYS A C 1
ATOM 1752 O O . LYS A 1 227 ? 5.078 -35 -7.672 1 95.25 227 LYS A O 1
ATOM 1757 N N . ARG A 1 228 ? 3.529 -36.469 -7.004 1 97.75 228 ARG A N 1
ATOM 1758 C CA . ARG A 1 228 ? 2.756 -35.438 -6.34 1 97.75 228 ARG A CA 1
ATOM 1759 C C . ARG A 1 228 ? 3.549 -34.812 -5.195 1 97.75 228 ARG A C 1
ATOM 1761 O O . ARG A 1 228 ? 3.527 -33.594 -5.008 1 97.7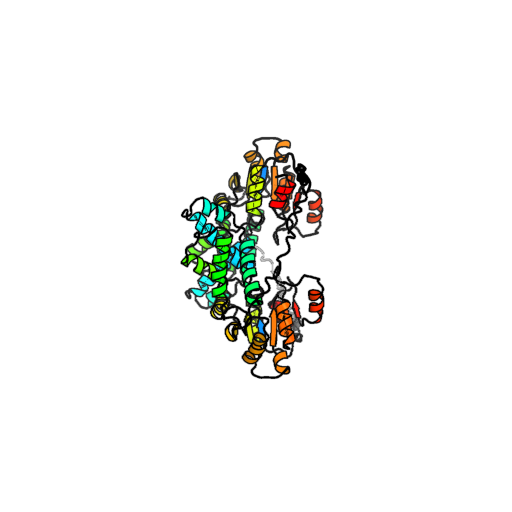5 228 ARG A O 1
ATOM 1768 N N . ALA A 1 229 ? 4.305 -35.656 -4.52 1 97.88 229 ALA A N 1
ATOM 1769 C CA . ALA A 1 229 ? 5.082 -35.219 -3.367 1 97.88 229 ALA A CA 1
ATOM 1770 C C . ALA A 1 229 ? 6.289 -34.375 -3.807 1 97.88 229 ALA A C 1
ATOM 1772 O O . ALA A 1 229 ? 6.926 -33.719 -2.986 1 97.88 229 ALA A O 1
ATOM 1773 N N . GLN A 1 230 ? 6.539 -34.344 -5.086 1 98.62 230 GLN A N 1
ATOM 1774 C CA . GLN A 1 230 ? 7.668 -33.594 -5.621 1 98.62 230 GLN A CA 1
ATOM 1775 C C . GLN A 1 230 ? 7.254 -32.188 -6.016 1 98.62 230 GLN A C 1
ATOM 1777 O O . GLN A 1 230 ? 8.07 -31.406 -6.52 1 98.62 230 GLN A O 1
ATOM 1782 N N . VAL A 1 231 ? 5.996 -31.844 -5.789 1 98.81 231 VAL A N 1
ATOM 1783 C CA . VAL A 1 231 ? 5.484 -30.5 -6.055 1 98.81 231 VAL A CA 1
ATOM 1784 C C . VAL A 1 231 ? 4.988 -29.875 -4.754 1 98.81 231 VAL A C 1
ATOM 1786 O O . VAL A 1 231 ? 4.305 -30.531 -3.963 1 98.81 231 VAL A O 1
ATOM 1789 N N . ALA A 1 232 ? 5.395 -28.609 -4.504 1 98.94 232 ALA A N 1
ATOM 1790 C CA . ALA A 1 232 ? 4.879 -27.875 -3.352 1 98.94 232 ALA A CA 1
ATOM 1791 C C . ALA A 1 232 ? 4.016 -26.703 -3.793 1 98.94 232 ALA A C 1
ATOM 1793 O O . ALA A 1 232 ? 4.344 -26.016 -4.762 1 98.94 232 ALA A O 1
ATOM 1794 N N . MET A 1 233 ? 2.932 -26.531 -3.074 1 98.94 233 MET A N 1
ATOM 1795 C CA . MET A 1 233 ? 2.096 -25.344 -3.201 1 98.94 233 MET A CA 1
ATOM 1796 C C . MET A 1 233 ? 2.523 -24.266 -2.207 1 98.94 233 MET A C 1
ATOM 1798 O O . MET A 1 233 ? 2.604 -24.531 -1.005 1 98.94 233 MET A O 1
ATOM 1802 N N . VAL A 1 234 ? 2.85 -23.062 -2.73 1 99 234 VAL A N 1
ATOM 1803 C CA . VAL A 1 234 ? 3.195 -21.906 -1.914 1 99 234 VAL A CA 1
ATOM 1804 C C . VAL A 1 234 ? 2.037 -20.906 -1.914 1 99 234 VAL A C 1
ATOM 1806 O O . VAL A 1 234 ? 1.618 -20.438 -2.973 1 99 234 VAL A O 1
ATOM 1809 N N . ALA A 1 235 ? 1.491 -20.594 -0.716 1 98.94 235 ALA A N 1
ATOM 1810 C CA . ALA A 1 235 ? 0.334 -19.703 -0.67 1 98.94 235 ALA A CA 1
ATOM 1811 C C . ALA A 1 235 ? 0.253 -18.969 0.671 1 98.94 235 ALA A C 1
ATOM 1813 O O . ALA A 1 235 ? 0.759 -19.469 1.682 1 98.94 235 ALA A O 1
ATOM 1814 N N . ALA A 1 236 ? -0.373 -17.844 0.628 1 98.81 236 ALA A N 1
ATOM 1815 C CA . ALA A 1 236 ? -0.708 -17.094 1.837 1 98.81 236 ALA A CA 1
ATOM 1816 C C . ALA A 1 236 ? -2.082 -17.484 2.365 1 98.81 236 ALA A C 1
ATOM 1818 O O . ALA A 1 236 ? -2.523 -17 3.404 1 98.81 236 ALA A O 1
ATOM 1819 N N . HIS A 1 237 ? -2.783 -18.328 1.71 1 98.62 237 HIS A N 1
ATOM 1820 C CA . HIS A 1 237 ? -4.121 -18.781 2.07 1 98.62 237 HIS A CA 1
ATOM 1821 C C . HIS A 1 237 ? -4.129 -20.266 2.418 1 98.62 237 HIS A C 1
ATOM 1823 O O . HIS A 1 237 ? -3.908 -21.109 1.548 1 98.62 237 HIS A O 1
ATOM 1829 N N . LEU A 1 238 ? -4.473 -20.547 3.633 1 98.75 238 LEU A N 1
ATOM 1830 C CA . LEU A 1 238 ? -4.414 -21.906 4.133 1 98.75 238 LEU A CA 1
ATOM 1831 C C . LEU A 1 238 ? -5.398 -22.812 3.385 1 98.75 238 LEU A C 1
ATOM 1833 O O . LEU A 1 238 ? -5.141 -24 3.199 1 98.75 238 LEU A O 1
ATOM 1837 N N . GLY A 1 239 ? -6.449 -22.25 2.887 1 98.19 239 GLY A N 1
ATOM 1838 C CA . GLY A 1 239 ? -7.387 -23.031 2.09 1 98.19 239 GLY A CA 1
ATOM 1839 C C . GLY A 1 239 ? -6.77 -23.609 0.83 1 98.19 239 GLY A C 1
ATOM 1840 O O . GLY A 1 239 ? -7.066 -24.734 0.451 1 98.19 239 GLY A O 1
ATOM 1841 N N . ASP A 1 240 ? -5.902 -22.875 0.182 1 98.44 240 ASP A N 1
ATOM 1842 C CA . ASP A 1 240 ? -5.18 -23.344 -0.998 1 98.44 240 ASP A CA 1
ATOM 1843 C C . ASP A 1 240 ? -4.258 -24.5 -0.651 1 98.44 240 ASP A C 1
ATOM 1845 O O . ASP A 1 240 ? -4.164 -25.469 -1.406 1 98.44 240 ASP A O 1
ATOM 1849 N N . LEU A 1 241 ? -3.637 -24.375 0.478 1 98.88 241 LEU A N 1
ATOM 1850 C CA . LEU A 1 241 ? -2.684 -25.391 0.904 1 98.88 241 LEU A CA 1
ATOM 1851 C C . LEU A 1 241 ? -3.404 -26.672 1.334 1 98.88 241 LEU A C 1
ATOM 1853 O O . LEU A 1 241 ? -2.932 -27.766 1.064 1 98.88 241 LEU A O 1
ATOM 1857 N N . ALA A 1 242 ? -4.527 -26.469 2.008 1 98.75 242 ALA A N 1
ATOM 1858 C CA . ALA A 1 242 ? -5.324 -27.625 2.406 1 98.75 242 ALA A CA 1
ATOM 1859 C C . ALA A 1 242 ? -5.758 -28.438 1.188 1 98.75 242 ALA A C 1
ATOM 1861 O O . ALA A 1 242 ? -5.652 -29.672 1.184 1 98.75 242 ALA A O 1
ATOM 1862 N N . ALA A 1 243 ? -6.215 -27.781 0.161 1 98.5 243 ALA A N 1
ATOM 1863 C CA . ALA A 1 243 ? -6.625 -28.453 -1.066 1 98.5 243 ALA A CA 1
ATOM 1864 C C . ALA A 1 243 ? -5.445 -29.156 -1.725 1 98.5 243 ALA A C 1
ATOM 1866 O O . ALA A 1 243 ? -5.559 -30.312 -2.135 1 98.5 243 ALA A O 1
ATOM 1867 N N . ALA A 1 244 ? -4.328 -28.516 -1.798 1 98.81 244 ALA A N 1
ATOM 1868 C CA . ALA A 1 244 ? -3.125 -29.109 -2.377 1 98.81 244 ALA A CA 1
ATOM 1869 C C . ALA A 1 244 ? -2.703 -30.359 -1.612 1 98.81 244 ALA A C 1
ATOM 1871 O O . ALA A 1 244 ? -2.346 -31.375 -2.217 1 98.81 244 ALA A O 1
ATOM 1872 N N . ARG A 1 245 ? -2.793 -30.266 -0.352 1 98.69 245 ARG A N 1
ATOM 1873 C CA . ARG A 1 245 ? -2.416 -31.375 0.521 1 98.69 245 ARG A CA 1
ATOM 1874 C C . ARG A 1 245 ? -3.27 -32.625 0.244 1 98.69 245 ARG A C 1
ATOM 1876 O O . ARG A 1 245 ? -2.764 -33.75 0.241 1 98.69 245 ARG A O 1
ATOM 1883 N N . THR A 1 246 ? -4.535 -32.406 0.026 1 98.31 246 THR A N 1
ATOM 1884 C CA . THR A 1 246 ? -5.426 -33.531 -0.233 1 98.31 246 THR A CA 1
ATOM 1885 C C . THR A 1 246 ? -5.031 -34.25 -1.522 1 98.31 246 THR A C 1
ATOM 1887 O O . THR A 1 246 ? -5.406 -35.406 -1.738 1 98.31 246 THR A O 1
ATOM 1890 N N . ARG A 1 247 ? -4.277 -33.531 -2.342 1 97.88 247 ARG A N 1
ATOM 1891 C CA . ARG A 1 247 ? -3.854 -34.125 -3.609 1 97.88 247 ARG A CA 1
ATOM 1892 C C . ARG A 1 247 ? -2.428 -34.656 -3.518 1 97.88 247 ARG A C 1
ATOM 1894 O O . ARG A 1 247 ? -1.841 -35.062 -4.527 1 97.88 247 ARG A O 1
ATOM 1901 N N . GLY A 1 248 ? -1.842 -34.562 -2.363 1 98.31 248 GLY A N 1
ATOM 1902 C CA . GLY A 1 248 ? -0.535 -35.156 -2.133 1 98.31 248 GLY A CA 1
ATOM 1903 C C . GLY A 1 248 ? 0.608 -34.188 -2.328 1 98.31 248 GLY A C 1
ATOM 1904 O O . GLY A 1 248 ? 1.778 -34.562 -2.242 1 98.31 248 GLY A O 1
ATOM 1905 N N . LEU A 1 249 ? 0.368 -32.906 -2.564 1 98.75 249 LEU A N 1
ATOM 1906 C CA . LEU A 1 249 ? 1.415 -31.891 -2.699 1 98.75 249 LEU A CA 1
ATOM 1907 C C . LEU A 1 249 ? 1.968 -31.5 -1.335 1 98.75 249 LEU A C 1
ATOM 1909 O O . LEU A 1 249 ? 1.278 -31.625 -0.321 1 98.75 249 LEU A O 1
ATOM 1913 N N . ARG A 1 250 ? 3.221 -31.078 -1.323 1 98.81 250 ARG A N 1
ATOM 1914 C CA . ARG A 1 250 ? 3.766 -30.422 -0.137 1 98.81 250 ARG A CA 1
ATOM 1915 C C . ARG A 1 250 ? 3.229 -29 0.001 1 98.81 250 ARG A C 1
ATOM 1917 O O . ARG A 1 250 ? 2.664 -28.453 -0.947 1 98.81 250 ARG A O 1
ATOM 1924 N N . THR A 1 251 ? 3.332 -28.469 1.227 1 98.94 251 THR A N 1
ATOM 1925 C CA . THR A 1 251 ? 2.668 -27.203 1.521 1 98.94 251 THR A CA 1
ATOM 1926 C C . THR A 1 251 ? 3.65 -26.203 2.133 1 98.94 251 THR A C 1
ATOM 1928 O O . THR A 1 251 ? 4.379 -26.547 3.068 1 98.94 251 THR A O 1
ATOM 1931 N N . VAL A 1 252 ? 3.709 -24.969 1.585 1 98.94 252 VAL A N 1
ATOM 1932 C CA . VAL A 1 252 ? 4.5 -23.859 2.096 1 98.94 252 VAL A CA 1
ATOM 1933 C C . VAL A 1 252 ? 3.596 -22.656 2.338 1 98.94 252 VAL A C 1
ATOM 1935 O O . VAL A 1 252 ? 3.035 -22.094 1.396 1 98.94 252 VAL A O 1
ATOM 1938 N N . TYR A 1 253 ? 3.482 -22.312 3.584 1 98.94 253 TYR A N 1
ATOM 1939 C CA . TYR A 1 253 ? 2.695 -21.156 3.961 1 98.94 253 TYR A CA 1
ATOM 1940 C C . TYR A 1 253 ? 3.582 -19.922 4.105 1 98.94 253 TYR A C 1
ATOM 1942 O O . TYR A 1 253 ? 4.598 -19.953 4.805 1 98.94 253 TYR A O 1
ATOM 1950 N N . VAL A 1 254 ? 3.264 -18.875 3.381 1 98.94 254 VAL A N 1
ATOM 1951 C CA . VAL A 1 254 ? 3.904 -17.562 3.535 1 98.94 254 VAL A CA 1
ATOM 1952 C C . VAL A 1 254 ? 2.875 -16.531 3.984 1 98.94 254 VAL A C 1
ATOM 1954 O O . VAL A 1 254 ? 2.027 -16.109 3.195 1 98.94 254 VAL A O 1
ATOM 1957 N N . GLU A 1 255 ? 3.006 -16.125 5.191 1 98.5 255 GLU A N 1
ATOM 1958 C CA . GLU A 1 255 ? 2.021 -15.211 5.758 1 98.5 255 GLU A CA 1
ATOM 1959 C C . GLU A 1 255 ? 2.158 -13.812 5.156 1 98.5 255 GLU A C 1
ATOM 1961 O O . GLU A 1 255 ? 3.26 -13.258 5.098 1 98.5 255 GLU A O 1
ATOM 1966 N N . ARG A 1 256 ? 1.035 -13.328 4.613 1 98.06 256 ARG A N 1
ATOM 1967 C CA . ARG A 1 256 ? 0.923 -11.969 4.102 1 98.06 256 ARG A CA 1
ATOM 1968 C C . ARG A 1 256 ? -0.125 -11.172 4.875 1 98.06 256 ARG A C 1
ATOM 1970 O O . ARG A 1 256 ? -1.187 -11.703 5.211 1 98.06 256 ARG A O 1
ATOM 1977 N N . ARG A 1 257 ? 0.229 -9.93 5.035 1 91.62 257 ARG A N 1
ATOM 1978 C CA . ARG A 1 257 ? -0.642 -9.055 5.812 1 91.62 257 ARG A CA 1
ATOM 1979 C C . ARG A 1 257 ? -2.043 -9 5.215 1 91.62 257 ARG A C 1
ATOM 1981 O O . ARG A 1 257 ? -2.207 -8.734 4.023 1 91.62 257 ARG A O 1
ATOM 1988 N N . ASP A 1 258 ? -3.078 -9.312 6.027 1 91.12 258 ASP A N 1
ATOM 1989 C CA . ASP A 1 258 ? -4.5 -9.125 5.746 1 91.12 258 ASP A CA 1
ATOM 1990 C C . ASP A 1 258 ? -4.977 -10.109 4.672 1 91.12 258 ASP A C 1
ATOM 1992 O O . ASP A 1 258 ? -6.004 -9.875 4.027 1 91.12 258 ASP A O 1
ATOM 1996 N N . GLU A 1 259 ? -4.23 -11.227 4.488 1 97 259 GLU A N 1
ATOM 1997 C CA . GLU A 1 259 ? -4.59 -12.086 3.363 1 97 259 GLU A CA 1
ATOM 1998 C C . GLU A 1 259 ? -5.273 -13.359 3.842 1 97 259 GLU A C 1
ATOM 2000 O O . GLU A 1 259 ? -6.164 -13.883 3.17 1 97 259 GLU A O 1
ATOM 2005 N N . GLU A 1 260 ? -4.875 -13.875 4.969 1 97.75 260 GLU A N 1
ATOM 2006 C CA . GLU A 1 260 ? -5.375 -15.18 5.402 1 97.75 260 GLU A CA 1
ATOM 2007 C C . GLU A 1 260 ? -6.871 -15.125 5.699 1 97.75 260 GLU A C 1
ATOM 2009 O O . GLU A 1 260 ? -7.332 -14.242 6.422 1 97.75 260 GLU A O 1
ATOM 2014 N N . ASP A 1 261 ? -7.562 -16.062 5.176 1 95.81 261 ASP A N 1
ATOM 2015 C CA . ASP A 1 261 ? -9.016 -16.094 5.324 1 95.81 261 ASP A CA 1
ATOM 2016 C C . ASP A 1 261 ? -9.414 -16.828 6.602 1 95.81 261 ASP A C 1
ATOM 2018 O O . ASP A 1 261 ? -10.469 -16.547 7.18 1 95.81 261 ASP A O 1
ATOM 2022 N N . TRP A 1 262 ? -8.586 -17.844 6.996 1 96.88 262 TRP A N 1
ATOM 2023 C CA . TRP A 1 262 ? -8.898 -18.578 8.219 1 96.88 262 TRP A CA 1
ATOM 2024 C C . TRP A 1 262 ? -8.594 -17.734 9.453 1 96.88 262 TRP A C 1
ATOM 2026 O O . TRP A 1 262 ? -7.582 -17.047 9.5 1 96.88 262 TRP A O 1
ATOM 2036 N N . GLU A 1 263 ? -9.461 -17.859 10.422 1 95.06 263 GLU A N 1
ATOM 2037 C CA . GLU A 1 263 ? -9.312 -17.078 11.641 1 95.06 263 GLU A CA 1
ATOM 2038 C C . GLU A 1 263 ? -8 -17.391 12.352 1 95.06 263 GLU A C 1
ATOM 2040 O O . GLU A 1 263 ? -7.758 -18.547 12.719 1 95.06 263 GLU A O 1
ATOM 2045 N N . ARG A 1 264 ? -7.297 -16.391 12.562 1 92.19 264 ARG A N 1
ATOM 2046 C CA . ARG A 1 264 ? -6.047 -16.562 13.289 1 92.19 264 ARG A CA 1
ATOM 2047 C C . ARG A 1 264 ? -6.301 -17.156 14.672 1 92.19 264 ARG A C 1
ATOM 2049 O O . ARG A 1 264 ? -7.219 -16.734 15.375 1 92.19 264 ARG A O 1
ATOM 2056 N N . GLU A 1 265 ? -5.547 -18.188 14.977 1 92.12 265 GLU A N 1
ATOM 2057 C CA . GLU A 1 265 ? -5.594 -18.875 16.266 1 92.12 265 GLU A CA 1
ATOM 2058 C C . GLU A 1 265 ? -6.898 -19.656 16.438 1 92.12 265 GLU A C 1
ATOM 2060 O O . GLU A 1 265 ? -7.172 -20.188 17.5 1 92.12 265 GLU A O 1
ATOM 2065 N N . GLY A 1 266 ? -7.672 -19.578 15.422 1 95.5 266 GLY A N 1
ATOM 2066 C CA . GLY A 1 266 ? -8.828 -20.453 15.422 1 95.5 266 GLY A CA 1
ATOM 2067 C C . GLY A 1 266 ? -8.453 -21.922 15.289 1 95.5 266 GLY A C 1
ATOM 2068 O O . GLY A 1 266 ? -7.277 -22.266 15.133 1 95.5 266 GLY A O 1
ATOM 2069 N N . GLU A 1 267 ? -9.422 -22.766 15.352 1 96.44 267 GLU A N 1
ATOM 2070 C CA . GLU A 1 267 ? -9.203 -24.203 15.352 1 96.44 267 GLU A CA 1
ATOM 2071 C C . GLU A 1 267 ? -8.508 -24.656 14.07 1 96.44 267 GLU A C 1
ATOM 2073 O O . GLU A 1 267 ? -7.488 -25.359 14.117 1 96.44 267 GLU A O 1
ATOM 2078 N N . LYS A 1 268 ? -9.008 -24.281 12.906 1 97.44 268 LYS A N 1
ATOM 2079 C CA . LYS A 1 268 ? -8.445 -24.688 11.625 1 97.44 268 LYS A CA 1
ATOM 2080 C C . LYS A 1 268 ? -7.027 -24.141 11.453 1 97.44 268 LYS A C 1
ATOM 2082 O O . LYS A 1 268 ? -6.152 -24.844 10.922 1 97.44 268 LYS A O 1
ATOM 2087 N N . TRP A 1 269 ? -6.867 -22.969 11.844 1 96.94 269 TRP A N 1
ATOM 2088 C CA . TRP A 1 269 ? -5.551 -22.344 11.781 1 96.94 269 TRP A CA 1
ATOM 2089 C C . TRP A 1 269 ? -4.547 -23.094 12.648 1 96.94 269 TRP A C 1
ATOM 2091 O O . TRP A 1 269 ? -3.436 -23.391 12.195 1 96.94 269 TRP A O 1
ATOM 2101 N N . ARG A 1 270 ? -4.902 -23.391 13.844 1 96.62 270 ARG A N 1
ATOM 2102 C CA . ARG A 1 270 ? -4.039 -24.141 14.75 1 96.62 270 ARG A CA 1
ATOM 2103 C C . ARG A 1 270 ? -3.732 -25.531 14.195 1 96.62 270 ARG A C 1
ATOM 2105 O O . ARG A 1 270 ? -2.598 -26 14.289 1 96.62 270 ARG A O 1
ATOM 2112 N N . GLU A 1 271 ? -4.703 -26.125 13.672 1 97.94 271 GLU A N 1
ATOM 2113 C CA . GLU A 1 271 ? -4.508 -27.438 13.062 1 97.94 271 GLU A CA 1
ATOM 2114 C C . GLU A 1 271 ? -3.531 -27.359 11.891 1 97.94 271 GLU A C 1
ATOM 2116 O O . GLU A 1 271 ? -2.713 -28.266 11.703 1 97.94 271 GLU A O 1
ATOM 2121 N N . ALA A 1 272 ? -3.633 -26.281 11.125 1 98.5 272 ALA A N 1
ATOM 2122 C CA . ALA A 1 272 ? -2.775 -26.125 9.953 1 98.5 272 ALA A CA 1
ATOM 2123 C C . ALA A 1 272 ? -1.303 -26.078 10.359 1 98.5 272 ALA A C 1
ATOM 2125 O O . ALA A 1 272 ? -0.435 -26.516 9.594 1 98.5 272 ALA A O 1
ATOM 2126 N N . ARG A 1 273 ? -1.02 -25.641 11.547 1 97.38 273 ARG A N 1
ATOM 2127 C CA . ARG A 1 273 ? 0.349 -25.578 12.047 1 97.38 273 ARG A CA 1
ATOM 2128 C C . ARG A 1 273 ? 0.953 -26.984 12.148 1 97.38 273 ARG A C 1
ATOM 2130 O O . ARG A 1 273 ? 2.176 -27.141 12.133 1 97.38 273 ARG A O 1
ATOM 2137 N N . THR A 1 274 ? 0.107 -27.953 12.125 1 97.81 274 THR A N 1
ATOM 2138 C CA . THR A 1 274 ? 0.58 -29.328 12.289 1 97.81 274 THR A CA 1
ATOM 2139 C C . THR A 1 274 ? 0.84 -29.984 10.938 1 97.81 274 THR A C 1
ATOM 2141 O O . THR A 1 274 ? 1.587 -30.953 10.844 1 97.81 274 THR A O 1
ATOM 2144 N N . TRP A 1 275 ? 0.208 -29.438 9.914 1 98.38 275 TRP A N 1
ATOM 2145 C CA . TRP A 1 275 ? 0.347 -30.188 8.672 1 98.38 275 TRP A CA 1
ATOM 2146 C C . TRP A 1 275 ? 1.053 -29.344 7.609 1 98.38 275 TRP A C 1
ATOM 2148 O O . TRP A 1 275 ? 1.491 -29.875 6.582 1 98.38 275 TRP A O 1
ATOM 2158 N N . VAL A 1 276 ? 1.176 -28.094 7.781 1 98.88 276 VAL A N 1
ATOM 2159 C CA . VAL A 1 276 ? 1.959 -27.266 6.859 1 98.88 276 VAL A CA 1
ATOM 2160 C C . VAL A 1 276 ? 3.436 -27.641 6.969 1 98.88 276 VAL A C 1
ATOM 2162 O O . VAL A 1 276 ? 4.008 -27.625 8.062 1 98.88 276 VAL A O 1
ATOM 2165 N N . ASP A 1 277 ? 4.07 -27.891 5.836 1 98.88 277 ASP A N 1
ATOM 2166 C CA . ASP A 1 277 ? 5.441 -28.391 5.848 1 98.88 277 ASP A CA 1
ATOM 2167 C C . ASP A 1 277 ? 6.434 -27.266 6.168 1 98.88 277 ASP A C 1
ATOM 2169 O O . ASP A 1 277 ? 7.402 -27.484 6.898 1 98.88 277 ASP A O 1
ATOM 2173 N N . VAL A 1 278 ? 6.273 -26.109 5.594 1 98.88 278 VAL A N 1
ATOM 2174 C CA . VAL A 1 278 ? 7.105 -24.938 5.836 1 98.88 278 VAL A CA 1
ATOM 2175 C C . VAL A 1 278 ? 6.219 -23.719 6.129 1 98.88 278 VAL A C 1
ATOM 2177 O O . VAL A 1 278 ? 5.355 -23.375 5.32 1 98.88 278 VAL A O 1
ATOM 2180 N N . TRP A 1 279 ? 6.387 -23.188 7.305 1 98.81 279 TRP A N 1
ATOM 2181 C CA . TRP A 1 279 ? 5.633 -22.016 7.734 1 98.81 279 TRP A CA 1
ATOM 2182 C C . TRP A 1 279 ? 6.539 -20.797 7.855 1 98.81 279 TRP A C 1
ATOM 2184 O O . TRP A 1 279 ? 7.477 -20.797 8.656 1 98.81 279 TRP A O 1
ATOM 2194 N N . VAL A 1 280 ? 6.305 -19.797 7.031 1 98.75 280 VAL A N 1
ATOM 2195 C CA . VAL A 1 280 ? 7.02 -18.531 7.109 1 98.75 280 VAL A CA 1
ATOM 2196 C C . VAL A 1 280 ? 6.066 -17.422 7.574 1 98.75 280 VAL A C 1
ATOM 2198 O O . VAL A 1 280 ? 5.16 -17.031 6.84 1 98.75 280 VAL A O 1
ATOM 2201 N N . ALA A 1 281 ? 6.27 -16.938 8.766 1 97.81 281 ALA A N 1
ATOM 2202 C CA . ALA A 1 281 ? 5.395 -15.922 9.344 1 97.81 281 ALA A CA 1
ATOM 2203 C C . ALA A 1 281 ? 5.68 -14.547 8.75 1 97.81 281 ALA A C 1
ATOM 2205 O O . ALA A 1 281 ? 6.73 -14.336 8.133 1 97.81 281 ALA A O 1
ATOM 2206 N N . GLU A 1 282 ? 4.688 -13.688 8.914 1 95.38 282 GLU A N 1
ATOM 2207 C CA . GLU A 1 282 ? 4.906 -12.297 8.508 1 95.38 282 GLU A CA 1
ATOM 2208 C C . GLU A 1 282 ? 6.16 -11.727 9.164 1 95.38 282 GLU A C 1
ATOM 2210 O O . GLU A 1 282 ? 6.398 -11.938 10.352 1 95.38 282 GLU A O 1
ATOM 2215 N N . GLY A 1 283 ? 6.984 -11.023 8.375 1 91.75 283 GLY A N 1
ATOM 2216 C CA . GLY A 1 283 ? 8.188 -10.406 8.914 1 91.75 283 GLY A CA 1
ATOM 2217 C C . GLY A 1 283 ? 9.398 -11.32 8.875 1 91.75 283 GLY A C 1
ATOM 2218 O O . GLY A 1 283 ? 10.516 -10.891 9.172 1 91.75 283 GLY A O 1
ATOM 2219 N N . GLU A 1 284 ? 9.242 -12.586 8.438 1 97.06 284 GLU A N 1
ATOM 2220 C CA . GLU A 1 284 ? 10.352 -13.539 8.469 1 97.06 284 GLU A CA 1
ATOM 2221 C C . GLU A 1 284 ? 11.094 -13.578 7.137 1 97.06 284 GLU A C 1
ATOM 2223 O O . GLU A 1 284 ? 11.977 -14.414 6.934 1 97.06 284 GLU A O 1
ATOM 2228 N N . GLY A 1 285 ? 10.703 -12.82 6.195 1 96.75 285 GLY A N 1
ATOM 2229 C CA . GLY A 1 285 ? 11.508 -12.711 4.988 1 96.75 285 GLY A CA 1
ATOM 2230 C C . GLY A 1 285 ? 10.812 -13.25 3.754 1 96.75 285 GLY A C 1
ATOM 2231 O O . GLY A 1 285 ? 11.383 -13.25 2.66 1 96.75 285 GLY A O 1
ATOM 2232 N N . GLY A 1 286 ? 9.609 -13.742 3.867 1 98.38 286 GLY A N 1
ATOM 2233 C CA . GLY A 1 286 ? 8.781 -14.148 2.742 1 98.38 286 GLY A CA 1
ATOM 2234 C C . GLY A 1 286 ? 9.453 -15.18 1.852 1 98.38 286 GLY A C 1
ATOM 2235 O O . GLY A 1 286 ? 9.953 -16.188 2.338 1 98.38 286 GLY A O 1
ATOM 2236 N N . PHE A 1 287 ? 9.469 -14.977 0.539 1 98.81 287 PHE A N 1
ATOM 2237 C CA . PHE A 1 287 ? 9.984 -15.93 -0.434 1 98.81 287 PHE A CA 1
ATOM 2238 C C . PHE A 1 287 ? 11.492 -16.109 -0.264 1 98.81 287 PHE A C 1
ATOM 2240 O O . PHE A 1 287 ? 12.031 -17.172 -0.594 1 98.81 287 PHE A O 1
ATOM 2247 N N . GLU A 1 288 ? 12.18 -15.117 0.223 1 98.19 288 GLU A N 1
ATOM 2248 C CA . GLU A 1 288 ? 13.609 -15.273 0.481 1 98.19 288 GLU A CA 1
ATOM 2249 C C . GLU A 1 288 ? 13.859 -16.281 1.604 1 98.19 288 GLU A C 1
ATOM 2251 O O . GLU A 1 288 ? 14.805 -17.062 1.546 1 98.19 288 GLU A O 1
ATOM 2256 N N . GLU A 1 289 ? 12.984 -16.172 2.592 1 98.62 289 GLU A N 1
ATOM 2257 C CA . GLU A 1 289 ? 13.086 -17.141 3.672 1 98.62 289 GLU A CA 1
ATOM 2258 C C . GLU A 1 289 ? 12.703 -18.547 3.189 1 98.62 289 GLU A C 1
ATOM 2260 O O . GLU A 1 289 ? 13.305 -19.531 3.613 1 98.62 289 GLU A O 1
ATOM 2265 N N . VAL A 1 290 ? 11.719 -18.641 2.311 1 98.88 290 VAL A N 1
ATOM 2266 C CA . VAL A 1 290 ? 11.383 -19.938 1.717 1 98.88 290 VAL A CA 1
ATOM 2267 C C . VAL A 1 290 ? 12.609 -20.516 1.01 1 98.88 290 VAL A C 1
ATOM 2269 O O . VAL A 1 290 ? 12.938 -21.688 1.193 1 98.88 290 VAL A O 1
ATOM 2272 N N . ALA A 1 291 ? 13.266 -19.688 0.231 1 98.69 291 ALA A N 1
ATOM 2273 C CA . ALA A 1 291 ? 14.469 -20.125 -0.485 1 98.69 291 ALA A CA 1
ATOM 2274 C C . ALA A 1 291 ? 15.523 -20.641 0.483 1 98.69 291 ALA A C 1
ATOM 2276 O O . ALA A 1 291 ? 16.078 -21.734 0.276 1 98.69 291 ALA A O 1
ATOM 2277 N N . ARG A 1 292 ? 15.734 -19.906 1.523 1 98 292 ARG A N 1
ATOM 2278 C CA . ARG A 1 292 ? 16.719 -20.312 2.521 1 98 292 ARG A CA 1
ATOM 2279 C C . ARG A 1 292 ? 16.375 -21.672 3.113 1 98 292 ARG A C 1
ATOM 2281 O O . ARG A 1 292 ? 17.234 -22.562 3.184 1 98 292 ARG A O 1
ATOM 2288 N N . ARG A 1 293 ? 15.133 -21.859 3.453 1 98.19 293 ARG A N 1
ATOM 2289 C CA . ARG A 1 293 ? 14.703 -23.094 4.113 1 98.19 293 ARG A CA 1
ATOM 2290 C C . ARG A 1 293 ? 14.719 -24.266 3.145 1 98.19 293 ARG A C 1
ATOM 2292 O O . ARG A 1 293 ? 14.867 -25.422 3.562 1 98.19 293 ARG A O 1
ATOM 2299 N N . LEU A 1 294 ? 14.57 -23.953 1.869 1 98.19 294 LEU A N 1
ATOM 2300 C CA . LEU A 1 294 ? 14.578 -25.016 0.874 1 98.19 294 LEU A CA 1
ATOM 2301 C C . LEU A 1 294 ? 15.984 -25.234 0.326 1 98.19 294 LEU A C 1
ATOM 2303 O O . LEU A 1 294 ? 16.188 -26.047 -0.584 1 98.19 294 LEU A O 1
ATOM 2307 N N . GLY A 1 295 ? 16.969 -24.516 0.803 1 96.19 295 GLY A N 1
ATOM 2308 C CA . GLY A 1 295 ? 18.359 -24.828 0.556 1 96.19 295 GLY A CA 1
ATOM 2309 C C . GLY A 1 295 ? 18.922 -24.109 -0.658 1 96.19 295 GLY A C 1
ATOM 2310 O O . GLY A 1 295 ? 19.875 -24.594 -1.287 1 96.19 295 GLY A O 1
ATOM 2311 N N . VAL A 1 296 ? 18.234 -23.141 -1.02 1 95.75 296 VAL A N 1
ATOM 2312 C CA . VAL A 1 296 ? 18.75 -22.391 -2.16 1 95.75 296 VAL A CA 1
ATOM 2313 C C . VAL A 1 296 ? 18.906 -20.922 -1.787 1 95.75 296 VAL A C 1
ATOM 2315 O O . VAL A 1 296 ? 18.234 -20.438 -0.875 1 95.75 296 VAL A O 1
ATOM 2318 N N . MET B 1 1 ? -69.875 -36.656 -11.719 1 24.11 1 MET B N 1
ATOM 2319 C CA . MET B 1 1 ? -70.562 -36.312 -10.477 1 24.11 1 MET B CA 1
ATOM 2320 C C . MET B 1 1 ? -69.625 -35.625 -9.5 1 24.11 1 MET B C 1
ATOM 2322 O O . MET B 1 1 ? -68.625 -36.219 -9.016 1 24.11 1 MET B O 1
ATOM 2326 N N . PHE B 1 2 ? -69.25 -34.344 -9.797 1 25.64 2 PHE B N 1
ATOM 2327 C CA . PHE B 1 2 ? -68.312 -33.25 -9.664 1 25.64 2 PHE B CA 1
ATOM 2328 C C . PHE B 1 2 ? -68.375 -32.625 -8.289 1 25.64 2 PHE B C 1
ATOM 2330 O O . PHE B 1 2 ? -69.188 -31.734 -8.062 1 25.64 2 PHE B O 1
ATOM 2337 N N . THR B 1 3 ? -68.438 -33.562 -7.227 1 24.62 3 THR B N 1
ATOM 2338 C CA . THR B 1 3 ? -68.875 -33.094 -5.906 1 24.62 3 THR B CA 1
ATOM 2339 C C . THR B 1 3 ? -67.938 -32 -5.395 1 24.62 3 THR B C 1
ATOM 2341 O O . THR B 1 3 ? -66.688 -32.188 -5.332 1 24.62 3 THR B O 1
ATOM 2344 N N . ALA B 1 4 ? -68.312 -30.703 -5.48 1 25.03 4 ALA B N 1
ATOM 2345 C CA . ALA B 1 4 ? -67.875 -29.344 -5.273 1 25.03 4 ALA B CA 1
ATOM 2346 C C . ALA B 1 4 ? -67.438 -29.125 -3.824 1 25.03 4 ALA B C 1
ATOM 2348 O O . ALA B 1 4 ? -68.25 -29.281 -2.902 1 25.03 4 ALA B O 1
ATOM 2349 N N . PHE B 1 5 ? -66.125 -29.547 -3.498 1 26.47 5 PHE B N 1
ATOM 2350 C CA . PHE B 1 5 ? -65.562 -29.578 -2.162 1 26.47 5 PHE B CA 1
ATOM 2351 C C . PHE B 1 5 ? -65.688 -28.219 -1.484 1 26.47 5 PHE B C 1
ATOM 2353 O O . PHE B 1 5 ? -65.438 -27.172 -2.1 1 26.47 5 PHE B O 1
ATOM 2360 N N . ALA B 1 6 ? -66.625 -28.094 -0.513 1 23.62 6 ALA B N 1
ATOM 2361 C CA . ALA B 1 6 ? -67.125 -27.016 0.35 1 23.62 6 ALA B CA 1
ATOM 2362 C C . ALA B 1 6 ? -65.938 -26.312 1.058 1 23.62 6 ALA B C 1
ATOM 2364 O O . ALA B 1 6 ? -65.125 -26.969 1.722 1 23.62 6 ALA B O 1
ATOM 2365 N N . ILE B 1 7 ? -65.438 -25.109 0.579 1 26.78 7 ILE B N 1
ATOM 2366 C CA . ILE B 1 7 ? -64.312 -24.188 0.91 1 26.78 7 ILE B CA 1
ATOM 2367 C C . ILE B 1 7 ? -64.625 -23.531 2.262 1 26.78 7 ILE B C 1
ATOM 2369 O O . ILE B 1 7 ? -65.562 -22.797 2.412 1 26.78 7 ILE B O 1
ATOM 2373 N N . PRO B 1 8 ? -64.5 -24.391 3.434 1 25.45 8 PRO B N 1
ATOM 2374 C CA . PRO B 1 8 ? -65.062 -23.781 4.637 1 25.45 8 PRO B CA 1
ATOM 2375 C C . PRO B 1 8 ? -64.562 -22.391 4.902 1 25.45 8 PRO B C 1
ATOM 2377 O O . PRO B 1 8 ? -63.438 -22.047 4.438 1 25.45 8 PRO B O 1
ATOM 2380 N N . ASP B 1 9 ? -65.375 -21.5 5.395 1 23.48 9 ASP B N 1
ATOM 2381 C CA . ASP B 1 9 ? -65.562 -20.078 5.695 1 23.48 9 ASP B CA 1
ATOM 2382 C C . ASP B 1 9 ? -64.562 -19.641 6.766 1 23.48 9 ASP B C 1
ATOM 2384 O O . ASP B 1 9 ? -64.875 -19.5 7.938 1 23.48 9 ASP B O 1
ATOM 2388 N N . VAL B 1 10 ? -63.344 -20.219 6.941 1 27.27 10 VAL B N 1
ATOM 2389 C CA . VAL B 1 10 ? -62.656 -19.953 8.211 1 27.27 10 VAL B CA 1
ATOM 2390 C C . VAL B 1 10 ? -62.312 -18.469 8.32 1 27.27 10 VAL B C 1
ATOM 2392 O O . VAL B 1 10 ? -61.281 -18.031 7.805 1 27.27 10 VAL B O 1
ATOM 2395 N N . TRP B 1 11 ? -63.25 -17.516 7.836 1 19.53 11 TRP B N 1
ATOM 2396 C CA . TRP B 1 11 ? -62.938 -16.094 7.641 1 19.53 11 TRP B CA 1
ATOM 2397 C C . TRP B 1 11 ? -62.438 -15.469 8.93 1 19.53 11 TRP B C 1
ATOM 2399 O O . TRP B 1 11 ? -61.375 -14.844 8.945 1 19.53 11 TRP B O 1
ATOM 2409 N N . ARG B 1 12 ? -63.312 -14.906 9.891 1 20.72 12 ARG B N 1
ATOM 2410 C CA . ARG B 1 12 ? -63.469 -13.484 10.164 1 20.72 12 ARG B CA 1
ATOM 2411 C C . ARG B 1 12 ? -62.625 -13.062 11.352 1 20.72 12 ARG B C 1
ATOM 2413 O O . ARG B 1 12 ? -62.594 -11.883 11.711 1 20.72 12 ARG B O 1
ATOM 2420 N N . HIS B 1 13 ? -62.344 -13.93 12.383 1 24.7 13 HIS B N 1
ATOM 2421 C CA . HIS B 1 13 ? -62.281 -13.195 13.633 1 24.7 13 HIS B CA 1
ATOM 2422 C C . HIS B 1 13 ? -61.094 -12.258 13.672 1 24.7 13 HIS B C 1
ATOM 2424 O O . HIS B 1 13 ? -59.938 -12.719 13.633 1 24.7 13 HIS B O 1
ATOM 2430 N N . GLN B 1 14 ? -61.219 -11.016 13.125 1 20.61 14 GLN B N 1
ATOM 2431 C CA . GLN B 1 14 ? -60.312 -9.867 13.094 1 20.61 14 GLN B CA 1
ATOM 2432 C C . GLN B 1 14 ? -60 -9.391 14.508 1 20.61 14 GLN B C 1
ATOM 2434 O O . GLN B 1 14 ? -60.781 -8.703 15.141 1 20.61 14 GLN B O 1
ATOM 2439 N N . LYS B 1 15 ? -59.625 -10.305 15.453 1 28.62 15 LYS B N 1
ATOM 2440 C CA . LYS B 1 15 ? -59.438 -9.688 16.766 1 28.62 15 LYS B CA 1
ATOM 2441 C C . LYS B 1 15 ? -58.562 -8.438 16.656 1 28.62 15 LYS B C 1
ATOM 2443 O O . LYS B 1 15 ? -57.719 -8.352 15.766 1 28.62 15 LYS B O 1
ATOM 2448 N N . HIS B 1 16 ? -59.031 -7.309 17.172 1 25.23 16 HIS B N 1
ATOM 2449 C CA . HIS B 1 16 ? -58.562 -5.957 17.453 1 25.23 16 HIS B CA 1
ATOM 2450 C C . HIS B 1 16 ? -57.219 -5.969 18.156 1 25.23 16 HIS B C 1
ATOM 2452 O O . HIS B 1 16 ? -57.094 -6.469 19.266 1 25.23 16 HIS B O 1
ATOM 2458 N N . ILE B 1 17 ? -56.188 -6.461 17.578 1 27.3 17 ILE B N 1
ATOM 2459 C CA . ILE B 1 17 ? -54.938 -6.395 18.328 1 27.3 17 ILE B CA 1
ATOM 2460 C C . ILE B 1 17 ? -54.688 -4.965 18.797 1 27.3 17 ILE B C 1
ATOM 2462 O O . ILE B 1 17 ? -54.844 -4.012 18.016 1 27.3 17 ILE B O 1
ATOM 2466 N N . SER B 1 18 ? -54.969 -4.754 20.125 1 27.36 18 SER B N 1
ATOM 2467 C CA . SER B 1 18 ? -54.719 -3.539 20.875 1 27.36 18 SER B CA 1
ATOM 2468 C C . SER B 1 18 ? -53.375 -2.908 20.484 1 27.36 18 SER B C 1
ATOM 2470 O O . SER B 1 18 ? -52.5 -3.6 20 1 27.36 18 SER B O 1
ATOM 2472 N N . GLY B 1 19 ? -53.406 -1.627 20.172 1 27.75 19 GLY B N 1
ATOM 2473 C CA . GLY B 1 19 ? -52.438 -0.63 19.719 1 27.75 19 GLY B CA 1
ATOM 2474 C C . GLY B 1 19 ? -51.188 -0.582 20.594 1 27.75 19 GLY B C 1
ATOM 2475 O O . GLY B 1 19 ? -51.188 -0.008 21.672 1 27.75 19 GLY B O 1
ATOM 2476 N N . LEU B 1 20 ? -50.5 -1.734 20.828 1 30.83 20 LEU B N 1
ATOM 2477 C CA . LEU B 1 20 ? -49.25 -1.561 21.609 1 30.83 20 LEU B CA 1
ATOM 2478 C C . LEU B 1 20 ? -48.438 -0.412 21.047 1 30.83 20 LEU B C 1
ATOM 2480 O O . LEU B 1 20 ? -48.031 -0.433 19.875 1 30.83 20 LEU B O 1
ATOM 2484 N N . THR B 1 21 ? -48.688 0.796 21.625 1 28.7 21 THR B N 1
ATOM 2485 C CA . THR B 1 21 ? -47.844 1.949 21.344 1 28.7 21 THR B CA 1
ATOM 2486 C C . THR B 1 21 ? -46.375 1.577 21.484 1 28.7 21 THR B C 1
ATOM 2488 O O . THR B 1 21 ? -45.938 1.195 22.562 1 28.7 21 THR B O 1
ATOM 2491 N N . ILE B 1 22 ? -45.812 0.934 20.531 1 30.66 22 ILE B N 1
ATOM 2492 C CA . ILE B 1 22 ? -44.344 0.803 20.469 1 30.66 22 ILE B CA 1
ATOM 2493 C C . ILE B 1 22 ? -43.719 2.15 20.781 1 30.66 22 ILE B C 1
ATOM 2495 O O . ILE B 1 22 ? -43.875 3.111 20.016 1 30.66 22 ILE B O 1
ATOM 2499 N N . ILE B 1 23 ? -43.75 2.504 22.078 1 34.28 23 ILE B N 1
ATOM 2500 C CA . ILE B 1 23 ? -42.906 3.662 22.344 1 34.28 23 ILE B CA 1
ATOM 2501 C C . ILE B 1 23 ? -41.5 3.436 21.75 1 34.28 23 ILE B C 1
ATOM 2503 O O . ILE B 1 23 ? -40.906 2.371 21.922 1 34.28 23 ILE B O 1
ATOM 2507 N N . PRO B 1 24 ? -41.312 4.137 20.656 1 32.88 24 PRO B N 1
ATOM 2508 C CA . PRO B 1 24 ? -39.969 3.975 20.094 1 32.88 24 PRO B CA 1
ATOM 2509 C C . PRO B 1 24 ? -38.875 4.027 21.156 1 32.88 24 PRO B C 1
ATOM 2511 O O . PRO B 1 24 ? -38.844 4.941 21.984 1 32.88 24 PRO B O 1
ATOM 2514 N N . ARG B 1 25 ? -38.531 2.844 21.703 1 30.27 25 ARG B N 1
ATOM 2515 C CA . ARG B 1 25 ? -37.5 2.695 22.734 1 30.27 25 ARG B CA 1
ATOM 2516 C C . ARG B 1 25 ? -36.344 3.641 22.5 1 30.27 25 ARG B C 1
ATOM 2518 O O . ARG B 1 25 ? -35.719 4.125 23.438 1 30.27 25 ARG B O 1
ATOM 2525 N N . TRP B 1 26 ? -35.75 3.445 21.281 1 29.42 26 TRP B N 1
ATOM 2526 C CA . TRP B 1 26 ? -34.344 3.852 21.344 1 29.42 26 TRP B CA 1
ATOM 2527 C C . TRP B 1 26 ? -34.219 5.371 21.422 1 29.42 26 TRP B C 1
ATOM 2529 O O . TRP B 1 26 ? -34.406 6.066 20.422 1 29.42 26 TRP B O 1
ATOM 2539 N N . ALA B 1 27 ? -35 6.004 22.25 1 31.91 27 ALA B N 1
ATOM 2540 C CA . ALA B 1 27 ? -34.406 7.336 22.328 1 31.91 27 ALA B CA 1
ATOM 2541 C C . ALA B 1 27 ? -32.906 7.25 22.516 1 31.91 27 ALA B C 1
ATOM 2543 O O . ALA B 1 27 ? -32.406 6.738 23.531 1 31.91 27 ALA B O 1
ATOM 2544 N N . GLY B 1 28 ? -32.156 6.902 21.484 1 34.44 28 GLY B N 1
ATOM 2545 C CA . GLY B 1 28 ? -30.734 7.145 21.641 1 34.44 28 GLY B CA 1
ATOM 2546 C C . GLY B 1 28 ? -30.438 8.359 22.5 1 34.44 28 GLY B C 1
ATOM 2547 O O . GLY B 1 28 ? -30.828 9.477 22.156 1 34.44 28 GLY B O 1
ATOM 2548 N N . SER B 1 29 ? -30.734 8.25 23.75 1 33.84 29 SER B N 1
ATOM 2549 C CA . SER B 1 29 ? -30.078 9.273 24.562 1 33.84 29 SER B CA 1
ATOM 2550 C C . SER B 1 29 ? -28.766 9.719 23.938 1 33.84 29 SER B C 1
ATOM 2552 O O . SER B 1 29 ? -27.875 8.898 23.688 1 33.84 29 SER B O 1
ATOM 2554 N N . LYS B 1 30 ? -28.812 10.586 23.062 1 39.81 30 LYS B N 1
ATOM 2555 C CA . LYS B 1 30 ? -27.609 11.344 22.75 1 39.81 30 LYS B CA 1
ATOM 2556 C C . LYS B 1 30 ? -26.797 11.625 24 1 39.81 30 LYS B C 1
ATOM 2558 O O . LYS B 1 30 ? -27.062 12.602 24.719 1 39.81 30 LYS B O 1
ATOM 2563 N N . THR B 1 31 ? -26.531 10.703 24.859 1 41.12 31 THR B N 1
ATOM 2564 C CA . THR B 1 31 ? -25.547 11.008 25.891 1 41.12 31 THR B CA 1
ATOM 2565 C C . THR B 1 31 ? -24.469 11.945 25.359 1 41.12 31 THR B C 1
ATOM 2567 O O . THR B 1 31 ? -23.781 11.609 24.391 1 41.12 31 THR B O 1
ATOM 2570 N N . LEU B 1 32 ? -24.641 13.125 25.359 1 47.72 32 LEU B N 1
ATOM 2571 C CA . LEU B 1 32 ? -23.641 14.148 25.062 1 47.72 32 LEU B CA 1
ATOM 2572 C C . LEU B 1 32 ? -22.25 13.672 25.453 1 47.72 32 LEU B C 1
ATOM 2574 O O . LEU B 1 32 ? -21.906 13.641 26.641 1 47.72 32 LEU B O 1
ATOM 2578 N N . ARG B 1 33 ? -21.734 12.711 24.891 1 60.59 33 ARG B N 1
ATOM 2579 C CA . ARG B 1 33 ? -20.391 12.242 25.219 1 60.59 33 ARG B CA 1
ATOM 2580 C C . ARG B 1 33 ? -19.422 13.414 25.359 1 60.59 33 ARG B C 1
ATOM 2582 O O . ARG B 1 33 ? -19.297 14.227 24.438 1 60.59 33 ARG B O 1
ATOM 2589 N N . MET B 1 34 ? -19.047 13.773 26.594 1 81.69 34 MET B N 1
ATOM 2590 C CA . MET B 1 34 ? -18.125 14.852 26.938 1 81.69 34 MET B CA 1
ATOM 2591 C C . MET B 1 34 ? -16.828 14.727 26.156 1 81.69 34 MET B C 1
ATOM 2593 O O . MET B 1 34 ? -16.281 13.625 26.031 1 81.69 34 MET B O 1
ATOM 2597 N N . SER B 1 35 ? -16.406 15.844 25.5 1 92.69 35 SER B N 1
ATOM 2598 C CA . SER B 1 35 ? -15.164 15.906 24.75 1 92.69 35 SER B CA 1
ATOM 2599 C C . SER B 1 35 ? -13.961 15.602 25.641 1 92.69 35 SER B C 1
ATOM 2601 O O . SER B 1 35 ? -13.883 16.094 26.766 1 92.69 35 SER B O 1
ATOM 2603 N N . ALA B 1 36 ? -13.125 14.727 25.109 1 95.44 36 ALA B N 1
ATOM 2604 C CA . ALA B 1 36 ? -11.883 14.445 25.828 1 95.44 36 ALA B CA 1
ATOM 2605 C C . ALA B 1 36 ? -11.031 15.703 25.969 1 95.44 36 ALA B C 1
ATOM 2607 O O . ALA B 1 36 ? -10.148 15.766 26.828 1 95.44 36 ALA B O 1
ATOM 2608 N N . LEU B 1 37 ? -11.266 16.672 25.078 1 97.81 37 LEU B N 1
ATOM 2609 C CA . LEU B 1 37 ? -10.547 17.953 25.109 1 97.81 37 LEU B CA 1
ATOM 2610 C C . LEU B 1 37 ? -11.516 19.125 24.984 1 97.81 37 LEU B C 1
ATOM 2612 O O . LEU B 1 37 ? -11.531 19.812 23.953 1 97.81 37 LEU B O 1
ATOM 2616 N N . PRO B 1 38 ? -12.195 19.469 26 1 96.06 38 PRO B N 1
ATOM 2617 C CA . PRO B 1 38 ? -13.328 20.391 25.891 1 96.06 38 PRO B CA 1
ATOM 2618 C C . PRO B 1 38 ? -12.898 21.828 25.562 1 96.06 38 PRO B C 1
ATOM 2620 O O . PRO B 1 38 ? -13.688 22.594 25.016 1 96.06 38 PRO B O 1
ATOM 2623 N N . ASP B 1 39 ? -11.641 22.203 25.875 1 96.69 39 ASP B N 1
ATOM 2624 C CA . ASP B 1 39 ? -11.242 23.594 25.688 1 96.69 39 ASP B CA 1
ATOM 2625 C C . ASP B 1 39 ? -10.609 23.797 24.312 1 96.69 39 ASP B C 1
ATOM 2627 O O . ASP B 1 39 ? -10.328 24.938 23.906 1 96.69 39 ASP B O 1
ATOM 2631 N N . VAL B 1 40 ? -10.383 22.688 23.562 1 98.38 40 VAL B N 1
ATOM 2632 C CA . VAL B 1 40 ? -9.688 22.781 22.281 1 98.38 40 VAL B CA 1
ATOM 2633 C C . VAL B 1 40 ? -10.617 23.375 21.219 1 98.38 40 VAL B C 1
ATOM 2635 O O . VAL B 1 40 ? -11.789 23 21.141 1 98.38 40 VAL B O 1
ATOM 2638 N N . LYS B 1 41 ? -10.031 24.281 20.453 1 98.44 41 LYS B N 1
ATOM 2639 C CA . LYS B 1 41 ? -10.797 24.969 19.406 1 98.44 41 LYS B CA 1
ATOM 2640 C C . LYS B 1 41 ? -10.242 24.641 18.031 1 98.44 41 LYS B C 1
ATOM 2642 O O . LYS B 1 41 ? -10.961 24.734 17.031 1 98.44 41 LYS B O 1
ATOM 2647 N N . ALA B 1 42 ? -8.953 24.328 17.984 1 98.81 42 ALA B N 1
ATOM 2648 C CA . ALA B 1 42 ? -8.289 24.062 16.719 1 98.81 42 ALA B CA 1
ATOM 2649 C C . ALA B 1 42 ? -7.426 22.812 16.797 1 98.81 42 ALA B C 1
ATOM 2651 O O . ALA B 1 42 ? -6.871 22.5 17.859 1 98.81 42 ALA B O 1
ATOM 2652 N N . LEU B 1 43 ? -7.402 22.062 15.711 1 98.94 43 LEU B N 1
ATOM 2653 C CA . LEU B 1 43 ? -6.578 20.875 15.562 1 98.94 43 LEU B CA 1
ATOM 2654 C C . LEU B 1 43 ? -5.551 21.047 14.453 1 98.94 43 LEU B C 1
ATOM 2656 O O . LEU B 1 43 ? -5.914 21.375 13.312 1 98.94 43 LEU B O 1
ATOM 2660 N N . THR B 1 44 ? -4.27 20.938 14.797 1 98.94 44 THR B N 1
ATOM 2661 C CA . THR B 1 44 ? -3.211 20.891 13.789 1 98.94 44 THR B CA 1
ATOM 2662 C C . THR B 1 44 ? -2.789 19.453 13.516 1 98.94 44 THR B C 1
ATOM 2664 O O . THR B 1 44 ? -2.732 18.625 14.43 1 98.94 44 THR B O 1
ATOM 2667 N N . PHE B 1 45 ? -2.525 19.156 12.227 1 98.94 45 PHE B N 1
ATOM 2668 C CA . PHE B 1 45 ? -2.24 17.781 11.828 1 98.94 45 PHE B CA 1
ATOM 2669 C C . PHE B 1 45 ? -0.873 17.688 11.164 1 98.94 45 PHE B C 1
ATOM 2671 O O . PHE B 1 45 ? -0.587 18.406 10.211 1 98.94 45 PHE B O 1
ATOM 2678 N N . ASP B 1 46 ? -0.019 16.797 11.734 1 98.94 46 ASP B N 1
ATOM 2679 C CA . ASP B 1 46 ? 1.041 16.234 10.906 1 98.94 46 ASP B CA 1
ATOM 2680 C C . ASP B 1 46 ? 0.465 15.555 9.664 1 98.94 46 ASP B C 1
ATOM 2682 O O . ASP B 1 46 ? -0.597 14.93 9.734 1 98.94 46 ASP B O 1
ATOM 2686 N N . VAL B 1 47 ? 1.21 15.672 8.539 1 98.88 47 VAL B N 1
ATOM 2687 C CA . VAL B 1 47 ? 0.559 15.234 7.312 1 98.88 47 VAL B CA 1
ATOM 2688 C C . VAL B 1 47 ? 1.189 13.93 6.836 1 98.88 47 VAL B C 1
ATOM 2690 O O . VAL B 1 47 ? 0.502 12.914 6.699 1 98.88 47 VAL B O 1
ATOM 2693 N N . PHE B 1 48 ? 2.436 13.852 6.59 1 98.62 48 PHE B N 1
ATOM 2694 C CA . PHE B 1 48 ? 3.098 12.688 6.004 1 98.62 48 PHE B CA 1
ATOM 2695 C C . PHE B 1 48 ? 3.201 11.555 7.02 1 98.62 48 PHE B C 1
ATOM 2697 O O . PHE B 1 48 ? 3.887 11.688 8.039 1 98.62 48 PHE B O 1
ATOM 2704 N N . GLY B 1 49 ? 2.572 10.508 6.73 1 98.44 49 GLY B N 1
ATOM 2705 C CA . GLY B 1 49 ? 2.52 9.375 7.641 1 98.44 49 GLY B CA 1
ATOM 2706 C C . GLY B 1 49 ? 1.329 9.422 8.578 1 98.44 49 GLY B C 1
ATOM 2707 O O . GLY B 1 49 ? 0.865 8.383 9.055 1 98.44 49 GLY B O 1
ATOM 2708 N N . THR B 1 50 ? 0.767 10.57 8.797 1 98.88 50 THR B N 1
ATOM 2709 C CA . THR B 1 50 ? -0.354 10.75 9.719 1 98.88 50 THR B CA 1
ATOM 2710 C C . THR B 1 50 ? -1.668 10.867 8.945 1 98.88 50 THR B C 1
ATOM 2712 O O . THR B 1 50 ? -2.592 10.078 9.164 1 98.88 50 THR B O 1
ATOM 2715 N N . VAL B 1 51 ? -1.737 11.812 8.047 1 98.88 51 VAL B N 1
ATOM 2716 C CA . VAL B 1 51 ? -2.936 12.031 7.242 1 98.88 51 VAL B CA 1
ATOM 2717 C C . VAL B 1 51 ? -2.898 11.133 6.008 1 98.88 51 VAL B C 1
ATOM 2719 O O . VAL B 1 51 ? -3.926 10.586 5.598 1 98.88 51 VAL B O 1
ATOM 2722 N N . VAL B 1 52 ? -1.672 11.008 5.461 1 98.69 52 VAL B N 1
ATOM 2723 C CA . VAL B 1 52 ? -1.527 10.305 4.191 1 98.69 52 VAL B CA 1
ATOM 2724 C C . VAL B 1 52 ? -0.571 9.125 4.355 1 98.69 52 VAL B C 1
ATOM 2726 O O . VAL B 1 52 ? 0.344 9.172 5.184 1 98.69 52 VAL B O 1
ATOM 2729 N N . ASP B 1 53 ? -0.762 8.094 3.561 1 97.31 53 ASP B N 1
ATOM 2730 C CA . ASP B 1 53 ? 0.116 6.93 3.459 1 97.31 53 ASP B CA 1
ATOM 2731 C C . ASP B 1 53 ? 1.206 7.152 2.414 1 97.31 53 ASP B C 1
ATOM 2733 O O . ASP B 1 53 ? 1.105 6.66 1.289 1 97.31 53 ASP B O 1
ATOM 2737 N N . TRP B 1 54 ? 2.277 7.855 2.885 1 98.12 54 TRP B N 1
ATOM 2738 C CA . TRP B 1 54 ? 3.342 8.18 1.939 1 98.12 54 TRP B CA 1
ATOM 2739 C C . TRP B 1 54 ? 4.059 6.918 1.475 1 98.12 54 TRP B C 1
ATOM 2741 O O . TRP B 1 54 ? 4.43 6.805 0.304 1 98.12 54 TRP B O 1
ATOM 2751 N N . ARG B 1 55 ? 4.246 5.949 2.342 1 96.06 55 ARG B N 1
ATOM 2752 C CA . ARG B 1 55 ? 5.027 4.75 2.064 1 96.06 55 ARG B CA 1
ATOM 2753 C C . ARG B 1 55 ? 4.406 3.943 0.928 1 96.06 55 ARG B C 1
ATOM 2755 O O . ARG B 1 55 ? 5.082 3.613 -0.048 1 96.06 55 ARG B O 1
ATOM 2762 N N . GLY B 1 56 ? 3.141 3.629 1.131 1 94.31 56 GLY B N 1
ATOM 2763 C CA . GLY B 1 56 ? 2.473 2.891 0.071 1 94.31 56 GLY B CA 1
ATOM 2764 C C . GLY B 1 56 ? 2.408 3.652 -1.238 1 94.31 56 GLY B C 1
ATOM 2765 O O . GLY B 1 56 ? 2.635 3.082 -2.307 1 94.31 56 GLY B O 1
ATOM 2766 N N . SER B 1 57 ? 2.162 4.941 -1.198 1 97.25 57 SER B N 1
ATOM 2767 C CA . SER B 1 57 ? 1.977 5.77 -2.389 1 97.25 57 SER B CA 1
ATOM 2768 C C . SER B 1 57 ? 3.285 5.938 -3.152 1 97.25 57 SER B C 1
ATOM 2770 O O . SER B 1 57 ? 3.328 5.75 -4.371 1 97.25 57 SER B O 1
ATOM 2772 N N . VAL B 1 58 ? 4.371 6.277 -2.447 1 98 58 VAL B N 1
ATOM 2773 C CA . VAL B 1 58 ? 5.656 6.547 -3.084 1 98 58 VAL B CA 1
ATOM 2774 C C . VAL B 1 58 ? 6.23 5.25 -3.656 1 98 58 VAL B C 1
ATOM 2776 O O . VAL B 1 58 ? 6.738 5.234 -4.781 1 98 58 VAL B O 1
ATOM 2779 N N . THR B 1 59 ? 6.09 4.184 -2.912 1 96.31 59 THR B N 1
ATOM 2780 C CA . THR B 1 59 ? 6.562 2.895 -3.4 1 96.31 59 THR B CA 1
ATOM 2781 C C . THR B 1 59 ? 5.844 2.506 -4.691 1 96.31 59 THR B C 1
ATOM 2783 O O . THR B 1 59 ? 6.48 2.088 -5.66 1 96.31 59 THR B O 1
ATOM 2786 N N . ALA B 1 60 ? 4.582 2.701 -4.695 1 95.12 60 ALA B N 1
ATOM 2787 C CA . ALA B 1 60 ? 3.789 2.346 -5.871 1 95.12 60 ALA B CA 1
ATOM 2788 C C . ALA B 1 60 ? 4.199 3.176 -7.082 1 95.12 60 ALA B C 1
ATOM 2790 O O . ALA B 1 60 ? 4.32 2.65 -8.195 1 95.12 60 ALA B O 1
ATOM 2791 N N . GLU B 1 61 ? 4.395 4.434 -6.844 1 96.5 61 GLU B N 1
ATOM 2792 C CA . GLU B 1 61 ? 4.773 5.32 -7.938 1 96.5 61 GLU B CA 1
ATOM 2793 C C . GLU B 1 61 ? 6.152 4.957 -8.492 1 96.5 61 GLU B C 1
ATOM 2795 O O . GLU B 1 61 ? 6.34 4.883 -9.703 1 96.5 61 GLU B O 1
ATOM 2800 N N . LEU B 1 62 ? 7.098 4.719 -7.609 1 97.69 62 LEU B N 1
ATOM 2801 C CA . LEU B 1 62 ? 8.445 4.336 -8.023 1 97.69 62 LEU B CA 1
ATOM 2802 C C . LEU B 1 62 ? 8.422 3.039 -8.82 1 97.69 62 LEU B C 1
ATOM 2804 O O . LEU B 1 62 ? 9.047 2.945 -9.883 1 97.69 62 LEU B O 1
ATOM 2808 N N . PHE B 1 63 ? 7.703 2.135 -8.383 1 96.25 63 PHE B N 1
ATOM 2809 C CA . PHE B 1 63 ? 7.609 0.84 -9.047 1 96.25 63 PHE B CA 1
ATOM 2810 C C . PHE B 1 63 ? 6.988 0.985 -10.438 1 96.25 63 PHE B C 1
ATOM 2812 O O . PHE B 1 63 ? 7.523 0.462 -11.414 1 96.25 63 PHE B O 1
ATOM 2819 N N . SER B 1 64 ? 5.875 1.712 -10.445 1 94.62 64 SER B N 1
ATOM 2820 C CA . SER B 1 64 ? 5.156 1.882 -11.703 1 94.62 64 SER B CA 1
ATOM 2821 C C . SER B 1 64 ? 6.027 2.568 -12.75 1 94.62 64 SER B C 1
ATOM 2823 O O . SER B 1 64 ? 6.047 2.162 -13.914 1 94.62 64 SER B O 1
ATOM 2825 N N . ARG B 1 65 ? 6.742 3.555 -12.352 1 96.31 65 ARG B N 1
ATOM 2826 C CA . ARG B 1 65 ? 7.609 4.277 -13.273 1 96.31 65 ARG B CA 1
ATOM 2827 C C . ARG B 1 65 ? 8.758 3.395 -13.75 1 96.31 65 ARG B C 1
ATOM 2829 O O . ARG B 1 65 ? 9.156 3.457 -14.914 1 96.31 65 ARG B O 1
ATOM 2836 N N . ALA B 1 66 ? 9.273 2.613 -12.898 1 97 66 ALA B N 1
ATOM 2837 C CA . ALA B 1 66 ? 10.344 1.689 -13.266 1 97 66 ALA B CA 1
ATOM 2838 C C . ALA B 1 66 ? 9.844 0.636 -14.25 1 97 66 ALA B C 1
ATOM 2840 O O . ALA B 1 66 ? 10.516 0.343 -15.242 1 97 66 ALA B O 1
ATOM 2841 N N . ALA B 1 67 ? 8.695 0.097 -13.953 1 94.06 67 ALA B N 1
ATOM 2842 C CA . ALA B 1 67 ? 8.109 -0.902 -14.836 1 94.06 67 ALA B CA 1
ATOM 2843 C C . ALA B 1 67 ? 7.887 -0.331 -16.234 1 94.06 67 ALA B C 1
ATOM 2845 O O . ALA B 1 67 ? 8.172 -0.997 -17.234 1 94.06 67 ALA B O 1
ATOM 2846 N N . ALA B 1 68 ? 7.387 0.922 -16.266 1 93.88 68 ALA B N 1
ATOM 2847 C CA . ALA B 1 68 ? 7.164 1.582 -17.547 1 93.88 68 ALA B CA 1
ATOM 2848 C C . ALA B 1 68 ? 8.477 1.791 -18.297 1 93.88 68 ALA B C 1
ATOM 2850 O O . ALA B 1 68 ? 8.547 1.6 -19.516 1 93.88 68 ALA B O 1
ATOM 2851 N N . LYS B 1 69 ? 9.477 2.156 -17.578 1 96 69 LYS B N 1
ATOM 2852 C CA . LYS B 1 69 ? 10.797 2.369 -18.172 1 96 69 LYS B CA 1
ATOM 2853 C C . LYS B 1 69 ? 11.359 1.069 -18.734 1 96 69 LYS B C 1
ATOM 2855 O O . LYS B 1 69 ? 11.883 1.049 -19.859 1 96 69 LYS B O 1
ATOM 2860 N N . LEU B 1 70 ? 11.242 0.041 -18.031 1 94.38 70 LEU B N 1
ATOM 2861 C CA . LEU B 1 70 ? 11.703 -1.267 -18.484 1 94.38 70 LEU B CA 1
ATOM 2862 C C . LEU B 1 70 ? 10.938 -1.723 -19.719 1 94.38 70 LEU B C 1
ATOM 2864 O O . LEU B 1 70 ? 11.539 -2.223 -20.688 1 94.38 70 LEU B O 1
ATOM 2868 N N . ALA B 1 71 ? 9.703 -1.461 -19.703 1 91.5 71 ALA B N 1
ATOM 2869 C CA . ALA B 1 71 ? 8.844 -1.893 -20.797 1 91.5 71 ALA B CA 1
ATOM 2870 C C . ALA B 1 71 ? 9.117 -1.081 -22.062 1 91.5 71 ALA B C 1
ATOM 2872 O O . ALA B 1 71 ? 8.828 -1.533 -23.172 1 91.5 71 ALA B O 1
ATOM 2873 N N . SER B 1 72 ? 9.641 0.097 -21.922 1 93.88 72 SER B N 1
ATOM 2874 C CA . SER B 1 72 ? 9.875 0.988 -23.047 1 93.88 72 SER B CA 1
ATOM 2875 C C . SER B 1 72 ? 10.969 0.441 -23.969 1 93.88 72 SER B C 1
ATOM 2877 O O . SER B 1 72 ? 11.07 0.843 -25.125 1 93.88 72 SER B O 1
ATOM 2879 N N . GLY B 1 73 ? 11.867 -0.369 -23.469 1 92.94 73 GLY B N 1
ATOM 2880 C CA . GLY B 1 73 ? 12.938 -0.959 -24.25 1 92.94 73 GLY B CA 1
ATOM 2881 C C . GLY B 1 73 ? 14.016 0.038 -24.625 1 92.94 73 GLY B C 1
ATOM 2882 O O . GLY B 1 73 ? 14.812 -0.219 -25.531 1 92.94 73 GLY B O 1
ATOM 2883 N N . THR B 1 74 ? 14.062 1.135 -23.953 1 94 74 THR B N 1
ATOM 2884 C CA . THR B 1 74 ? 14.977 2.205 -24.344 1 94 74 THR B CA 1
ATOM 2885 C C . THR B 1 74 ? 16.281 2.137 -23.562 1 94 74 THR B C 1
ATOM 2887 O O . THR B 1 74 ? 17.219 2.879 -23.828 1 94 74 THR B O 1
ATOM 2890 N N . LEU B 1 75 ? 16.375 1.24 -22.609 1 96.06 75 LEU B N 1
ATOM 2891 C CA . LEU B 1 75 ? 17.531 1.184 -21.734 1 96.06 75 LEU B CA 1
ATOM 2892 C C . LEU B 1 75 ? 18.562 0.187 -22.25 1 96.06 75 LEU B C 1
ATOM 2894 O O . LEU B 1 75 ? 18.203 -0.831 -22.844 1 96.06 75 LEU B O 1
ATOM 2898 N N . ASP B 1 76 ? 19.859 0.552 -22.078 1 95.25 76 ASP B N 1
ATOM 2899 C CA . ASP B 1 76 ? 20.859 -0.48 -22.312 1 95.25 76 ASP B CA 1
ATOM 2900 C C . ASP B 1 76 ? 20.734 -1.625 -21.312 1 95.25 76 ASP B C 1
ATOM 2902 O O . ASP B 1 76 ? 20.141 -1.453 -20.25 1 95.25 76 ASP B O 1
ATOM 2906 N N . PRO B 1 77 ? 21.266 -2.732 -21.625 1 95.12 77 PRO B N 1
ATOM 2907 C CA . PRO B 1 77 ? 21.062 -3.941 -20.828 1 95.12 77 PRO B CA 1
ATOM 2908 C C . PRO B 1 77 ? 21.531 -3.779 -19.391 1 95.12 77 PRO B C 1
ATOM 2910 O O . PRO B 1 77 ? 20.875 -4.254 -18.453 1 95.12 77 PRO B O 1
ATOM 2913 N N . ALA B 1 78 ? 22.609 -3.09 -19.188 1 95.06 78 ALA B N 1
ATOM 2914 C CA . ALA B 1 78 ? 23.125 -2.92 -17.828 1 95.06 78 ALA B CA 1
ATOM 2915 C C . ALA B 1 78 ? 22.203 -2.049 -16.984 1 95.06 78 ALA B C 1
ATOM 2917 O O . ALA B 1 78 ? 21.922 -2.379 -15.836 1 95.06 78 ALA B O 1
ATOM 2918 N N . ALA B 1 79 ? 21.734 -0.965 -17.547 1 95.69 79 ALA B N 1
ATOM 2919 C CA . ALA B 1 79 ? 20.812 -0.077 -16.859 1 95.69 79 ALA B CA 1
ATOM 2920 C C . ALA B 1 79 ? 19.484 -0.786 -16.562 1 95.69 79 ALA B C 1
ATOM 2922 O O . ALA B 1 79 ? 18.906 -0.612 -15.484 1 95.69 79 ALA B O 1
ATOM 2923 N N . ALA B 1 80 ? 19.078 -1.548 -17.5 1 95.56 80 ALA B N 1
ATOM 2924 C CA . ALA B 1 80 ? 17.844 -2.311 -17.328 1 95.56 80 ALA B CA 1
ATOM 2925 C C . ALA B 1 80 ? 17.969 -3.316 -16.188 1 95.56 80 ALA B C 1
ATOM 2927 O O . ALA B 1 80 ? 17.062 -3.471 -15.375 1 95.56 80 ALA B O 1
ATOM 2928 N N . GLN B 1 81 ? 19.047 -3.932 -16.172 1 93.5 81 GLN B N 1
ATOM 2929 C CA . GLN B 1 81 ? 19.312 -4.906 -15.125 1 93.5 81 GLN B CA 1
ATOM 2930 C C . GLN B 1 81 ? 19.359 -4.238 -13.758 1 93.5 81 GLN B C 1
ATOM 2932 O O . GLN B 1 81 ? 18.781 -4.746 -12.797 1 93.5 81 GLN B O 1
ATOM 2937 N N . ASN B 1 82 ? 20.016 -3.105 -13.672 1 95.44 82 ASN B N 1
ATOM 2938 C CA . ASN B 1 82 ? 20.094 -2.371 -12.406 1 95.44 82 ASN B CA 1
ATOM 2939 C C . ASN B 1 82 ? 18.719 -1.893 -11.953 1 95.44 82 ASN B C 1
ATOM 2941 O O . ASN B 1 82 ? 18.375 -2 -10.773 1 95.44 82 ASN B O 1
ATOM 2945 N N . LEU B 1 83 ? 17.969 -1.409 -12.906 1 96.38 83 LEU B N 1
ATOM 2946 C CA . LEU B 1 83 ? 16.625 -0.909 -12.594 1 96.38 83 LEU B CA 1
ATOM 2947 C C . LEU B 1 83 ? 15.727 -2.037 -12.102 1 96.38 83 LEU B C 1
ATOM 2949 O O . LEU B 1 83 ? 14.984 -1.866 -11.133 1 96.38 83 LEU B O 1
ATOM 2953 N N . ALA B 1 84 ? 15.875 -3.146 -12.711 1 91.75 84 ALA B N 1
ATOM 2954 C CA . ALA B 1 84 ? 15.047 -4.297 -12.375 1 91.75 84 ALA B CA 1
ATOM 2955 C C . ALA B 1 84 ? 15.406 -4.855 -11 1 91.75 84 ALA B C 1
ATOM 2957 O O . ALA B 1 84 ? 14.586 -5.516 -10.359 1 91.75 84 ALA B O 1
ATOM 2958 N N . ALA B 1 85 ? 16.562 -4.547 -10.539 1 91.19 85 ALA B N 1
ATOM 2959 C CA . ALA B 1 85 ? 17.094 -5.148 -9.312 1 91.19 85 ALA B CA 1
ATOM 2960 C C . ALA B 1 85 ? 16.75 -4.293 -8.102 1 91.19 85 ALA B C 1
ATOM 2962 O O . ALA B 1 85 ? 16.906 -4.738 -6.957 1 91.19 85 ALA B O 1
ATOM 2963 N N . VAL B 1 86 ? 16.172 -3.164 -8.305 1 94.44 86 VAL B N 1
ATOM 2964 C CA . VAL B 1 86 ? 15.945 -2.225 -7.211 1 94.44 86 VAL B CA 1
ATOM 2965 C C . VAL B 1 86 ? 14.758 -2.682 -6.367 1 94.44 86 VAL B C 1
ATOM 2967 O O . VAL B 1 86 ? 13.695 -2.998 -6.902 1 94.44 86 VAL B O 1
ATOM 2970 N N . GLY B 1 87 ? 14.961 -2.783 -4.957 1 93.75 87 GLY B N 1
ATOM 2971 C CA . GLY B 1 87 ? 13.844 -2.867 -4.031 1 93.75 87 GLY B CA 1
ATOM 2972 C C . GLY B 1 87 ? 13.203 -1.521 -3.742 1 93.75 87 GLY B C 1
ATOM 2973 O O . GLY B 1 87 ? 13.688 -0.771 -2.889 1 93.75 87 GLY B O 1
ATOM 2974 N N . TRP B 1 88 ? 12.047 -1.315 -4.293 1 95.69 88 TRP B N 1
ATOM 2975 C CA . TRP B 1 88 ? 11.508 0.038 -4.324 1 95.69 88 TRP B CA 1
ATOM 2976 C C . TRP B 1 88 ? 10.961 0.439 -2.957 1 95.69 88 TRP B C 1
ATOM 2978 O O . TRP B 1 88 ? 10.922 1.626 -2.623 1 95.69 88 TRP B O 1
ATOM 2988 N N . ALA B 1 89 ? 10.547 -0.499 -2.152 1 93.75 89 ALA B N 1
ATOM 2989 C CA . ALA B 1 89 ? 10.164 -0.162 -0.785 1 93.75 89 ALA B CA 1
ATOM 2990 C C . ALA B 1 89 ? 11.359 0.355 0.01 1 93.75 89 ALA B C 1
ATOM 2992 O O . ALA B 1 89 ? 11.25 1.357 0.721 1 93.75 89 ALA B O 1
ATOM 2993 N N . ALA B 1 90 ? 12.422 -0.352 -0.158 1 94.69 90 ALA B N 1
ATOM 2994 C CA . ALA B 1 90 ? 13.641 0.077 0.518 1 94.69 90 ALA B CA 1
ATOM 2995 C C . ALA B 1 90 ? 14.125 1.425 -0.017 1 94.69 90 ALA B C 1
ATOM 2997 O O . ALA B 1 90 ? 14.562 2.283 0.751 1 94.69 90 ALA B O 1
ATOM 2998 N N . PHE B 1 91 ? 14.047 1.583 -1.354 1 97.62 91 PHE B N 1
ATOM 2999 C CA . PHE B 1 91 ? 14.414 2.848 -1.979 1 97.62 91 PHE B CA 1
ATOM 3000 C C . PHE B 1 91 ? 13.578 3.99 -1.421 1 97.62 91 PHE B C 1
ATOM 3002 O O . PHE B 1 91 ? 14.109 5.047 -1.071 1 97.62 91 PHE B O 1
ATOM 3009 N N . ALA B 1 92 ? 12.273 3.764 -1.306 1 98.19 92 ALA B N 1
ATOM 3010 C CA . ALA B 1 92 ? 11.367 4.77 -0.759 1 98.19 92 ALA B CA 1
ATOM 3011 C C . ALA B 1 92 ? 11.734 5.117 0.679 1 98.19 92 ALA B C 1
ATOM 3013 O O . ALA B 1 92 ? 11.711 6.289 1.066 1 98.19 92 ALA B O 1
ATOM 3014 N N . GLN B 1 93 ? 12.047 4.113 1.444 1 97.38 93 GLN B N 1
ATOM 3015 C CA . GLN B 1 93 ? 12.453 4.344 2.826 1 97.38 93 GLN B CA 1
ATOM 3016 C C . GLN B 1 93 ? 13.727 5.18 2.893 1 97.38 93 GLN B C 1
ATOM 3018 O O . GLN B 1 93 ? 13.844 6.082 3.727 1 97.38 93 GLN B O 1
ATOM 3023 N N . GLU B 1 94 ? 14.656 4.891 2.01 1 98.31 94 GLU B N 1
ATOM 3024 C CA . GLU B 1 94 ? 15.875 5.691 1.944 1 98.31 94 GLU B CA 1
ATOM 3025 C C . GLU B 1 94 ? 15.562 7.148 1.615 1 98.31 94 GLU B C 1
ATOM 3027 O O . GLU B 1 94 ? 16.172 8.062 2.184 1 98.31 94 GLU B O 1
ATOM 3032 N N . TRP B 1 95 ? 14.656 7.301 0.737 1 98.69 95 TRP B N 1
ATOM 3033 C CA . TRP B 1 95 ? 14.227 8.641 0.346 1 98.69 95 TRP B CA 1
ATOM 3034 C C . TRP B 1 95 ? 13.617 9.383 1.526 1 98.69 95 TRP B C 1
ATOM 3036 O O . TRP B 1 95 ? 13.953 10.539 1.785 1 98.69 95 TRP B O 1
ATOM 3046 N N . ARG B 1 96 ? 12.789 8.734 2.283 1 98.38 96 ARG B N 1
ATOM 3047 C CA . ARG B 1 96 ? 12.18 9.305 3.482 1 98.38 96 ARG B CA 1
ATOM 3048 C C . ARG B 1 96 ? 13.234 9.609 4.543 1 98.38 96 ARG B C 1
ATOM 3050 O O . ARG B 1 96 ? 13.18 10.648 5.195 1 98.38 96 ARG B O 1
ATOM 3057 N N . ASP B 1 97 ? 14.18 8.703 4.688 1 97.62 97 ASP B N 1
ATOM 3058 C CA . ASP B 1 97 ? 15.242 8.906 5.664 1 97.62 97 ASP B CA 1
ATOM 3059 C C . ASP B 1 97 ? 16.062 10.148 5.328 1 97.62 97 ASP B C 1
ATOM 3061 O O . ASP B 1 97 ? 16.5 10.875 6.227 1 97.62 97 ASP B O 1
ATOM 3065 N N . SER B 1 98 ? 16.297 10.352 4.055 1 97.62 98 SER B N 1
ATOM 3066 C CA . SER B 1 98 ? 17.016 11.555 3.639 1 97.62 98 SER B CA 1
ATOM 3067 C C . SER B 1 98 ? 16.281 12.812 4.094 1 97.62 98 SER B C 1
ATOM 3069 O O . SER B 1 98 ? 16.922 13.773 4.531 1 97.62 98 SER B O 1
ATOM 3071 N N . TYR B 1 99 ? 14.977 12.844 3.963 1 97.31 99 TYR B N 1
ATOM 3072 C CA . TYR B 1 99 ? 14.156 13.953 4.426 1 97.31 99 TYR B CA 1
ATOM 3073 C C . TYR B 1 99 ? 14.312 14.164 5.926 1 97.31 99 TYR B C 1
ATOM 3075 O O . TYR B 1 99 ? 14.492 15.289 6.391 1 97.31 99 TYR B O 1
ATOM 3083 N N . LYS B 1 100 ? 14.273 13.047 6.711 1 96.19 100 LYS B N 1
ATOM 3084 C CA . LYS B 1 100 ? 14.406 13.141 8.164 1 96.19 100 LYS B CA 1
ATOM 3085 C C . LYS B 1 100 ? 15.75 13.734 8.555 1 96.19 100 LYS B C 1
ATOM 3087 O O . LYS B 1 100 ? 15.82 14.602 9.43 1 96.19 100 LYS B O 1
ATOM 3092 N N . HIS B 1 101 ? 16.766 13.328 7.875 1 95.44 101 HIS B N 1
ATOM 3093 C CA . HIS B 1 101 ? 18.109 13.852 8.141 1 95.44 101 HIS B CA 1
ATOM 3094 C C . HIS B 1 101 ? 18.203 15.32 7.766 1 95.44 101 HIS B C 1
ATOM 3096 O O . HIS B 1 101 ? 18.797 16.125 8.508 1 95.44 101 HIS B O 1
ATOM 3102 N N . PHE B 1 102 ? 17.625 15.633 6.688 1 95.31 102 PHE B N 1
ATOM 3103 C CA . PHE B 1 102 ? 17.641 17 6.168 1 95.31 102 PHE B CA 1
ATOM 3104 C C . PHE B 1 102 ? 16.984 17.953 7.156 1 95.31 102 PHE B C 1
ATOM 3106 O O . PHE B 1 102 ? 17.594 18.953 7.559 1 95.31 102 PHE B O 1
ATOM 3113 N N . THR B 1 103 ? 15.797 17.625 7.641 1 94.5 103 THR B N 1
ATOM 3114 C CA . THR B 1 103 ? 15.062 18.531 8.516 1 94.5 103 THR B CA 1
ATOM 3115 C C . THR B 1 103 ? 15.68 18.547 9.914 1 94.5 103 THR B C 1
ATOM 3117 O O . THR B 1 103 ? 15.703 19.594 10.562 1 94.5 103 THR B O 1
ATOM 3120 N N . ALA B 1 104 ? 16.219 17.453 10.383 1 90.31 104 ALA B N 1
ATOM 3121 C CA . ALA B 1 104 ? 16.859 17.391 11.695 1 90.31 104 ALA B CA 1
ATOM 3122 C C . ALA B 1 104 ? 18.141 18.219 11.719 1 90.31 104 ALA B C 1
ATOM 3124 O O . ALA B 1 104 ? 18.516 18.75 12.766 1 90.31 104 ALA B O 1
ATOM 3125 N N . GLY B 1 105 ? 18.734 18.375 10.555 1 87.94 105 GLY B N 1
ATOM 3126 C CA . GLY B 1 105 ? 20 19.078 10.477 1 87.94 105 GLY B CA 1
ATOM 3127 C C . GLY B 1 105 ? 19.844 20.562 10.203 1 87.94 105 GLY B C 1
ATOM 3128 O O . GLY B 1 105 ? 20.828 21.297 10.195 1 87.94 105 GLY B O 1
ATOM 3129 N N . HIS B 1 106 ? 18.703 20.938 10.031 1 87.06 106 HIS B N 1
ATOM 3130 C CA . HIS B 1 106 ? 18.469 22.344 9.703 1 87.06 106 HIS B CA 1
ATOM 3131 C C . HIS B 1 106 ? 18.469 23.203 10.961 1 87.06 106 HIS B C 1
ATOM 3133 O O . HIS B 1 106 ? 17.766 22.891 11.93 1 87.06 106 HIS B O 1
ATOM 3139 N N . ASP B 1 107 ? 19.297 24.203 10.922 1 84.75 107 ASP B N 1
ATOM 3140 C CA . ASP B 1 107 ? 19.281 25.266 11.922 1 84.75 107 ASP B CA 1
ATOM 3141 C C . ASP B 1 107 ? 18.812 26.594 11.32 1 84.75 107 ASP B C 1
ATOM 3143 O O . ASP B 1 107 ? 19.531 27.219 10.547 1 84.75 107 ASP B O 1
ATOM 3147 N N . PRO B 1 108 ? 17.672 26.969 11.727 1 83.31 108 PRO B N 1
ATOM 3148 C CA . PRO B 1 108 ? 17.109 28.172 11.102 1 83.31 108 PRO B CA 1
ATOM 3149 C C . PRO B 1 108 ? 18 29.406 11.289 1 83.31 108 PRO B C 1
ATOM 3151 O O . PRO B 1 108 ? 17.875 30.375 10.531 1 83.31 108 PRO B O 1
ATOM 3154 N N . ALA B 1 109 ? 18.797 29.359 12.281 1 83.5 109 ALA B N 1
ATOM 3155 C CA . ALA B 1 109 ? 19.656 30.516 12.57 1 83.5 109 ALA B CA 1
ATOM 3156 C C . ALA B 1 109 ? 20.812 30.594 11.594 1 83.5 109 ALA B C 1
ATOM 3158 O O . ALA B 1 109 ? 21.359 31.672 11.352 1 83.5 109 ALA B O 1
ATOM 3159 N N . VAL B 1 110 ? 21.203 29.484 10.922 1 85.81 110 VAL B N 1
ATOM 3160 C CA . VAL B 1 110 ? 22.438 29.516 10.148 1 85.81 110 VAL B CA 1
ATOM 3161 C C . VAL B 1 110 ? 22.203 28.875 8.789 1 85.81 110 VAL B C 1
ATOM 3163 O O . VAL B 1 110 ? 22.922 29.156 7.828 1 85.81 110 VAL B O 1
ATOM 3166 N N . SER B 1 111 ? 21.219 28.047 8.68 1 87.94 111 SER B N 1
ATOM 3167 C CA . SER B 1 111 ? 20.984 27.297 7.453 1 87.94 111 SER B CA 1
ATOM 3168 C C . SER B 1 111 ? 20.172 28.109 6.445 1 87.94 111 SER B C 1
ATOM 3170 O O . SER B 1 111 ? 19.234 28.812 6.824 1 87.94 111 SER B O 1
ATOM 3172 N N . ALA B 1 112 ? 20.625 28.062 5.207 1 91.75 112 ALA B N 1
ATOM 3173 C CA . ALA B 1 112 ? 19.75 28.578 4.152 1 91.75 112 ALA B CA 1
ATOM 3174 C C . ALA B 1 112 ? 18.484 27.734 4.02 1 91.75 112 ALA B C 1
ATOM 3176 O O . ALA B 1 112 ? 18.531 26.516 4.145 1 91.75 112 ALA B O 1
ATOM 3177 N N . TRP B 1 113 ? 17.391 28.469 3.756 1 93.75 113 TRP B N 1
ATOM 3178 C CA . TRP B 1 113 ? 16.125 27.766 3.625 1 93.75 113 TRP B CA 1
ATOM 3179 C C . TRP B 1 113 ? 16.062 26.984 2.318 1 93.75 113 TRP B C 1
ATOM 3181 O O . TRP B 1 113 ? 16.438 27.5 1.263 1 93.75 113 TRP B O 1
ATOM 3191 N N . LYS B 1 114 ? 15.695 25.766 2.338 1 94.75 114 LYS B N 1
ATOM 3192 C CA . LYS B 1 114 ? 15.367 24.891 1.219 1 94.75 114 LYS B CA 1
ATOM 3193 C C . LYS B 1 114 ? 14.031 24.172 1.454 1 94.75 114 LYS B C 1
ATOM 3195 O O . LYS B 1 114 ? 13.844 23.531 2.486 1 94.75 114 LYS B O 1
ATOM 3200 N N . ASP B 1 115 ? 13.141 24.328 0.449 1 94.12 115 ASP B N 1
ATOM 3201 C CA . ASP B 1 115 ? 11.836 23.719 0.695 1 94.12 115 ASP B CA 1
ATOM 3202 C C . ASP B 1 115 ? 11.883 22.219 0.432 1 94.12 115 ASP B C 1
ATOM 3204 O O . ASP B 1 115 ? 12.891 21.688 -0.041 1 94.12 115 ASP B O 1
ATOM 3208 N N . ILE B 1 116 ? 10.891 21.547 0.791 1 97.5 116 ILE B N 1
ATOM 3209 C CA . ILE B 1 116 ? 10.859 20.094 0.808 1 97.5 116 ILE B CA 1
ATOM 3210 C C . ILE B 1 116 ? 10.875 19.562 -0.623 1 97.5 116 ILE B C 1
ATOM 3212 O O . ILE B 1 116 ? 11.523 18.547 -0.909 1 97.5 116 ILE B O 1
ATOM 3216 N N . ASP B 1 117 ? 10.258 20.25 -1.564 1 97.94 117 ASP B N 1
ATOM 3217 C CA . ASP B 1 117 ? 10.289 19.844 -2.965 1 97.94 117 ASP B CA 1
ATOM 3218 C C . ASP B 1 117 ? 11.727 19.828 -3.494 1 97.94 117 ASP B C 1
ATOM 3220 O O . ASP B 1 117 ? 12.133 18.875 -4.164 1 97.94 117 ASP B O 1
ATOM 3224 N N . ALA B 1 118 ? 12.359 20.906 -3.18 1 97.25 118 ALA B N 1
ATOM 3225 C CA . ALA B 1 118 ? 13.742 21 -3.629 1 97.25 118 ALA B CA 1
ATOM 3226 C C . ALA B 1 118 ? 14.586 19.875 -3.031 1 97.25 118 ALA B C 1
ATOM 3228 O O . ALA B 1 118 ? 15.391 19.25 -3.729 1 97.25 118 ALA B O 1
ATOM 3229 N N . HIS B 1 119 ? 14.406 19.625 -1.785 1 97.81 119 HIS B N 1
ATOM 3230 C CA . HIS B 1 119 ? 15.141 18.516 -1.162 1 97.81 119 HIS B CA 1
ATOM 3231 C C . HIS B 1 119 ? 14.766 17.188 -1.792 1 97.81 119 HIS B C 1
ATOM 3233 O O . HIS B 1 119 ? 15.641 16.359 -2.062 1 97.81 119 HIS B O 1
ATOM 3239 N N . HIS B 1 120 ? 13.461 16.953 -1.996 1 98.5 120 HIS B N 1
ATOM 3240 C CA . HIS B 1 120 ? 13.023 15.695 -2.576 1 98.5 120 HIS B CA 1
ATOM 3241 C C . HIS B 1 120 ? 13.633 15.477 -3.955 1 98.5 120 HIS B C 1
ATOM 3243 O O . HIS B 1 120 ? 14.07 14.367 -4.273 1 98.5 120 HIS B O 1
ATOM 3249 N N . ARG B 1 121 ? 13.703 16.5 -4.719 1 98.31 121 ARG B N 1
ATOM 3250 C CA . ARG B 1 121 ? 14.305 16.391 -6.047 1 98.31 121 A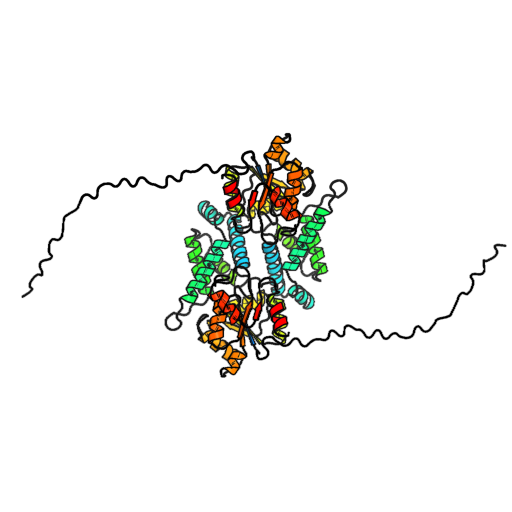RG B CA 1
ATOM 3251 C C . ARG B 1 121 ? 15.789 16.047 -5.953 1 98.31 121 ARG B C 1
ATOM 3253 O O . ARG B 1 121 ? 16.25 15.094 -6.578 1 98.31 121 ARG B O 1
ATOM 3260 N N . ASP B 1 122 ? 16.516 16.797 -5.141 1 98.12 122 ASP B N 1
ATOM 3261 C CA . ASP B 1 122 ? 17.953 16.609 -5.008 1 98.12 122 ASP B CA 1
ATOM 3262 C C . ASP B 1 122 ? 18.266 15.219 -4.457 1 98.12 122 ASP B C 1
ATOM 3264 O O . ASP B 1 122 ? 19.172 14.539 -4.945 1 98.12 122 ASP B O 1
ATOM 3268 N N . SER B 1 123 ? 17.531 14.82 -3.453 1 98.56 123 SER B N 1
ATOM 3269 C CA . SER B 1 123 ? 17.797 13.531 -2.822 1 98.56 123 SER B CA 1
ATOM 3270 C C . SER B 1 123 ? 17.438 12.375 -3.75 1 98.56 123 SER B C 1
ATOM 3272 O O . SER B 1 123 ? 18.078 11.328 -3.723 1 98.56 123 SER B O 1
ATOM 3274 N N . LEU B 1 124 ? 16.391 12.57 -4.59 1 98.62 124 LEU B N 1
ATOM 3275 C CA . LEU B 1 124 ? 16.047 11.547 -5.57 1 98.62 124 LEU B CA 1
ATOM 3276 C C . LEU B 1 124 ? 17.188 11.328 -6.551 1 98.62 124 LEU B C 1
ATOM 3278 O O . LEU B 1 124 ? 17.578 10.188 -6.812 1 98.62 124 LEU B O 1
ATOM 3282 N N . VAL B 1 125 ? 17.719 12.398 -7.043 1 98.31 125 VAL B N 1
ATOM 3283 C CA . VAL B 1 125 ? 18.812 12.32 -8.008 1 98.31 125 VAL B CA 1
ATOM 3284 C C . VAL B 1 125 ? 20.016 11.617 -7.367 1 98.31 125 VAL B C 1
ATOM 3286 O O . VAL B 1 125 ? 20.625 10.734 -7.977 1 98.31 125 VAL B O 1
ATOM 3289 N N . ALA B 1 126 ? 20.328 11.961 -6.148 1 98.25 126 ALA B N 1
ATOM 3290 C CA . ALA B 1 126 ? 21.453 11.352 -5.434 1 98.25 126 ALA B CA 1
ATOM 3291 C C . ALA B 1 126 ? 21.203 9.867 -5.203 1 98.25 126 ALA B C 1
ATOM 3293 O O . ALA B 1 126 ? 22.125 9.047 -5.34 1 98.25 126 ALA B O 1
ATOM 3294 N N . LEU B 1 127 ? 19.984 9.516 -4.848 1 98.44 127 LEU B N 1
ATOM 3295 C CA . LEU B 1 127 ? 19.641 8.125 -4.578 1 98.44 127 LEU B CA 1
ATOM 3296 C C . LEU B 1 127 ? 19.703 7.293 -5.852 1 98.44 127 LEU B C 1
ATOM 3298 O O . LEU B 1 127 ? 20.172 6.152 -5.828 1 98.44 127 LEU B O 1
ATOM 3302 N N . LEU B 1 128 ? 19.188 7.859 -6.957 1 98.31 128 LEU B N 1
ATOM 3303 C CA . LEU B 1 128 ? 19.281 7.16 -8.234 1 98.31 128 LEU B CA 1
ATOM 3304 C C . LEU B 1 128 ? 20.734 6.863 -8.586 1 98.31 128 LEU B C 1
ATOM 3306 O O . LEU B 1 128 ? 21.062 5.754 -9.016 1 98.31 128 LEU B O 1
ATOM 3310 N N . ALA B 1 129 ? 21.594 7.809 -8.359 1 97.88 129 ALA B N 1
ATOM 3311 C CA . ALA B 1 129 ? 23.016 7.613 -8.609 1 97.88 129 ALA B CA 1
ATOM 3312 C C . ALA B 1 129 ? 23.594 6.539 -7.695 1 97.88 129 ALA B C 1
ATOM 3314 O O . ALA B 1 129 ? 24.359 5.688 -8.141 1 97.88 129 ALA B O 1
ATOM 3315 N N . ALA B 1 130 ? 23.219 6.582 -6.449 1 97.75 130 ALA B N 1
ATOM 3316 C CA . ALA B 1 130 ? 23.719 5.621 -5.469 1 97.75 130 ALA B CA 1
ATOM 3317 C C . ALA B 1 130 ? 23.312 4.195 -5.844 1 97.75 130 ALA B C 1
ATOM 3319 O O . ALA B 1 130 ? 24.016 3.236 -5.504 1 97.75 130 ALA B O 1
ATOM 3320 N N . HIS B 1 131 ? 22.188 4.07 -6.594 1 97.06 131 HIS B N 1
ATOM 3321 C CA . HIS B 1 131 ? 21.703 2.76 -7.016 1 97.06 131 HIS B CA 1
ATOM 3322 C C . HIS B 1 131 ? 22.125 2.457 -8.453 1 97.06 131 HIS B C 1
ATOM 3324 O O . HIS B 1 131 ? 21.531 1.589 -9.102 1 97.06 131 HIS B O 1
ATOM 3330 N N . GLU B 1 132 ? 23.031 3.264 -8.969 1 97.19 132 GLU B N 1
ATOM 3331 C CA . GLU B 1 132 ? 23.594 3.08 -10.305 1 97.19 132 GLU B CA 1
ATOM 3332 C C . GLU B 1 132 ? 22.516 3.234 -11.383 1 97.19 132 GLU B C 1
ATOM 3334 O O . GLU B 1 132 ? 22.484 2.467 -12.344 1 97.19 132 GLU B O 1
ATOM 3339 N N . LEU B 1 133 ? 21.672 4.148 -11.117 1 97.75 133 LEU B N 1
ATOM 3340 C CA . LEU B 1 133 ? 20.594 4.418 -12.062 1 97.75 133 LEU B CA 1
ATOM 3341 C C . LEU B 1 133 ? 20.75 5.805 -12.68 1 97.75 133 LEU B C 1
ATOM 3343 O O . LEU B 1 133 ? 19.766 6.406 -13.117 1 97.75 133 LEU B O 1
ATOM 3347 N N . GLU B 1 134 ? 21.984 6.25 -12.586 1 94.12 134 GLU B N 1
ATOM 3348 C CA . GLU B 1 134 ? 22.234 7.539 -13.219 1 94.12 134 GLU B CA 1
ATOM 3349 C C . GLU B 1 134 ? 21.875 7.5 -14.703 1 94.12 134 GLU B C 1
ATOM 3351 O O . GLU B 1 134 ? 22.266 6.566 -15.414 1 94.12 134 GLU B O 1
ATOM 3356 N N . GLY B 1 135 ? 21.094 8.43 -15.203 1 93.44 135 GLY B N 1
ATOM 3357 C CA . GLY B 1 135 ? 20.781 8.523 -16.625 1 93.44 135 GLY B CA 1
ATOM 3358 C C . GLY B 1 135 ? 19.562 7.719 -17.016 1 93.44 135 GLY B C 1
ATOM 3359 O O . GLY B 1 135 ? 19.078 7.828 -18.156 1 93.44 135 GLY B O 1
ATOM 3360 N N . VAL B 1 136 ? 19.062 6.867 -16.156 1 97.19 136 VAL B N 1
ATOM 3361 C CA . VAL B 1 136 ? 17.875 6.066 -16.469 1 97.19 136 VAL B CA 1
ATOM 3362 C C . VAL B 1 136 ? 16.688 6.984 -16.703 1 97.19 136 VAL B C 1
ATOM 3364 O O . VAL B 1 136 ? 15.906 6.766 -17.641 1 97.19 136 VAL B O 1
ATOM 3367 N N . TYR B 1 137 ? 16.578 7.945 -15.898 1 97.56 137 TYR B N 1
ATOM 3368 C CA . TYR B 1 137 ? 15.547 8.953 -16.062 1 97.56 137 TYR B CA 1
ATOM 3369 C C . TYR B 1 137 ? 16.125 10.266 -16.578 1 97.56 137 TYR B C 1
ATOM 3371 O O . TYR B 1 137 ? 17.219 10.68 -16.141 1 97.56 137 TYR B O 1
ATOM 3379 N N . THR B 1 138 ? 15.406 10.859 -17.5 1 97.06 138 THR B N 1
ATOM 3380 C CA . THR B 1 138 ? 15.773 12.219 -17.875 1 97.06 138 THR B CA 1
ATOM 3381 C C . THR B 1 138 ? 15.539 13.195 -16.734 1 97.06 138 THR B C 1
ATOM 3383 O O . THR B 1 138 ? 14.875 12.852 -15.75 1 97.06 138 THR B O 1
ATOM 3386 N N . ALA B 1 139 ? 16.109 14.398 -16.906 1 97 139 ALA B N 1
ATOM 3387 C CA . ALA B 1 139 ? 15.906 15.422 -15.883 1 97 139 ALA B CA 1
ATOM 3388 C C . ALA B 1 139 ? 14.414 15.719 -15.68 1 97 139 ALA B C 1
ATOM 3390 O O . ALA B 1 139 ? 13.961 15.883 -14.547 1 97 139 ALA B O 1
ATOM 3391 N N . SER B 1 140 ? 13.734 15.781 -16.766 1 97.75 140 SER B N 1
ATOM 3392 C CA . SER B 1 140 ? 12.297 16.047 -16.703 1 97.75 140 SER B CA 1
ATOM 3393 C C . SER B 1 140 ? 11.547 14.898 -16.031 1 97.75 140 SER B C 1
ATOM 3395 O O . SER B 1 140 ? 10.633 15.125 -15.242 1 97.75 140 SER B O 1
ATOM 3397 N N . GLU B 1 141 ? 11.961 13.641 -16.328 1 97.25 141 GLU B N 1
ATOM 3398 C CA . GLU B 1 141 ? 11.344 12.477 -15.703 1 97.25 141 GLU B CA 1
ATOM 3399 C C . GLU B 1 141 ? 11.609 12.453 -14.203 1 97.25 141 GLU B C 1
ATOM 3401 O O . GLU B 1 141 ? 10.711 12.141 -13.414 1 97.25 141 GLU B O 1
ATOM 3406 N N . ALA B 1 142 ? 12.805 12.789 -13.859 1 97.75 142 ALA B N 1
ATOM 3407 C CA . ALA B 1 142 ? 13.164 12.812 -12.445 1 97.75 142 ALA B CA 1
ATOM 3408 C C . ALA B 1 142 ? 12.391 13.898 -11.703 1 97.75 142 ALA B C 1
ATOM 3410 O O . ALA B 1 142 ? 11.945 13.695 -10.57 1 97.75 142 ALA B O 1
ATOM 3411 N N . GLN B 1 143 ? 12.234 15.031 -12.344 1 97.94 143 GLN B N 1
ATOM 3412 C CA . GLN B 1 143 ? 11.438 16.109 -11.758 1 97.94 143 GLN B CA 1
ATOM 3413 C C . GLN B 1 143 ? 9.992 15.664 -11.531 1 97.94 143 GLN B C 1
ATOM 3415 O O . GLN B 1 143 ? 9.43 15.891 -10.461 1 97.94 143 GLN B O 1
ATOM 3420 N N . GLU B 1 144 ? 9.453 15.07 -12.516 1 97.69 144 GLU B N 1
ATOM 3421 C CA . GLU B 1 144 ? 8.078 14.594 -12.391 1 97.69 144 GLU B CA 1
ATOM 3422 C C . GLU B 1 144 ? 7.961 13.523 -11.312 1 97.69 144 GLU B C 1
ATOM 3424 O O . GLU B 1 144 ? 6.992 13.508 -10.547 1 97.69 144 GLU B O 1
ATOM 3429 N N . LEU B 1 145 ? 8.945 12.625 -11.289 1 98 145 LEU B N 1
ATOM 3430 C CA . LEU B 1 145 ? 8.953 11.555 -10.297 1 98 145 LEU B CA 1
ATOM 3431 C C . LEU B 1 145 ? 9.055 12.117 -8.883 1 98 145 LEU B C 1
ATOM 3433 O O . LEU B 1 145 ? 8.43 11.602 -7.957 1 98 145 LEU B O 1
ATOM 3437 N N . SER B 1 146 ? 9.805 13.172 -8.711 1 98.5 146 SER B N 1
ATOM 3438 C CA . SER B 1 146 ? 9.961 13.781 -7.391 1 98.5 146 SER B CA 1
ATOM 3439 C C . SER B 1 146 ? 8.641 14.352 -6.883 1 98.5 146 SER B C 1
ATOM 3441 O O . SER B 1 146 ? 8.422 14.453 -5.676 1 98.5 146 SER B O 1
ATOM 3443 N N . LEU B 1 147 ? 7.73 14.648 -7.781 1 97.94 147 LEU B N 1
ATOM 3444 C CA . LEU B 1 147 ? 6.445 15.227 -7.41 1 97.94 147 LEU B CA 1
ATOM 3445 C C . LEU B 1 147 ? 5.457 14.148 -6.996 1 97.94 147 LEU B C 1
ATOM 3447 O O . LEU B 1 147 ? 4.297 14.445 -6.695 1 97.94 147 LEU B O 1
ATOM 3451 N N . ALA B 1 148 ? 5.957 12.875 -6.938 1 97.62 148 ALA B N 1
ATOM 3452 C CA . ALA B 1 148 ? 5.141 11.805 -6.367 1 97.62 148 ALA B CA 1
ATOM 3453 C C . ALA B 1 148 ? 4.637 12.18 -4.977 1 97.62 148 ALA B C 1
ATOM 3455 O O . ALA B 1 148 ? 3.525 11.805 -4.59 1 97.62 148 ALA B O 1
ATOM 3456 N N . TRP B 1 149 ? 5.309 12.984 -4.277 1 98.5 149 TRP B N 1
ATOM 3457 C CA . TRP B 1 149 ? 5 13.375 -2.906 1 98.5 149 TRP B CA 1
ATOM 3458 C C . TRP B 1 149 ? 3.797 14.312 -2.867 1 98.5 149 TRP B C 1
ATOM 3460 O O . TRP B 1 149 ? 3.227 14.555 -1.802 1 98.5 149 TRP B O 1
ATOM 3470 N N . HIS B 1 150 ? 3.371 14.836 -3.988 1 98.19 150 HIS B N 1
ATOM 3471 C CA . HIS B 1 150 ? 2.211 15.719 -4.082 1 98.19 150 HIS B CA 1
ATOM 3472 C C . HIS B 1 150 ? 0.927 14.914 -4.266 1 98.19 150 HIS B C 1
ATOM 3474 O O . HIS B 1 150 ? -0.171 15.469 -4.227 1 98.19 150 HIS B O 1
ATOM 3480 N N . ARG B 1 151 ? 1.069 13.633 -4.477 1 96.25 151 ARG B N 1
ATOM 3481 C CA . ARG B 1 151 ? -0.06 12.766 -4.805 1 96.25 151 ARG B CA 1
ATOM 3482 C C . ARG B 1 151 ? -0.054 11.508 -3.941 1 96.25 151 ARG B C 1
ATOM 3484 O O . ARG B 1 151 ? 0.064 10.391 -4.457 1 96.25 151 ARG B O 1
ATOM 3491 N N . LEU B 1 152 ? -0.268 11.734 -2.734 1 98 152 LEU B N 1
ATOM 3492 C CA . LEU B 1 152 ? -0.258 10.641 -1.769 1 98 152 LEU B CA 1
ATOM 3493 C C . LEU B 1 152 ? -1.673 10.312 -1.302 1 98 152 LEU B C 1
ATOM 3495 O O . LEU B 1 152 ? -2.439 11.219 -0.955 1 98 152 LEU B O 1
ATOM 3499 N N . ARG B 1 153 ? -2.035 9.094 -1.33 1 96.38 153 ARG B N 1
ATOM 3500 C CA . ARG B 1 153 ? -3.357 8.656 -0.892 1 96.38 153 ARG B CA 1
ATOM 3501 C C . ARG B 1 153 ? -3.531 8.859 0.61 1 96.38 153 ARG B C 1
ATOM 3503 O O . ARG B 1 153 ? -2.666 8.469 1.396 1 96.38 153 ARG B O 1
ATOM 3510 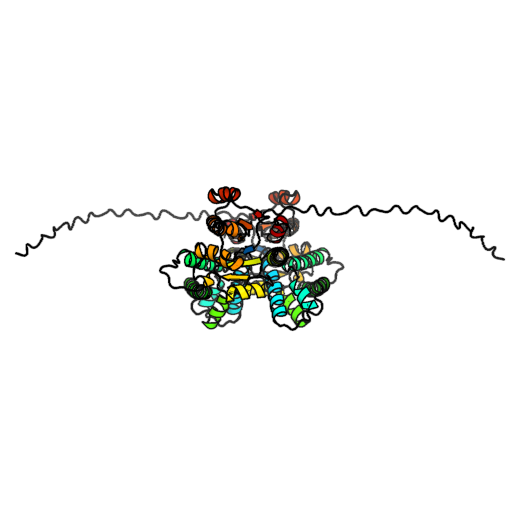N N . PRO B 1 154 ? -4.641 9.453 1.055 1 97.69 154 PRO B N 1
ATOM 3511 C CA . PRO B 1 154 ? -4.914 9.492 2.492 1 97.69 154 PRO B CA 1
ATOM 3512 C C . PRO B 1 154 ? -5.207 8.117 3.08 1 97.69 154 PRO B C 1
ATOM 3514 O O . PRO B 1 154 ? -5.598 7.199 2.352 1 97.69 154 PRO B O 1
ATOM 3517 N N . TRP B 1 155 ? -4.91 8 4.375 1 96.62 155 TRP B N 1
ATOM 3518 C CA . TRP B 1 155 ? -5.484 6.855 5.074 1 96.62 155 TRP B CA 1
ATOM 3519 C C . TRP B 1 155 ? -7.008 6.855 4.953 1 96.62 155 TRP B C 1
ATOM 3521 O O . TRP B 1 155 ? -7.625 7.91 4.805 1 96.62 155 TRP B O 1
ATOM 3531 N N . GLU B 1 156 ? -7.629 5.723 5.117 1 92.38 156 GLU B N 1
ATOM 3532 C CA . GLU B 1 156 ? -9.055 5.562 4.852 1 92.38 156 GLU B CA 1
ATOM 3533 C C . GLU B 1 156 ? -9.891 6.445 5.773 1 92.38 156 GLU B C 1
ATOM 3535 O O . GLU B 1 156 ? -10.953 6.938 5.379 1 92.38 156 GLU B O 1
ATOM 3540 N N . ASP B 1 157 ? -9.414 6.648 6.91 1 96.44 157 ASP B N 1
ATOM 3541 C CA . ASP B 1 157 ? -10.172 7.371 7.93 1 96.44 157 ASP B CA 1
ATOM 3542 C C . ASP B 1 157 ? -9.891 8.867 7.867 1 96.44 157 ASP B C 1
ATOM 3544 O O . ASP B 1 157 ? -10.562 9.664 8.531 1 96.44 157 ASP B O 1
ATOM 3548 N N . SER B 1 158 ? -8.938 9.289 7.035 1 98.06 158 SER B N 1
ATOM 3549 C CA . SER B 1 158 ? -8.461 10.664 7.102 1 98.06 158 SER B CA 1
ATOM 3550 C C . SER B 1 158 ? -9.516 11.648 6.605 1 98.06 158 SER B C 1
ATOM 3552 O O . SER B 1 158 ? -9.977 12.508 7.359 1 98.06 158 SER B O 1
ATOM 3554 N N . ALA B 1 159 ? -9.984 11.438 5.441 1 96.06 159 ALA B N 1
ATOM 3555 C CA . ALA B 1 159 ? -10.922 12.398 4.859 1 96.06 159 ALA B CA 1
ATOM 3556 C C . ALA B 1 159 ? -12.242 12.414 5.621 1 96.06 159 ALA B C 1
ATOM 3558 O O . ALA B 1 159 ? -12.703 13.469 6.059 1 96.06 159 ALA B O 1
ATOM 3559 N N . PRO B 1 160 ? -12.852 11.234 5.895 1 95.12 160 PRO B N 1
ATOM 3560 C CA . PRO B 1 160 ? -14.094 11.281 6.664 1 95.12 160 PRO B CA 1
ATOM 3561 C C . PRO B 1 160 ? -13.898 11.82 8.078 1 95.12 160 PRO B C 1
ATOM 3563 O O . PRO B 1 160 ? -14.758 12.539 8.594 1 95.12 160 PRO B O 1
ATOM 3566 N N . GLY B 1 161 ? -12.812 11.445 8.648 1 98.06 161 GLY B N 1
ATOM 3567 C CA . GLY B 1 161 ? -12.523 11.969 9.977 1 98.06 161 GLY B CA 1
ATOM 3568 C C . GLY B 1 161 ? -12.344 13.477 9.992 1 98.06 161 GLY B C 1
ATOM 3569 O O . GLY B 1 161 ? -12.867 14.164 10.875 1 98.06 161 GLY B O 1
ATOM 3570 N N . LEU B 1 162 ? -11.648 13.977 9.023 1 98.56 162 LEU B N 1
ATOM 3571 C CA . LEU B 1 162 ? -11.422 15.414 8.93 1 98.56 162 LEU B CA 1
ATOM 3572 C C . LEU B 1 162 ? -12.727 16.172 8.68 1 98.56 162 LEU B C 1
ATOM 3574 O O . LEU B 1 162 ? -12.922 17.266 9.195 1 98.56 162 LEU B O 1
ATOM 3578 N N . LYS B 1 163 ? -13.562 15.617 7.914 1 96.5 163 LYS B N 1
ATOM 3579 C CA . LYS B 1 163 ? -14.875 16.219 7.684 1 96.5 163 LYS B CA 1
ATOM 3580 C C . LYS B 1 163 ? -15.656 16.359 8.984 1 96.5 163 LYS B C 1
ATOM 3582 O O . LYS B 1 163 ? -16.219 17.422 9.266 1 96.5 163 LYS B O 1
ATOM 3587 N N . ARG B 1 164 ? -15.672 15.336 9.766 1 97.69 164 ARG B N 1
ATOM 3588 C CA . ARG B 1 164 ? -16.359 15.375 11.047 1 97.69 164 ARG B CA 1
ATOM 3589 C C . ARG B 1 164 ? -15.711 16.375 11.992 1 97.69 164 ARG B C 1
ATOM 3591 O O . ARG B 1 164 ? -16.406 17.188 12.617 1 97.69 164 ARG B O 1
ATOM 3598 N N . LEU B 1 165 ? -14.43 16.297 12.016 1 98.69 165 LEU B N 1
ATOM 3599 C CA . LEU B 1 165 ? -13.695 17.188 12.906 1 98.69 165 LEU B CA 1
ATOM 3600 C C . LEU B 1 165 ? -13.883 18.641 12.484 1 98.69 165 LEU B C 1
ATOM 3602 O O . LEU B 1 165 ? -13.961 19.531 13.336 1 98.69 165 LEU B O 1
ATOM 3606 N N . GLY B 1 166 ? -14.023 18.859 11.227 1 98.25 166 GLY B N 1
ATOM 3607 C CA . GLY B 1 166 ? -14.172 20.203 10.695 1 98.25 166 GLY B CA 1
ATOM 3608 C C . GLY B 1 166 ? -15.5 20.844 11.078 1 98.25 166 GLY B C 1
ATOM 3609 O O . GLY B 1 166 ? -15.656 22.062 10.953 1 98.25 166 GLY B O 1
ATOM 3610 N N . ALA B 1 167 ? -16.422 20.094 11.531 1 96.31 167 ALA B N 1
ATOM 3611 C CA . ALA B 1 167 ? -17.719 20.625 11.945 1 96.31 167 ALA B CA 1
ATOM 3612 C C . ALA B 1 167 ? -17.625 21.297 13.312 1 96.31 167 ALA B C 1
ATOM 3614 O O . ALA B 1 167 ? -18.438 22.156 13.648 1 96.31 167 ALA B O 1
ATOM 3615 N N . GLY B 1 168 ? -16.594 20.938 14.016 1 97.25 168 GLY B N 1
ATOM 3616 C CA . GLY B 1 168 ? -16.531 21.453 15.367 1 97.25 168 GLY B CA 1
ATOM 3617 C C . GLY B 1 168 ? -15.234 22.219 15.641 1 97.25 168 GLY B C 1
ATOM 3618 O O . GLY B 1 168 ? -15.156 22.984 16.609 1 97.25 168 GLY B O 1
ATOM 3619 N N . PHE B 1 169 ? -14.234 22 14.805 1 98.56 169 PHE B N 1
ATOM 3620 C CA . PHE B 1 169 ? -12.922 22.578 15.047 1 98.56 169 PHE B CA 1
ATOM 3621 C C . PHE B 1 169 ? -12.391 23.266 13.797 1 98.56 169 PHE B C 1
ATOM 3623 O O . PHE B 1 169 ? -12.789 22.938 12.68 1 98.56 169 PHE B O 1
ATOM 3630 N N . VAL B 1 170 ? -11.508 24.281 13.984 1 98.62 170 VAL B N 1
ATOM 3631 C CA . VAL B 1 170 ? -10.648 24.703 12.891 1 98.62 170 VAL B CA 1
ATOM 3632 C C . VAL B 1 170 ? -9.547 23.672 12.656 1 98.62 170 VAL B C 1
ATOM 3634 O O . VAL B 1 170 ? -8.719 23.438 13.531 1 98.62 170 VAL B O 1
ATOM 3637 N N . THR B 1 171 ? -9.586 23 11.5 1 98.88 171 THR B N 1
ATOM 3638 C CA . THR B 1 171 ? -8.562 22.016 11.18 1 98.88 171 THR B CA 1
ATOM 3639 C C . THR B 1 171 ? -7.48 22.625 10.297 1 98.88 171 THR B C 1
ATOM 3641 O O . THR B 1 171 ? -7.773 23.422 9.406 1 98.88 171 THR B O 1
ATOM 3644 N N . SER B 1 172 ? -6.23 22.312 10.609 1 98.94 172 SER B N 1
ATOM 3645 C CA . SER B 1 172 ? -5.102 22.828 9.844 1 98.94 172 SER B CA 1
ATOM 3646 C C . SER B 1 172 ? -3.996 21.797 9.719 1 98.94 172 SER B C 1
ATOM 3648 O O . SER B 1 172 ? -3.785 20.984 10.625 1 98.94 172 SER B O 1
ATOM 3650 N N . THR B 1 173 ? -3.342 21.891 8.57 1 98.94 173 THR B N 1
ATOM 3651 C CA . THR B 1 173 ? -2.061 21.188 8.539 1 98.94 173 THR B CA 1
ATOM 3652 C C . THR B 1 173 ? -1.035 21.906 9.414 1 98.94 173 THR B C 1
ATOM 3654 O O . THR B 1 173 ? -1.164 23.094 9.688 1 98.94 173 THR B O 1
ATOM 3657 N N . LEU B 1 174 ? -0.181 21.25 9.984 1 98.88 174 LEU B N 1
ATOM 3658 C CA . LEU B 1 174 ? 1.109 21.703 10.484 1 98.88 174 LEU B CA 1
ATOM 3659 C C . LEU B 1 174 ? 2.221 20.734 10.094 1 98.88 174 LEU B C 1
ATOM 3661 O O . LEU B 1 174 ? 2.506 19.781 10.828 1 98.88 174 LEU B O 1
ATOM 3665 N N . SER B 1 175 ? 2.773 21 8.953 1 98.62 175 SER B N 1
ATOM 3666 C CA . SER B 1 175 ? 3.668 20.062 8.281 1 98.62 175 SER B CA 1
ATOM 3667 C C . SER B 1 175 ? 4.914 20.766 7.754 1 98.62 175 SER B C 1
ATOM 3669 O O . SER B 1 175 ? 4.879 21.953 7.445 1 98.62 175 SER B O 1
ATOM 3671 N N . ASN B 1 176 ? 5.984 20.047 7.715 1 97.88 176 ASN B N 1
ATOM 3672 C CA . ASN B 1 176 ? 7.227 20.562 7.145 1 97.88 176 ASN B CA 1
ATOM 3673 C C . ASN B 1 176 ? 7.117 20.734 5.633 1 97.88 176 ASN B C 1
ATOM 3675 O O . ASN B 1 176 ? 7.953 21.391 5.02 1 97.88 176 ASN B O 1
ATOM 3679 N N . GLY B 1 177 ? 6.102 20.172 4.973 1 97.81 177 GLY B N 1
ATOM 3680 C CA . GLY B 1 177 ? 5.906 20.328 3.541 1 97.81 177 GLY B CA 1
ATOM 3681 C C . GLY B 1 177 ? 5.621 21.75 3.135 1 97.81 177 GLY B C 1
ATOM 3682 O O . GLY B 1 177 ? 4.98 22.5 3.877 1 97.81 177 GLY B O 1
ATOM 3683 N N . ASN B 1 178 ? 6.156 22.094 1.994 1 97.19 178 ASN B N 1
ATOM 3684 C CA . ASN B 1 178 ? 5.867 23.438 1.512 1 97.19 178 ASN B CA 1
ATOM 3685 C C . ASN B 1 178 ? 4.398 23.594 1.129 1 97.19 178 ASN B C 1
ATOM 3687 O O . ASN B 1 178 ? 3.684 22.609 0.981 1 97.19 178 ASN B O 1
ATOM 3691 N N . ARG B 1 179 ? 3.988 24.859 1.01 1 97.5 179 ARG B N 1
ATOM 3692 C CA . ARG B 1 179 ? 2.574 25.203 0.9 1 97.5 179 ARG B CA 1
ATOM 3693 C C . ARG B 1 179 ? 1.941 24.531 -0.319 1 97.5 179 ARG B C 1
ATOM 3695 O O . ARG B 1 179 ? 0.869 23.938 -0.22 1 97.5 179 ARG B O 1
ATOM 3702 N N . SER B 1 180 ? 2.57 24.609 -1.474 1 98 180 SER B N 1
ATOM 3703 C CA . SER B 1 180 ? 2.016 24.031 -2.695 1 98 180 SER B CA 1
ATOM 3704 C C . SER B 1 180 ? 1.849 22.516 -2.568 1 98 180 SER B C 1
ATOM 3706 O O . SER B 1 180 ? 0.858 21.953 -3.041 1 98 180 SER B O 1
ATOM 3708 N N . LEU B 1 181 ? 2.828 21.875 -1.936 1 98.19 181 LEU B N 1
ATOM 3709 C CA . LEU B 1 181 ? 2.779 20.438 -1.674 1 98.19 181 LEU B CA 1
ATOM 3710 C C . LEU B 1 181 ? 1.571 20.094 -0.812 1 98.19 181 LEU B C 1
ATOM 3712 O O . LEU B 1 181 ? 0.804 19.188 -1.152 1 98.19 181 LEU B O 1
ATOM 3716 N N . LEU B 1 182 ? 1.34 20.828 0.217 1 98.81 182 LEU B N 1
ATOM 3717 C CA . LEU B 1 182 ? 0.252 20.562 1.15 1 98.81 182 LEU B CA 1
ATOM 3718 C C . LEU B 1 182 ? -1.1 20.859 0.513 1 98.81 182 LEU B C 1
ATOM 3720 O O . LEU B 1 182 ? -2.078 20.156 0.751 1 98.81 182 LEU B O 1
ATOM 3724 N N . GLU B 1 183 ? -1.145 21.906 -0.268 1 98.44 183 GLU B N 1
ATOM 3725 C CA . GLU B 1 183 ? -2.369 22.234 -0.988 1 98.44 183 GLU B CA 1
ATOM 3726 C C . GLU B 1 183 ? -2.732 21.141 -1.996 1 98.44 183 GLU B C 1
ATOM 3728 O O . GLU B 1 183 ? -3.902 20.781 -2.135 1 98.44 183 GLU B O 1
ATOM 3733 N N . ASP B 1 184 ? -1.719 20.656 -2.709 1 97.88 184 ASP B N 1
ATOM 3734 C CA . ASP B 1 184 ? -1.947 19.578 -3.652 1 97.88 184 ASP B CA 1
ATOM 3735 C C . ASP B 1 184 ? -2.471 18.328 -2.939 1 97.88 184 ASP B C 1
ATOM 3737 O O . ASP B 1 184 ? -3.379 17.656 -3.436 1 97.88 184 ASP B O 1
ATOM 3741 N N . LEU B 1 185 ? -1.92 18 -1.818 1 98.31 185 LEU B N 1
ATOM 3742 C CA . LEU B 1 185 ? -2.375 16.844 -1.055 1 98.31 185 LEU B CA 1
ATOM 3743 C C . LEU B 1 185 ? -3.811 17.047 -0.578 1 98.31 185 LEU B C 1
ATOM 3745 O O . LEU B 1 185 ? -4.609 16.109 -0.603 1 98.31 185 LEU B O 1
ATOM 3749 N N . ASP B 1 186 ? -4.113 18.266 -0.127 1 98.06 186 ASP B N 1
ATOM 3750 C CA . ASP B 1 186 ? -5.469 18.562 0.32 1 98.06 186 ASP B CA 1
ATOM 3751 C C . ASP B 1 186 ? -6.484 18.328 -0.798 1 98.06 186 ASP B C 1
ATOM 3753 O O . ASP B 1 186 ? -7.504 17.672 -0.591 1 98.06 186 ASP B O 1
ATOM 3757 N N . ALA B 1 187 ? -6.113 18.812 -1.977 1 94.69 187 ALA B N 1
ATOM 3758 C CA . ALA B 1 187 ? -6.992 18.672 -3.135 1 94.69 187 ALA B CA 1
ATOM 3759 C C . ALA B 1 187 ? -7.07 17.234 -3.6 1 94.69 187 ALA B C 1
ATOM 3761 O O . ALA B 1 187 ? -8.164 16.703 -3.822 1 94.69 187 ALA B O 1
ATOM 3762 N N . PHE B 1 188 ? -5.953 16.609 -3.688 1 95.19 188 PHE B N 1
ATOM 3763 C CA . PHE B 1 188 ? -5.855 15.242 -4.203 1 95.19 188 PHE B CA 1
ATOM 3764 C C . PHE B 1 188 ? -6.637 14.273 -3.32 1 95.19 188 PHE B C 1
ATOM 3766 O O . PHE B 1 188 ? -7.277 13.352 -3.822 1 95.19 188 PHE B O 1
ATOM 3773 N N . GLY B 1 189 ? -6.602 14.477 -1.999 1 95 189 GLY B N 1
ATOM 3774 C CA . GLY B 1 189 ? -7.219 13.57 -1.04 1 95 189 GLY B CA 1
ATOM 3775 C C . GLY B 1 189 ? -8.625 13.984 -0.645 1 95 189 GLY B C 1
ATOM 3776 O O . GLY B 1 189 ? -9.273 13.312 0.152 1 95 189 GLY B O 1
ATOM 3777 N N . ASN B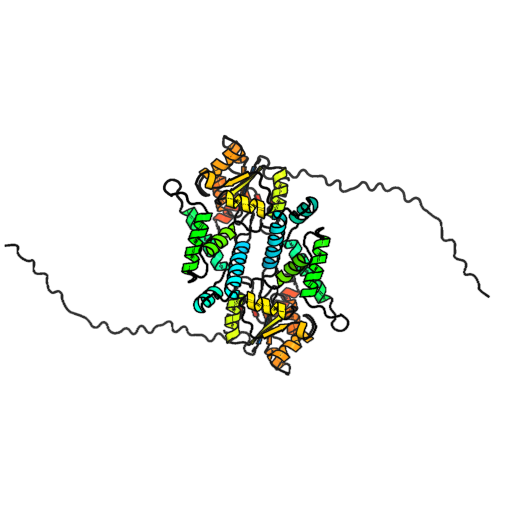 1 190 ? -9.062 15.094 -1.173 1 93.38 190 ASN B N 1
ATOM 3778 C CA . ASN B 1 190 ? -10.336 15.664 -0.724 1 93.38 190 ASN B CA 1
ATOM 3779 C C . ASN B 1 190 ? -10.398 15.766 0.797 1 93.38 190 ASN B C 1
ATOM 3781 O O . ASN B 1 190 ? -11.336 15.273 1.42 1 93.38 190 ASN B O 1
ATOM 3785 N N . LEU B 1 191 ? -9.406 16.297 1.372 1 97 191 LEU B N 1
ATOM 3786 C CA . LEU B 1 191 ? -9.242 16.281 2.822 1 97 191 LEU B CA 1
ATOM 3787 C C . LEU B 1 191 ? -10.039 17.391 3.482 1 97 191 LEU B C 1
ATOM 3789 O O . LEU B 1 191 ? -10.578 17.219 4.578 1 97 191 LEU B O 1
ATOM 3793 N N . GLY B 1 192 ? -10.047 18.609 2.922 1 96.81 192 GLY B N 1
ATOM 3794 C CA . GLY B 1 192 ? -10.922 19.672 3.375 1 96.81 192 GLY B CA 1
ATOM 3795 C C . GLY B 1 192 ? -10.391 20.406 4.598 1 96.81 192 GLY B C 1
ATOM 3796 O O . GLY B 1 192 ? -11.156 20.797 5.477 1 96.81 192 GLY B O 1
ATOM 3797 N N . PHE B 1 193 ? -9.109 20.562 4.664 1 98.69 193 PHE B N 1
ATOM 3798 C CA . PHE B 1 193 ? -8.555 21.391 5.734 1 98.69 193 PHE B CA 1
ATOM 3799 C C . PHE B 1 193 ? -9.062 22.812 5.641 1 98.69 193 PHE B C 1
ATOM 3801 O O . PHE B 1 193 ? -9.109 23.391 4.555 1 98.69 193 PHE B O 1
ATOM 3808 N N . ARG B 1 194 ? -9.391 23.391 6.793 1 98.5 194 ARG B N 1
ATOM 3809 C CA . ARG B 1 194 ? -9.789 24.781 6.812 1 98.5 194 ARG B CA 1
ATOM 3810 C C . ARG B 1 194 ? -8.594 25.703 6.602 1 98.5 194 ARG B C 1
ATOM 3812 O O . ARG B 1 194 ? -8.719 26.766 5.988 1 98.5 194 ARG B O 1
ATOM 3819 N N . ARG B 1 195 ? -7.426 25.344 7.125 1 98.69 195 ARG B N 1
ATOM 3820 C CA . ARG B 1 195 ? -6.176 26.094 7.004 1 98.69 195 ARG B CA 1
ATOM 3821 C C . ARG B 1 195 ? -5.035 25.188 6.562 1 98.69 195 ARG B C 1
ATOM 3823 O O . ARG B 1 195 ? -5.039 23.984 6.859 1 98.69 195 ARG B O 1
ATOM 3830 N N . ILE B 1 196 ? -4.156 25.812 5.801 1 98.81 196 ILE B N 1
ATOM 3831 C CA . ILE B 1 196 ? -2.916 25.141 5.43 1 98.81 196 ILE B CA 1
ATOM 3832 C C . ILE B 1 196 ? -1.726 25.891 6.016 1 98.81 196 ILE B C 1
ATOM 3834 O O . ILE B 1 196 ? -1.387 26.984 5.555 1 98.81 196 ILE B O 1
ATOM 3838 N N . LEU B 1 197 ? -1.144 25.312 7.082 1 98.75 197 LEU B N 1
ATOM 3839 C CA . LEU B 1 197 ? 0.067 25.859 7.68 1 98.75 197 LEU B CA 1
ATOM 3840 C C . LEU B 1 197 ? 1.277 24.984 7.359 1 98.75 197 LEU B C 1
ATOM 3842 O O . LEU B 1 197 ? 1.202 23.766 7.434 1 98.75 197 LEU B O 1
ATOM 3846 N N . SER B 1 198 ? 2.303 25.641 6.926 1 98.19 198 SER B N 1
ATOM 3847 C CA . SER B 1 198 ? 3.529 25.016 6.445 1 98.19 198 SER B CA 1
ATOM 3848 C C . SER B 1 198 ? 4.75 25.547 7.191 1 98.19 198 SER B C 1
ATOM 3850 O O . SER B 1 198 ? 4.801 26.719 7.555 1 98.19 198 SER B O 1
ATOM 3852 N N . ALA B 1 199 ? 5.711 24.609 7.395 1 94.12 199 ALA B N 1
ATOM 3853 C CA . ALA B 1 199 ? 7.004 25.031 7.918 1 94.12 199 ALA B CA 1
ATOM 3854 C C . ALA B 1 199 ? 7.562 26.203 7.102 1 94.12 199 ALA B C 1
ATOM 3856 O O . ALA B 1 199 ? 8.266 27.062 7.637 1 94.12 199 ALA B O 1
ATOM 3857 N N . GLU B 1 200 ? 7.207 26.266 5.883 1 95.94 200 GLU B N 1
ATOM 3858 C CA . GLU B 1 200 ? 7.637 27.328 4.98 1 95.94 200 GLU B CA 1
ATOM 3859 C C . GLU B 1 200 ? 7.199 28.688 5.492 1 95.94 200 GLU B C 1
ATOM 3861 O O . GLU B 1 200 ? 7.879 29.688 5.262 1 95.94 200 GLU B O 1
ATOM 3866 N N . ASP B 1 201 ? 6.105 28.75 6.195 1 96.12 201 ASP B N 1
ATOM 3867 C CA . ASP B 1 201 ? 5.559 30 6.703 1 96.12 201 ASP B CA 1
ATOM 3868 C C . ASP B 1 201 ? 6.535 30.688 7.66 1 96.12 201 ASP B C 1
ATOM 3870 O O . ASP B 1 201 ? 6.52 31.906 7.805 1 96.12 201 ASP B O 1
ATOM 3874 N N . TRP B 1 202 ? 7.453 29.875 8.281 1 94.69 202 TRP B N 1
ATOM 3875 C CA . TRP B 1 202 ? 8.367 30.422 9.281 1 94.69 202 TRP B CA 1
ATOM 3876 C C . TRP B 1 202 ? 9.812 30.094 8.922 1 94.69 202 TRP B C 1
ATOM 3878 O O . TRP B 1 202 ? 10.734 30.406 9.688 1 94.69 202 TRP B O 1
ATOM 3888 N N . LYS B 1 203 ? 9.992 29.438 7.82 1 94.75 203 LYS B N 1
ATOM 3889 C CA . LYS B 1 203 ? 11.312 29.016 7.371 1 94.75 203 LYS B CA 1
ATOM 3890 C C . LYS B 1 203 ? 12.047 28.25 8.469 1 94.75 203 LYS B C 1
ATOM 3892 O O . LYS B 1 203 ? 13.211 28.516 8.75 1 94.75 203 LYS B O 1
ATOM 3897 N N . ALA B 1 204 ? 11.336 27.438 9.117 1 94.75 204 ALA B N 1
ATOM 3898 C CA . ALA B 1 204 ? 11.805 26.5 10.141 1 94.75 204 ALA B CA 1
ATOM 3899 C C . ALA B 1 204 ? 11.008 25.203 10.102 1 94.75 204 ALA B C 1
ATOM 3901 O O . ALA B 1 204 ? 9.82 25.203 9.773 1 94.75 204 ALA B O 1
ATOM 3902 N N . TYR B 1 205 ? 11.719 24.141 10.422 1 96.88 205 TYR B N 1
ATOM 3903 C CA . TYR B 1 205 ? 11.047 22.844 10.422 1 96.88 205 TYR B CA 1
ATOM 3904 C C . TYR B 1 205 ? 10.672 22.422 11.836 1 96.88 205 TYR B C 1
ATOM 3906 O O . TYR B 1 205 ? 11.344 22.797 12.805 1 96.88 205 TYR B O 1
ATOM 3914 N N . LYS B 1 206 ? 9.484 21.656 11.945 1 96.5 206 LYS B N 1
ATOM 3915 C CA . LYS B 1 206 ? 9.312 20.859 13.148 1 96.5 206 LYS B CA 1
ATOM 3916 C C . LYS B 1 206 ? 10.555 20.016 13.43 1 96.5 206 LYS B C 1
ATOM 3918 O O . LYS B 1 206 ? 11.195 19.516 12.5 1 96.5 206 LYS B O 1
ATOM 3923 N N . PRO B 1 207 ? 11.008 20.031 14.695 1 95.62 207 PRO B N 1
ATOM 3924 C CA . PRO B 1 207 ? 10.273 20.391 15.906 1 95.62 207 PRO B CA 1
ATOM 3925 C C . PRO B 1 207 ? 10.641 21.781 16.438 1 95.62 207 PRO B C 1
ATOM 3927 O O . PRO B 1 207 ? 10.523 22.047 17.641 1 95.62 207 PRO B O 1
ATOM 3930 N N . SER B 1 208 ? 11.062 22.641 15.656 1 94.88 208 SER B N 1
ATOM 3931 C CA . SER B 1 208 ? 11.344 24 16.125 1 94.88 208 SER B CA 1
ATOM 3932 C C . SER B 1 208 ? 10.117 24.625 16.781 1 94.88 208 SER B C 1
ATOM 3934 O O . SER B 1 208 ? 9.008 24.531 16.25 1 94.88 208 SER B O 1
ATOM 3936 N N . SER B 1 209 ? 10.352 25.359 17.938 1 95.81 209 SER B N 1
ATOM 3937 C CA . SER B 1 209 ? 9.258 25.969 18.688 1 95.81 209 SER B CA 1
ATOM 3938 C C . SER B 1 209 ? 8.547 27.031 17.859 1 95.81 209 SER B C 1
ATOM 3940 O O . SER B 1 209 ? 7.34 27.25 18.016 1 95.81 209 SER B O 1
ATOM 3942 N N . VAL B 1 210 ? 9.234 27.609 16.938 1 95.12 210 VAL B N 1
ATOM 3943 C CA . VAL B 1 210 ? 8.68 28.703 16.141 1 95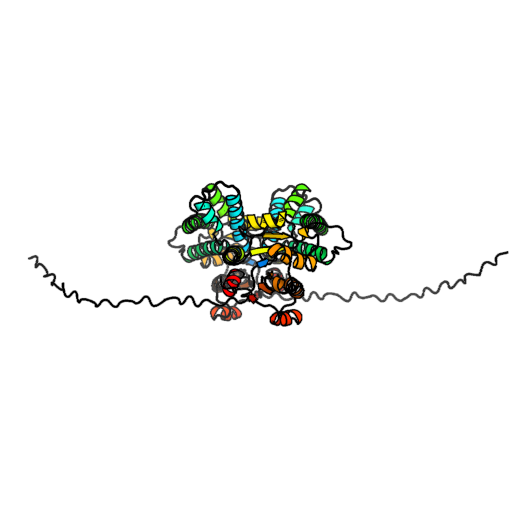.12 210 VAL B CA 1
ATOM 3944 C C . VAL B 1 210 ? 7.492 28.203 15.32 1 95.12 210 VAL B C 1
ATOM 3946 O O . VAL B 1 210 ? 6.523 28.938 15.109 1 95.12 210 VAL B O 1
ATOM 3949 N N . VAL B 1 211 ? 7.547 26.984 14.969 1 97.19 211 VAL B N 1
ATOM 3950 C CA . VAL B 1 211 ? 6.496 26.406 14.133 1 97.19 211 VAL B CA 1
ATOM 3951 C C . VAL B 1 211 ? 5.227 26.234 14.961 1 97.19 211 VAL B C 1
ATOM 3953 O O . VAL B 1 211 ? 4.145 26.656 14.547 1 97.19 211 VAL B O 1
ATOM 3956 N N . TYR B 1 212 ? 5.363 25.703 16.141 1 98.06 212 TYR B N 1
ATOM 3957 C CA . TYR B 1 212 ? 4.219 25.453 17 1 98.06 212 TYR B CA 1
ATOM 3958 C C . TYR B 1 212 ? 3.633 26.75 17.547 1 98.06 212 TYR B C 1
ATOM 3960 O O . TYR B 1 212 ? 2.414 26.938 17.547 1 98.06 212 TYR B O 1
ATOM 3968 N N . ASP B 1 213 ? 4.535 27.656 17.953 1 97.62 213 ASP B N 1
ATOM 3969 C CA . ASP B 1 213 ? 4.09 28.969 18.422 1 97.62 213 ASP B CA 1
ATOM 3970 C C . ASP B 1 213 ? 3.391 29.734 17.297 1 97.62 213 ASP B C 1
ATOM 3972 O O . ASP B 1 213 ? 2.365 30.375 17.531 1 97.62 213 ASP B O 1
ATOM 3976 N N . GLY B 1 214 ? 4.016 29.656 16.141 1 97.56 214 GLY B N 1
ATOM 3977 C CA . GLY B 1 214 ? 3.428 30.297 14.977 1 97.56 214 GLY B CA 1
ATOM 3978 C C . GLY B 1 214 ? 2.047 29.781 14.633 1 97.56 214 GLY B C 1
ATOM 3979 O O . GLY B 1 214 ? 1.152 30.547 14.281 1 97.56 214 GLY B O 1
ATOM 3980 N N . ALA B 1 215 ? 1.845 28.5 14.75 1 98.19 215 ALA B N 1
ATOM 3981 C CA . ALA B 1 215 ? 0.552 27.891 14.453 1 98.19 215 ALA B CA 1
ATOM 3982 C C . ALA B 1 215 ? -0.529 28.406 15.398 1 98.19 215 ALA B C 1
ATOM 3984 O O . ALA B 1 215 ? -1.633 28.734 14.969 1 98.19 215 ALA B O 1
ATOM 3985 N N . VAL B 1 216 ? -0.188 28.469 16.656 1 98.19 216 VAL B N 1
ATOM 3986 C CA . VAL B 1 216 ? -1.142 28.969 17.641 1 98.19 216 VAL B CA 1
ATOM 3987 C C . VAL B 1 216 ? -1.533 30.391 17.297 1 98.19 216 VAL B C 1
ATOM 3989 O O . VAL B 1 216 ? -2.719 30.734 17.281 1 98.19 216 VAL B O 1
ATOM 3992 N N . ARG B 1 217 ? -0.559 31.203 17 1 97.69 217 ARG B N 1
ATOM 3993 C CA . ARG B 1 217 ? -0.811 32.594 16.672 1 97.69 217 ARG B CA 1
ATOM 3994 C C . ARG B 1 217 ? -1.672 32.75 15.43 1 97.69 217 ARG B C 1
ATOM 3996 O O . ARG B 1 217 ? -2.6 33.562 15.391 1 97.69 217 ARG B O 1
ATOM 4003 N N . GLU B 1 218 ? -1.368 31.922 14.438 1 97.88 218 GLU B N 1
ATOM 4004 C CA . GLU B 1 218 ? -2.098 32 13.18 1 97.88 218 GLU B CA 1
ATOM 4005 C C . GLU B 1 218 ? -3.545 31.547 13.352 1 97.88 218 GLU B C 1
ATOM 4007 O O . GLU B 1 218 ? -4.449 32.062 12.703 1 97.88 218 GLU B O 1
ATOM 4012 N N . LEU B 1 219 ? -3.764 30.594 14.203 1 97.88 219 LEU B N 1
ATOM 4013 C CA . LEU B 1 219 ? -5.086 29.984 14.305 1 97.88 219 LEU B CA 1
ATOM 4014 C C . LEU B 1 219 ? -5.961 30.75 15.289 1 97.88 219 LEU B C 1
ATOM 4016 O O . LEU B 1 219 ? -7.164 30.906 15.07 1 97.88 219 LEU B O 1
ATOM 4020 N N . LEU B 1 220 ? -5.301 31.25 16.328 1 96.88 220 LEU B N 1
ATOM 4021 C CA . LEU B 1 220 ? -6.137 31.781 17.391 1 96.88 220 LEU B CA 1
ATOM 4022 C C . LEU B 1 220 ? -5.699 33.188 17.781 1 96.88 220 LEU B C 1
ATOM 4024 O O . LEU B 1 220 ? -6.293 33.812 18.672 1 96.88 220 LEU B O 1
ATOM 4028 N N . GLY B 1 221 ? -4.703 33.75 17.156 1 94.19 221 GLY B N 1
ATOM 4029 C CA . GLY B 1 221 ? -4.207 35.062 17.484 1 94.19 221 GLY B CA 1
ATOM 4030 C C . GLY B 1 221 ? -3.211 35.062 18.625 1 94.19 221 GLY B C 1
ATOM 4031 O O . GLY B 1 221 ? -2.85 34 19.141 1 94.19 221 GLY B O 1
ATOM 4032 N N . GLU B 1 222 ? -2.762 36.25 18.922 1 91.31 222 GLU B N 1
ATOM 4033 C CA . GLU B 1 222 ? -1.823 36.406 20.031 1 91.31 222 GLU B CA 1
ATOM 4034 C C . GLU B 1 222 ? -2.49 36.094 21.375 1 91.31 222 GLU B C 1
ATOM 4036 O O . GLU B 1 222 ? -3.66 36.406 21.578 1 91.31 222 GLU B O 1
ATOM 4041 N N . GLY B 1 223 ? -1.751 35.281 22.109 1 84.19 223 GLY B N 1
ATOM 4042 C CA . GLY B 1 223 ? -2.307 35 23.422 1 84.19 223 GLY B CA 1
ATOM 4043 C C . GLY B 1 223 ? -1.344 34.25 24.312 1 84.19 223 GLY B C 1
ATOM 4044 O O . GLY B 1 223 ? -0.229 33.906 23.906 1 84.19 223 GLY B O 1
ATOM 4045 N N . GLY B 1 224 ? -1.74 34.031 25.609 1 87.5 224 GLY B N 1
ATOM 4046 C CA . GLY B 1 224 ? -0.93 33.375 26.609 1 87.5 224 GLY B CA 1
ATOM 4047 C C . GLY B 1 224 ? -1.124 31.859 26.641 1 87.5 224 GLY B C 1
ATOM 4048 O O . GLY B 1 224 ? -1.524 31.266 25.641 1 87.5 224 GLY B O 1
ATOM 4049 N N . PRO B 1 225 ? -0.772 31.266 27.75 1 91.56 225 PRO B N 1
ATOM 4050 C CA . PRO B 1 225 ? -0.84 29.812 27.906 1 91.56 225 PRO B CA 1
ATOM 4051 C C . PRO B 1 225 ? -2.242 29.25 27.656 1 91.56 225 PRO B C 1
ATOM 4053 O O . PRO B 1 225 ? -2.389 28.125 27.188 1 91.56 225 PRO B O 1
ATOM 4056 N N . GLU B 1 226 ? -3.193 30.078 27.875 1 92.94 226 GLU B N 1
ATOM 4057 C CA . GLU B 1 226 ? -4.566 29.594 27.703 1 92.94 226 GLU B CA 1
ATOM 4058 C C . GLU B 1 226 ? -4.895 29.359 26.234 1 92.94 226 GLU B C 1
ATOM 4060 O O . GLU B 1 226 ? -5.633 28.438 25.906 1 92.94 226 GLU B O 1
ATOM 4065 N N . LYS B 1 227 ? -4.355 30.156 25.406 1 95.25 227 LYS B N 1
ATOM 4066 C CA . LYS B 1 227 ? -4.605 30 23.969 1 95.25 227 LYS B CA 1
ATOM 4067 C C . LYS B 1 227 ? -3.865 28.781 23.422 1 95.25 227 LYS B C 1
ATOM 4069 O O . LYS B 1 227 ? -4.363 28.109 22.516 1 95.25 227 LYS B O 1
ATOM 4074 N N . ARG B 1 228 ? -2.727 28.562 23.969 1 97.69 228 ARG B N 1
ATOM 4075 C CA . ARG B 1 228 ? -1.946 27.406 23.531 1 97.69 228 ARG B CA 1
ATOM 4076 C C . ARG B 1 228 ? -2.686 26.109 23.828 1 97.69 228 ARG B C 1
ATOM 4078 O O . ARG B 1 228 ? -2.689 25.188 23.016 1 97.69 228 ARG B O 1
ATOM 4085 N N . ALA B 1 229 ? -3.373 26.109 24.969 1 97.88 229 ALA B N 1
ATOM 4086 C CA . ALA B 1 229 ? -4.09 24.906 25.406 1 97.88 229 ALA B CA 1
ATOM 4087 C C . ALA B 1 229 ? -5.344 24.688 24.562 1 97.88 229 ALA B C 1
ATOM 4089 O O . ALA B 1 229 ? -5.949 23.609 24.625 1 97.88 229 ALA B O 1
ATOM 4090 N N . GLN B 1 230 ? -5.668 25.641 23.75 1 98.62 230 GLN B N 1
ATOM 4091 C CA . GLN B 1 230 ? -6.855 25.531 22.906 1 98.62 230 GLN B CA 1
ATOM 4092 C C . GLN B 1 230 ? -6.512 24.953 21.531 1 98.62 230 GLN B C 1
ATOM 4094 O O . GLN B 1 230 ? -7.383 24.828 20.672 1 98.62 230 GLN B O 1
ATOM 4099 N N . VAL B 1 231 ? -5.258 24.609 21.328 1 98.81 231 VAL B N 1
ATOM 4100 C CA . VAL B 1 231 ? -4.809 23.969 20.094 1 98.81 231 VAL B CA 1
ATOM 4101 C C . VAL B 1 231 ? -4.25 22.578 20.391 1 98.81 231 VAL B C 1
ATOM 4103 O O . VAL B 1 231 ? -3.504 22.406 21.359 1 98.81 231 VAL B O 1
ATOM 4106 N N . ALA B 1 232 ? -4.672 21.578 19.609 1 98.94 232 ALA B N 1
ATOM 4107 C CA . ALA B 1 232 ? -4.105 20.234 19.734 1 98.94 232 ALA B CA 1
ATOM 4108 C C . ALA B 1 232 ? -3.312 19.859 18.5 1 98.94 232 ALA B C 1
ATOM 4110 O O . ALA B 1 232 ? -3.725 20.156 17.375 1 98.94 232 ALA B O 1
ATOM 4111 N N . MET B 1 233 ? -2.191 19.234 18.75 1 98.94 233 MET B N 1
ATOM 4112 C CA . MET B 1 233 ? -1.405 18.594 17.703 1 98.94 233 MET B CA 1
ATOM 4113 C C . MET B 1 233 ? -1.801 17.141 17.531 1 98.94 233 MET B C 1
ATOM 4115 O O . MET B 1 233 ? -1.794 16.375 18.5 1 98.94 233 MET B O 1
ATOM 4119 N N . VAL B 1 234 ? -2.195 16.766 16.297 1 99 234 VAL B N 1
ATOM 4120 C CA . VAL B 1 234 ? -2.523 15.383 15.938 1 99 234 VAL B CA 1
ATOM 4121 C C . VAL B 1 234 ? -1.398 14.789 15.094 1 99 234 VAL B C 1
ATOM 4123 O O . VAL B 1 234 ? -1.061 15.32 14.031 1 99 234 VAL B O 1
ATOM 4126 N N . ALA B 1 235 ? -0.79 13.68 15.562 1 98.94 235 ALA B N 1
ATOM 4127 C CA . ALA B 1 235 ? 0.336 13.109 14.828 1 98.94 235 ALA B CA 1
ATOM 4128 C C . ALA B 1 235 ? 0.475 11.609 15.109 1 98.94 235 ALA B C 1
ATOM 4130 O O . ALA B 1 235 ? 0.045 11.133 16.156 1 98.94 235 ALA B O 1
ATOM 4131 N N . ALA B 1 236 ? 1.068 10.945 14.172 1 98.88 236 ALA B N 1
ATOM 4132 C CA . ALA B 1 236 ? 1.457 9.547 14.336 1 98.88 236 ALA B CA 1
ATOM 4133 C C . ALA B 1 236 ? 2.875 9.43 14.891 1 98.88 236 ALA B C 1
ATOM 4135 O O . ALA B 1 236 ? 3.367 8.328 15.125 1 98.88 236 ALA B O 1
ATOM 4136 N N . HIS B 1 237 ? 3.559 10.492 15.078 1 98.62 237 HIS B N 1
ATOM 4137 C CA . HIS B 1 237 ? 4.934 10.547 15.57 1 98.62 237 HIS B CA 1
ATOM 4138 C C . HIS B 1 237 ? 5.004 11.219 16.938 1 98.62 237 HIS B C 1
ATOM 4140 O O . HIS B 1 237 ? 4.75 12.422 17.062 1 98.62 237 HIS B O 1
ATOM 4146 N N . LEU B 1 238 ? 5.426 10.461 17.906 1 98.75 238 LEU B N 1
ATOM 4147 C CA . LEU B 1 238 ? 5.445 10.945 19.281 1 98.75 238 LEU B CA 1
ATOM 4148 C C . LEU B 1 238 ? 6.406 12.117 19.438 1 98.75 238 LEU B C 1
ATOM 4150 O O . LEU B 1 238 ? 6.176 13.008 20.25 1 98.75 238 LEU B O 1
ATOM 4154 N N . GLY B 1 239 ? 7.398 12.18 18.625 1 98.19 239 GLY B N 1
ATOM 4155 C CA . GLY B 1 239 ? 8.312 13.312 18.656 1 98.19 239 GLY B CA 1
ATOM 4156 C C . GLY B 1 239 ? 7.637 14.633 18.344 1 98.19 239 GLY B C 1
ATOM 4157 O O . GLY B 1 239 ? 7.941 15.656 18.953 1 98.19 239 GLY B O 1
ATOM 4158 N N . ASP B 1 240 ? 6.703 14.641 17.422 1 98.44 240 ASP B N 1
ATOM 4159 C CA . ASP B 1 240 ? 5.926 15.828 17.078 1 98.44 240 ASP B CA 1
ATOM 4160 C C . ASP B 1 240 ? 5.062 16.266 18.25 1 98.44 240 ASP B C 1
ATOM 4162 O O . ASP B 1 240 ? 4.949 17.469 18.531 1 98.44 240 ASP B O 1
ATOM 4166 N N . LEU B 1 241 ? 4.512 15.305 18.906 1 98.88 241 LEU B N 1
ATOM 4167 C CA . LEU B 1 241 ? 3.617 15.594 20.016 1 98.88 241 LEU B CA 1
ATOM 4168 C C . LEU B 1 241 ? 4.402 16.094 21.234 1 98.88 241 LEU B C 1
ATOM 4170 O O . LEU B 1 241 ? 3.949 17 21.938 1 98.88 241 LEU B O 1
ATOM 4174 N N . ALA B 1 242 ? 5.555 15.484 21.438 1 98.75 242 ALA B N 1
ATOM 4175 C CA . ALA B 1 242 ? 6.41 15.938 22.531 1 98.75 242 ALA B CA 1
ATOM 4176 C C . ALA B 1 242 ? 6.793 17.406 22.359 1 98.75 242 ALA B C 1
ATOM 4178 O O . ALA B 1 242 ? 6.734 18.188 23.312 1 98.75 242 ALA B O 1
ATOM 4179 N N . ALA B 1 243 ? 7.16 17.781 21.156 1 98.5 243 ALA B N 1
ATOM 4180 C CA . ALA B 1 243 ? 7.516 19.172 20.875 1 98.5 243 ALA B CA 1
ATOM 4181 C C . ALA B 1 243 ? 6.32 20.094 21.078 1 98.5 243 ALA B C 1
ATOM 4183 O O . ALA B 1 243 ? 6.445 21.156 21.703 1 98.5 243 ALA B O 1
ATOM 4184 N N . ALA B 1 244 ? 5.191 19.719 20.625 1 98.81 244 ALA B N 1
ATOM 4185 C CA . ALA B 1 244 ? 3.973 20.5 20.781 1 98.81 244 ALA B CA 1
ATOM 4186 C C . ALA B 1 244 ? 3.639 20.688 22.266 1 98.81 244 ALA B C 1
ATOM 4188 O O . ALA B 1 244 ? 3.279 21.797 22.688 1 98.81 244 ALA B O 1
ATOM 4189 N N . ARG B 1 245 ? 3.803 19.672 22.984 1 98.69 245 ARG B N 1
ATOM 4190 C CA . ARG B 1 245 ? 3.518 19.688 24.422 1 98.69 245 ARG B CA 1
ATOM 4191 C C . ARG B 1 245 ? 4.391 20.719 25.141 1 98.69 245 ARG B C 1
ATOM 4193 O O . ARG B 1 245 ? 3.922 21.422 26.031 1 98.69 245 ARG B O 1
ATOM 4200 N N . THR B 1 246 ? 5.629 20.781 24.766 1 98.25 246 THR B N 1
ATOM 4201 C CA . THR B 1 246 ? 6.535 21.719 25.406 1 98.25 246 THR B CA 1
ATOM 4202 C C . THR B 1 246 ? 6.086 23.156 25.172 1 98.25 246 THR B C 1
ATOM 4204 O O . THR B 1 246 ? 6.48 24.078 25.906 1 98.25 246 THR B O 1
ATOM 4207 N N . ARG B 1 247 ? 5.254 23.328 24.141 1 97.81 247 ARG B N 1
ATOM 4208 C CA . ARG B 1 247 ? 4.77 24.656 23.812 1 97.81 247 ARG B CA 1
ATOM 4209 C C . ARG B 1 247 ? 3.371 24.891 24.391 1 97.81 247 ARG B C 1
ATOM 4211 O O . ARG B 1 247 ? 2.736 25.906 24.094 1 97.81 247 ARG B O 1
ATOM 4218 N N . GLY B 1 248 ? 2.855 23.922 25.094 1 98.25 248 GLY B N 1
ATOM 4219 C CA . GLY B 1 248 ? 1.585 24.094 25.781 1 98.25 248 GLY B CA 1
ATOM 4220 C C . GLY B 1 248 ? 0.403 23.578 24.969 1 98.25 248 GLY B C 1
ATOM 4221 O O . GLY B 1 248 ? -0.747 23.719 25.391 1 98.25 248 GLY B O 1
ATOM 4222 N N . LEU B 1 249 ? 0.59 22.969 23.812 1 98.75 249 LEU B N 1
ATOM 4223 C CA . LEU B 1 249 ? -0.494 22.391 23.016 1 98.75 249 LEU B CA 1
ATOM 4224 C C . LEU B 1 249 ? -0.968 21.078 23.609 1 98.75 249 LEU B C 1
ATOM 4226 O O . LEU B 1 249 ? -0.209 20.391 24.312 1 98.75 249 LEU B O 1
ATOM 4230 N N . ARG B 1 250 ? -2.223 20.766 23.391 1 98.81 250 ARG B N 1
ATOM 4231 C CA . ARG B 1 250 ? -2.711 19.406 23.672 1 98.81 250 ARG B CA 1
ATOM 4232 C C . ARG B 1 250 ? -2.213 18.422 22.625 1 98.81 250 ARG B C 1
ATOM 4234 O O . ARG B 1 250 ? -1.723 18.812 21.562 1 98.81 250 ARG B O 1
ATOM 4241 N N . THR B 1 251 ? -2.264 17.125 22.984 1 98.94 251 THR B N 1
ATOM 4242 C CA . THR B 1 251 ? -1.622 16.125 22.156 1 98.94 251 THR B CA 1
ATOM 4243 C C . THR B 1 251 ? -2.594 14.984 21.828 1 98.94 251 THR B C 1
ATOM 4245 O O . THR B 1 251 ? -3.256 14.453 22.734 1 98.94 251 THR B O 1
ATOM 4248 N N . VAL B 1 252 ? -2.723 14.625 20.547 1 98.94 252 VAL B N 1
ATOM 4249 C CA . VAL B 1 252 ? -3.514 13.5 20.062 1 98.94 252 VAL B CA 1
ATOM 4250 C C . VAL B 1 252 ? -2.633 12.57 19.219 1 98.94 252 VAL B C 1
ATOM 4252 O O . VAL B 1 252 ? -2.15 12.961 18.156 1 98.94 252 VAL B O 1
ATOM 4255 N N . TYR B 1 253 ? -2.451 11.398 19.75 1 98.94 253 TYR B N 1
ATOM 4256 C CA . TYR B 1 253 ? -1.678 10.391 19.031 1 98.94 253 TYR B CA 1
ATOM 4257 C C . TYR B 1 253 ? -2.59 9.469 18.234 1 98.94 253 TYR B C 1
ATOM 4259 O O . TYR B 1 253 ? -3.557 8.922 18.766 1 98.94 253 TYR B O 1
ATOM 4267 N N . VAL B 1 254 ? -2.354 9.367 16.953 1 98.94 254 VAL B N 1
ATOM 4268 C CA . VAL B 1 254 ? -3.021 8.398 16.078 1 98.94 254 VAL B CA 1
ATOM 4269 C C . VAL B 1 254 ? -1.997 7.43 15.5 1 98.94 254 VAL B C 1
ATOM 4271 O O . VAL B 1 254 ? -1.213 7.793 14.625 1 98.94 254 VAL B O 1
ATOM 4274 N N . GLU B 1 255 ? -2.061 6.234 15.953 1 98.5 255 GLU B N 1
ATOM 4275 C CA . GLU B 1 255 ? -1.071 5.242 15.539 1 98.5 255 GLU B CA 1
ATOM 4276 C C . GLU B 1 255 ? -1.289 4.812 14.094 1 98.5 255 GLU B C 1
ATOM 4278 O O . GLU B 1 255 ? -2.408 4.473 13.703 1 98.5 255 GLU B O 1
ATOM 4283 N N . ARG B 1 256 ? -0.23 4.953 13.297 1 98.06 256 ARG B N 1
ATOM 4284 C CA . ARG B 1 256 ? -0.193 4.484 11.922 1 98.06 256 ARG B CA 1
ATOM 4285 C C . ARG B 1 256 ? 0.877 3.414 11.734 1 98.06 256 ARG B C 1
ATOM 4287 O O . ARG B 1 256 ? 1.973 3.521 12.289 1 98.06 256 ARG B O 1
ATOM 4294 N N . ARG B 1 257 ? 0.505 2.49 10.898 1 91.69 257 ARG B N 1
ATOM 4295 C CA . ARG B 1 257 ? 1.398 1.361 10.664 1 91.69 257 ARG B CA 1
ATOM 4296 C C . ARG B 1 257 ? 2.756 1.836 10.148 1 91.69 257 ARG B C 1
ATOM 4298 O O . ARG B 1 257 ? 2.832 2.588 9.18 1 91.69 257 ARG B O 1
ATOM 4305 N N . ASP B 1 258 ? 3.85 1.433 10.828 1 91.19 258 ASP B N 1
ATOM 4306 C CA . ASP B 1 258 ? 5.242 1.578 10.414 1 91.19 258 ASP B CA 1
ATOM 4307 C C . ASP B 1 258 ? 5.676 3.041 10.461 1 91.19 258 ASP B C 1
ATOM 4309 O O . ASP B 1 258 ? 6.652 3.424 9.805 1 91.19 258 ASP B O 1
ATOM 4313 N N . GLU B 1 259 ? 4.965 3.873 11.258 1 97 259 GLU B N 1
ATOM 4314 C CA . GLU B 1 259 ? 5.273 5.297 11.18 1 97 259 GLU B CA 1
ATOM 4315 C C . GLU B 1 259 ? 6.027 5.762 12.43 1 97 259 GLU B C 1
ATOM 4317 O O . GLU B 1 259 ? 6.895 6.633 12.344 1 97 259 GLU B O 1
ATOM 4322 N N . GLU B 1 260 ? 5.715 5.207 13.57 1 97.81 260 GLU B N 1
ATOM 4323 C CA . GLU B 1 260 ? 6.281 5.719 14.812 1 97.81 260 GLU B CA 1
ATOM 4324 C C . GLU B 1 260 ? 7.789 5.496 14.867 1 97.81 260 GLU B C 1
ATOM 4326 O O . GLU B 1 260 ? 8.273 4.391 14.609 1 97.81 260 GLU B O 1
ATOM 4331 N N . ASP B 1 261 ? 8.477 6.523 15.211 1 95.81 261 ASP B N 1
ATOM 4332 C CA . ASP B 1 261 ? 9.938 6.473 15.242 1 95.81 261 ASP B CA 1
ATOM 4333 C C . ASP B 1 261 ? 10.438 5.965 16.594 1 95.81 261 ASP B C 1
ATOM 4335 O O . ASP B 1 261 ? 11.516 5.371 16.672 1 95.81 261 ASP B O 1
ATOM 4339 N N . TRP B 1 262 ? 9.664 6.277 17.672 1 96.94 262 TRP B N 1
ATOM 4340 C CA . TRP B 1 262 ? 10.078 5.816 19 1 96.94 262 TRP B CA 1
ATOM 4341 C C . TRP B 1 262 ? 9.828 4.316 19.156 1 96.94 262 TRP B C 1
ATOM 4343 O O . TRP B 1 262 ? 8.797 3.805 18.703 1 96.94 262 TRP B O 1
ATOM 4353 N N . GLU B 1 263 ? 10.758 3.668 19.797 1 95.06 263 GLU B N 1
ATOM 4354 C CA . GLU B 1 263 ? 10.664 2.223 19.969 1 95.06 263 GLU B CA 1
ATOM 4355 C C . GLU B 1 263 ? 9.414 1.844 20.766 1 95.06 263 GLU B C 1
ATOM 4357 O O . GLU B 1 263 ? 9.242 2.283 21.891 1 95.06 263 GLU B O 1
ATOM 4362 N N . ARG B 1 264 ? 8.688 1.021 20.156 1 92.31 264 ARG B N 1
ATOM 4363 C CA . ARG B 1 264 ? 7.496 0.532 20.844 1 92.31 264 ARG B CA 1
ATOM 4364 C C . ARG B 1 264 ? 7.852 -0.156 22.156 1 92.31 264 ARG B C 1
ATOM 4366 O O . ARG B 1 264 ? 8.797 -0.945 22.203 1 92.31 264 ARG B O 1
ATOM 4373 N N . GLU B 1 265 ? 7.16 0.25 23.203 1 92.25 265 GLU B N 1
ATOM 4374 C CA . GLU B 1 265 ? 7.309 -0.304 24.547 1 92.25 265 GLU B CA 1
ATOM 4375 C C . GLU B 1 265 ? 8.648 0.098 25.156 1 92.25 265 GLU B C 1
ATOM 4377 O O . GLU B 1 265 ? 9.008 -0.379 26.234 1 92.25 265 GLU B O 1
ATOM 4382 N N . GLY B 1 266 ? 9.352 0.846 24.422 1 95.5 266 GLY B N 1
ATOM 4383 C CA . GLY B 1 266 ? 10.523 1.441 25.031 1 95.5 266 GLY B CA 1
ATOM 4384 C C . GLY B 1 266 ? 10.188 2.459 26.094 1 95.5 266 GLY B C 1
ATOM 4385 O O . GLY B 1 266 ? 9.016 2.764 26.328 1 95.5 266 GLY B O 1
ATOM 4386 N N . GLU B 1 267 ? 11.18 2.988 26.719 1 96.44 267 GLU B N 1
ATOM 4387 C CA . GLU B 1 267 ? 11.008 3.895 27.844 1 96.44 267 GLU B CA 1
ATOM 4388 C C . GLU B 1 267 ? 10.25 5.152 27.438 1 96.44 267 GLU B C 1
ATOM 4390 O O . GLU B 1 267 ? 9.25 5.52 28.062 1 96.44 267 GLU B O 1
ATOM 4395 N N . LYS B 1 268 ? 10.664 5.812 26.359 1 97.44 268 LYS B N 1
ATOM 4396 C CA . LYS B 1 268 ? 10.031 7.047 25.906 1 97.44 268 LYS B CA 1
ATOM 4397 C C . LYS B 1 268 ? 8.586 6.797 25.469 1 97.44 268 LYS B C 1
ATOM 4399 O O . LYS B 1 268 ? 7.707 7.617 25.734 1 97.44 268 LYS B O 1
ATOM 4404 N N . TRP B 1 269 ? 8.422 5.742 24.812 1 97 269 TRP B N 1
ATOM 4405 C CA . TRP B 1 269 ? 7.086 5.355 24.359 1 97 269 TRP B CA 1
ATOM 4406 C C . TRP B 1 269 ? 6.156 5.137 25.562 1 97 269 TRP B C 1
ATOM 4408 O O . TRP B 1 269 ? 5.031 5.637 25.578 1 97 269 TRP B O 1
ATOM 4418 N N . ARG B 1 270 ? 6.598 4.414 26.516 1 96.69 270 ARG B N 1
ATOM 4419 C CA . ARG B 1 270 ? 5.812 4.16 27.719 1 96.69 270 ARG B CA 1
ATOM 4420 C C . ARG B 1 270 ? 5.512 5.461 28.469 1 96.69 270 ARG B C 1
ATOM 4422 O O . ARG B 1 270 ? 4.402 5.652 28.969 1 96.69 270 ARG B O 1
ATOM 4429 N N . GLU B 1 271 ? 6.465 6.277 28.547 1 97.88 271 GLU B N 1
ATOM 4430 C CA . GLU B 1 271 ? 6.273 7.578 29.188 1 97.88 271 GLU B CA 1
ATOM 4431 C C . GLU B 1 271 ? 5.223 8.406 28.453 1 97.88 271 GLU B C 1
ATOM 4433 O O . GLU B 1 271 ? 4.422 9.102 29.078 1 97.88 271 GLU B O 1
ATOM 4438 N N . ALA B 1 272 ? 5.238 8.297 27.125 1 98.5 272 ALA B N 1
ATOM 4439 C CA . ALA B 1 272 ? 4.301 9.07 26.312 1 98.5 272 ALA B CA 1
ATOM 4440 C C . ALA B 1 272 ? 2.857 8.695 26.625 1 98.5 272 ALA B C 1
ATOM 4442 O O . ALA B 1 272 ? 1.957 9.539 26.531 1 98.5 272 ALA B O 1
ATOM 4443 N N . ARG B 1 273 ? 2.643 7.492 27.062 1 97.38 273 ARG B N 1
ATOM 4444 C CA . ARG B 1 273 ? 1.308 7.031 27.422 1 97.38 273 ARG B CA 1
ATOM 4445 C C . ARG B 1 273 ? 0.756 7.828 28.609 1 97.38 273 ARG B C 1
ATOM 4447 O O . ARG B 1 273 ? -0.459 7.902 28.797 1 97.38 273 ARG B O 1
ATOM 4454 N N . THR B 1 274 ? 1.629 8.484 29.297 1 97.81 274 THR B N 1
ATOM 4455 C CA . THR B 1 274 ? 1.212 9.211 30.484 1 97.81 274 THR B CA 1
ATOM 4456 C C . THR B 1 274 ? 0.888 10.664 30.156 1 97.81 274 THR B C 1
ATOM 4458 O O . THR B 1 274 ? 0.17 11.336 30.891 1 97.81 274 THR B O 1
ATOM 4461 N N . TRP B 1 275 ? 1.441 11.125 29.031 1 98.38 275 TRP B N 1
ATOM 4462 C CA . TRP B 1 275 ? 1.246 12.555 28.828 1 98.38 275 TRP B CA 1
ATOM 4463 C C . TRP B 1 275 ? 0.448 12.82 27.562 1 98.38 275 TRP B C 1
ATOM 4465 O O . TRP B 1 275 ? -0.041 13.93 27.344 1 98.38 275 TRP B O 1
ATOM 4475 N N . VAL B 1 276 ? 0.3 11.883 26.688 1 98.88 276 VAL B N 1
ATOM 4476 C CA . VAL B 1 276 ? -0.565 12.055 25.531 1 98.88 276 VAL B CA 1
ATOM 4477 C C . VAL B 1 276 ? -2.021 12.164 25.984 1 98.88 276 VAL B C 1
ATOM 4479 O O . VAL B 1 276 ? -2.523 11.289 26.688 1 98.88 276 VAL B O 1
ATOM 4482 N N . ASP B 1 277 ? -2.723 13.172 25.5 1 98.88 277 ASP B N 1
ATOM 4483 C CA . ASP B 1 277 ? -4.074 13.438 25.984 1 98.88 277 ASP B CA 1
ATOM 4484 C C . ASP B 1 277 ? -5.074 12.453 25.391 1 98.88 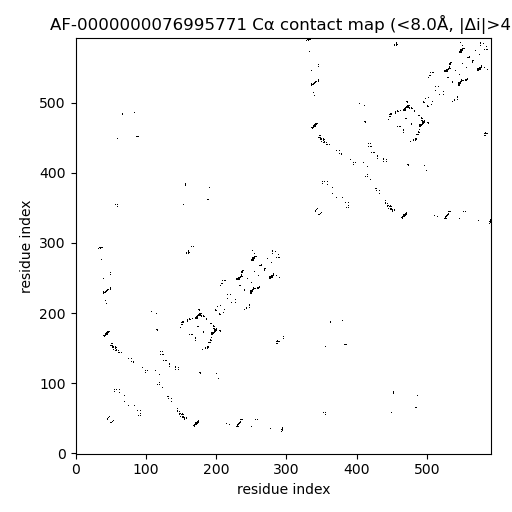277 ASP B C 1
ATOM 4486 O O . ASP B 1 277 ? -5.992 12 26.078 1 98.88 277 ASP B O 1
ATOM 4490 N N . VAL B 1 278 ? -4.988 12.172 24.109 1 98.88 278 VAL B N 1
ATOM 4491 C CA . VAL B 1 278 ? -5.84 11.211 23.422 1 98.88 278 VAL B CA 1
ATOM 4492 C C . VAL B 1 278 ? -4.973 10.242 22.609 1 98.88 278 VAL B C 1
ATOM 4494 O O . VAL B 1 278 ? -4.176 10.664 21.781 1 98.88 278 VAL B O 1
ATOM 4497 N N . TRP B 1 279 ? -5.078 8.992 22.969 1 98.81 279 TRP B N 1
ATOM 4498 C CA . TRP B 1 279 ? -4.332 7.934 22.281 1 98.81 279 TRP B CA 1
ATOM 4499 C C . TRP B 1 279 ? -5.266 7.035 21.484 1 98.81 279 TRP B C 1
ATOM 4501 O O . TRP B 1 279 ? -6.145 6.379 22.047 1 98.81 279 TRP B O 1
ATOM 4511 N N . VAL B 1 280 ? -5.125 7.047 20.172 1 98.75 280 VAL B N 1
ATOM 4512 C CA . VAL B 1 280 ? -5.875 6.16 19.281 1 98.75 280 VAL B CA 1
ATOM 4513 C C . VAL B 1 280 ? -4.93 5.129 18.672 1 98.75 280 VAL B C 1
ATOM 4515 O O . VAL B 1 280 ? -4.078 5.469 17.844 1 98.75 280 VAL B O 1
ATOM 4518 N N . ALA B 1 281 ? -5.078 3.889 19.062 1 97.81 281 ALA B N 1
ATOM 4519 C CA . ALA B 1 281 ? -4.199 2.822 18.578 1 97.81 281 ALA B CA 1
ATOM 4520 C C . ALA B 1 281 ? -4.562 2.402 17.156 1 97.81 281 ALA B C 1
ATOM 4522 O O . ALA B 1 281 ? -5.648 2.719 16.672 1 97.81 281 ALA B O 1
ATOM 4523 N N . GLU B 1 282 ? -3.592 1.757 16.547 1 95.38 282 GLU B N 1
ATOM 4524 C CA . GLU B 1 282 ? -3.879 1.186 15.234 1 95.38 282 GLU B CA 1
ATOM 4525 C C . GLU B 1 282 ? -5.105 0.28 15.281 1 95.38 282 GLU B C 1
ATOM 4527 O O . GLU B 1 282 ? -5.266 -0.509 16.219 1 95.38 282 GLU B O 1
ATOM 4532 N N . GLY B 1 283 ? -5.992 0.414 14.289 1 91.81 283 GLY B N 1
ATOM 4533 C CA . GLY B 1 283 ? -7.176 -0.429 14.234 1 91.81 283 GLY B CA 1
ATOM 4534 C C . GLY B 1 283 ? -8.359 0.146 14.992 1 91.81 283 GLY B C 1
ATOM 4535 O O . GLY B 1 283 ? -9.469 -0.381 14.914 1 91.81 283 GLY B O 1
ATOM 4536 N N . GLU B 1 284 ? -8.203 1.299 15.68 1 97.12 284 GLU B N 1
ATOM 4537 C CA . GLU B 1 284 ? -9.273 1.848 16.516 1 97.12 284 GLU B CA 1
ATOM 4538 C C . GLU B 1 284 ? -10.094 2.877 15.734 1 97.12 284 GLU B C 1
ATOM 4540 O O . GLU B 1 284 ? -10.953 3.549 16.312 1 97.12 284 GLU B O 1
ATOM 4545 N N . GLY B 1 285 ? -9.805 3.133 14.523 1 96.75 285 GLY B N 1
ATOM 4546 C CA . GLY B 1 285 ? -10.68 3.973 13.727 1 96.75 285 GLY B CA 1
ATOM 4547 C C . GLY B 1 285 ? -10.047 5.289 13.328 1 96.75 285 GLY B C 1
ATOM 4548 O O . GLY B 1 285 ? -10.68 6.117 12.672 1 96.75 285 GLY B O 1
ATOM 4549 N N . GLY B 1 286 ? -8.82 5.551 13.703 1 98.38 286 GLY B N 1
ATOM 4550 C CA . GLY B 1 286 ? -8.055 6.703 13.258 1 98.38 286 GLY B CA 1
ATOM 4551 C C . GLY B 1 286 ? -8.742 8.023 13.531 1 98.38 286 GLY B C 1
ATOM 4552 O O . GLY B 1 286 ? -9.18 8.281 14.656 1 98.38 286 GLY B O 1
ATOM 4553 N N . PHE B 1 287 ? -8.852 8.906 12.539 1 98.81 287 PHE B N 1
ATOM 4554 C CA . PHE B 1 287 ? -9.398 10.25 12.695 1 98.81 287 PHE B CA 1
ATOM 4555 C C . PHE B 1 287 ? -10.883 10.188 13.039 1 98.81 287 PHE B C 1
ATOM 4557 O O . PHE B 1 287 ? -11.414 11.094 13.68 1 98.81 287 PHE B O 1
ATOM 4564 N N . GLU B 1 288 ? -11.562 9.156 12.625 1 98.19 288 GLU B N 1
ATOM 4565 C CA . GLU B 1 288 ? -12.969 9.008 13 1 98.19 288 GLU B CA 1
ATOM 4566 C C . GLU B 1 288 ? -13.117 8.773 14.5 1 98.19 288 GLU B C 1
ATOM 4568 O O . GLU B 1 288 ? -14.047 9.289 15.133 1 98.19 288 GLU B O 1
ATOM 4573 N N . GLU B 1 289 ? -12.188 7.977 14.992 1 98.62 289 GLU B N 1
ATOM 4574 C CA . GLU B 1 289 ? -12.188 7.758 16.438 1 98.62 289 GLU B CA 1
ATOM 4575 C C . GLU B 1 289 ? -11.797 9.031 17.188 1 98.62 289 GLU B C 1
ATOM 4577 O O . GLU B 1 289 ? -12.336 9.312 18.266 1 98.62 289 GLU B O 1
ATOM 4582 N N . VAL B 1 290 ? -10.875 9.789 16.641 1 98.88 290 VAL B N 1
ATOM 4583 C CA . VAL B 1 290 ? -10.531 11.078 17.234 1 98.88 290 VAL B CA 1
ATOM 4584 C C . VAL B 1 290 ? -11.773 11.953 17.312 1 98.88 290 VAL B C 1
ATOM 4586 O O . VAL B 1 290 ? -12.055 12.547 18.359 1 98.88 290 VAL B O 1
ATOM 4589 N N . ALA B 1 291 ? -12.508 12.016 16.234 1 98.69 291 ALA B N 1
ATOM 4590 C CA . ALA B 1 291 ? -13.727 12.812 16.188 1 98.69 291 ALA B CA 1
ATOM 4591 C C . ALA B 1 291 ? -14.703 12.367 17.281 1 98.69 291 ALA B C 1
ATOM 4593 O O . ALA B 1 291 ? -15.234 13.195 18.016 1 98.69 291 ALA B O 1
ATOM 4594 N N . ARG B 1 292 ? -14.883 11.086 17.375 1 98 292 ARG B N 1
ATOM 4595 C CA . ARG B 1 292 ? -15.789 10.539 18.375 1 98 292 ARG B CA 1
ATOM 4596 C C . ARG B 1 292 ? -15.367 10.961 19.781 1 98 292 ARG B C 1
ATOM 4598 O O . ARG B 1 292 ? -16.188 11.445 20.562 1 98 292 ARG B O 1
ATOM 4605 N N . ARG B 1 293 ? -14.102 10.852 20.062 1 98.19 293 ARG B N 1
ATOM 4606 C CA . ARG B 1 293 ? -13.594 11.133 21.406 1 98.19 293 ARG B CA 1
ATOM 4607 C C . ARG B 1 293 ? -13.641 12.633 21.703 1 98.19 293 ARG B C 1
ATOM 4609 O O . ARG B 1 293 ? -13.727 13.039 22.859 1 98.19 293 ARG B O 1
ATOM 4616 N N . LEU B 1 294 ? -13.578 13.414 20.641 1 98.19 294 LEU B N 1
ATOM 4617 C CA . LEU B 1 294 ? -13.617 14.859 20.828 1 98.19 294 LEU B CA 1
ATOM 4618 C C . LEU B 1 294 ? -15.047 15.383 20.75 1 98.19 294 LEU B C 1
ATOM 4620 O O . LEU B 1 294 ? -15.273 16.594 20.797 1 98.19 294 LEU B O 1
ATOM 4624 N N . GLY B 1 295 ? -16.016 14.523 20.562 1 96.25 295 GLY B N 1
ATOM 4625 C CA . GLY B 1 295 ? -17.422 14.867 20.734 1 96.25 295 GLY B CA 1
ATOM 4626 C C . GLY B 1 295 ? -18.078 15.344 19.453 1 96.25 295 GLY B C 1
ATOM 4627 O O . GLY B 1 295 ? -19.031 16.125 19.484 1 96.25 295 GLY B O 1
ATOM 4628 N N . VAL B 1 296 ? -17.438 15.023 18.422 1 95.75 296 VAL B N 1
ATOM 4629 C CA . VAL B 1 296 ? -18.047 15.422 17.156 1 95.75 296 VAL B CA 1
ATOM 4630 C C . VAL B 1 296 ? -18.219 14.195 16.266 1 95.75 296 VAL B C 1
ATOM 4632 O O . VAL B 1 296 ? -17.5 13.203 16.422 1 95.75 296 VAL B O 1
#

Foldseek 3Di:
DPPDPCPDCPDDDPPPPPCPVVPVPPPVPVPLQAALQNLAAAEAEEPDLAFFPLLVQLLVLLVVVLVVLLVVVPDDPVLNVLSVPDDSSVLSVQLVVQLVVVQVPDDLVPDDFDAPLRSLLVVQQVSCVVSVNHPSDDSVRSSVSSLSLLQTETDPLQQVLLVLVVVRHQYEYQYQHDQSSQVSNCVNHVRDHNYYQHCVVVSHHPPDLCSLVVVLCVRPNDDDLSSLQNYEYEYCELSNRVSSVVNNYAYAHFHGPPRYPDDVVDPVNVVSVVRHSHYHYPPNRRSNVSSVNRSD/DPPDPCPDPPDDDPPPPPPPVVPVPPPVPVPLQAALQNLAAAEAEEPDLAFFPLLVQLLVLLVVVLVVLLVVPPDDPVLNVLSVPDDSSVLSVQLVVQLVVVQVPDDLVPDDFDAPLRSLLVVQQVSCVVSVNHPSDDSVRSSVSSLSLLQTETDPLQQVLLVLVVVRHQYEYQYQHDQSSQVSNCVNHVRDHNYYQHCVVVSHHPPDLCSLVVVLCVRPNDDDLSSLQNYEYEYCELSNRVSSVVNNYAYAHFHGPPRYPDDPPDPVNVVSVVRHSHYHYPPNRRSNVSSVNRSD

Solvent-accessible surface area (backbone atoms only — not comparable to full-atom values): 32560 Å² total; per-residue (Å²): 138,80,80,77,80,80,77,78,76,87,72,69,88,71,73,77,72,75,79,73,72,71,64,75,69,77,60,70,71,73,64,75,59,73,35,77,53,74,69,48,46,31,40,32,27,37,39,85,47,46,36,21,38,44,67,66,36,45,23,50,51,54,44,51,53,49,40,51,52,60,69,64,66,77,58,55,70,68,51,42,52,41,61,71,66,57,57,44,62,60,52,42,50,52,53,52,50,50,52,54,51,51,48,70,66,56,41,66,90,77,45,80,85,74,54,44,65,59,48,43,38,54,50,47,55,53,49,34,43,76,59,59,40,63,75,74,51,51,75,68,52,44,52,58,56,44,49,44,76,32,61,33,49,48,40,88,35,32,30,64,10,36,51,44,35,47,75,76,28,52,32,24,41,49,28,58,46,28,60,69,44,49,51,38,31,33,61,58,41,61,32,72,62,76,39,84,42,27,18,58,80,70,58,37,44,68,74,42,64,65,49,55,55,48,49,42,35,74,74,70,40,86,70,60,70,71,52,27,44,19,29,28,38,35,29,28,34,63,67,61,34,53,44,34,42,77,65,42,26,37,29,32,38,36,47,35,90,94,48,52,77,64,52,83,82,30,71,69,43,54,53,43,68,73,68,48,71,39,79,38,53,68,90,59,47,51,39,43,37,50,18,51,46,52,52,72,139,80,80,76,81,80,77,77,77,86,71,72,88,73,74,78,75,74,79,72,74,73,64,78,70,77,62,69,70,73,66,76,58,73,36,78,54,75,71,46,48,30,39,33,26,36,39,85,48,45,38,21,38,44,67,66,35,44,23,49,50,52,44,52,52,50,41,52,51,60,70,64,66,76,57,55,70,68,52,42,51,40,60,71,65,59,56,42,61,60,51,43,49,51,54,52,48,50,50,53,53,52,48,70,66,57,39,65,89,78,46,79,85,72,53,46,67,60,49,42,37,55,52,47,56,52,49,34,43,76,60,59,40,66,76,74,53,51,73,66,53,45,52,57,55,44,48,45,75,34,62,34,50,47,41,88,35,33,31,63,11,38,53,44,35,47,74,74,28,52,31,23,41,49,28,59,46,29,60,69,44,50,51,38,31,33,62,58,41,61,32,69,61,76,39,85,42,28,19,60,81,72,58,37,43,67,73,42,65,65,47,54,54,47,49,42,35,72,73,72,40,86,70,59,72,70,52,27,44,19,28,27,38,34,29,29,34,63,70,59,35,54,44,35,41,78,65,43,27,37,31,31,39,35,48,36,90,94,47,53,78,64,53,82,82,31,70,69,43,53,54,42,70,74,67,47,72,39,80,38,53,69,92,58,45,51,39,43,39,51,18,52,47,53,50,73

Nearest PDB structures (foldseek):
  8wmt-assembly1_B  TM=8.960E-01  e=3.438E-16  Bradyrhizobium mercantei
  8wbq-assembly1_A  TM=8.777E-01  e=1.053E-15  Rhodococcus opacus
  8wnh-assembly1_B  TM=8.762E-01  e=1.111E-15  Rhodococcus opacus
  8wbt-assembly1_B  TM=9.052E-01  e=1.436E-14  Klebsiella sp. BK-58
  8wbr-assembly1_B  TM=8.718E-01  e=2.106E-15  Klebsiella sp. BK-58

InterPro domains:
  IPR006439 HAD hydrolase, subfamily IA [PR00413] (40-51)
  IPR006439 HAD hydrolase, subfamily IA [PR00413] (164-177)
  IPR006439 HAD hydrolase, subfamily IA [PR00413] (243-256)
  IPR006439 HAD hydrolase, subfamily IA [TIGR01493] (137-245)
  IPR023198 Phosphoglycolate phosphatase-like, domain 2 [G3DSA:1.10.150.240] (54-150)
  IPR023214 HAD superfamily [G3DSA:3.40.50.1000] (41-259)
  IPR036412 HAD-like superfamily [SSF56784] (39-264)
  IPR051540 S-2-haloalkanoic acid dehalogenase [PTHR43316] (34-293)

pLDDT: mean 89.04, std 21.35, range [18.97, 99.0]